Protein 4IIT (pdb70)

Organism: Klebsiella pneumoniae subsp. pneumoniae (strain ATCC 700721 / MGH 78578) (NCBI:txid272620)

Foldseek 3Di:
DVLAVVLLVCLVVLPAAELPRDDPPVVLVVLLQVLLQALVQLVLVLPQLVVCLVPADDPVLNVLSVVVNVLSNVLSVLSQVLSCSSPDHNVVSVVCVLVLNHFHQLLSQDHDPDNLLNLVCLALVLLLVLLQLVQQCSARHDSSNVSSVVSSVVSVVSNVVSLVVLLCLLPDDPVSVVRNQVSQARRVLSSLCRLDDDPVVDDDDDVRCSSRRGVDHSVRSSQVSCQVCVVSCVVSVYDHPWPQWDADPVVRTTDTDDHPVVQSVCSRSQNGNRSVVSSVVSVCCCVVCVVVVVVVVVVVVD/DAFWAKKWKWKADQPGDDTHTDGMDTHRDQVRVVVCCCCPPVVVDPRMDMDIGGPVVDDDDDD/DLLLLVLQQLLLQLQLLLLQLVVCQPVDPDPVVNVVSNLSSVLSNVLSQLSQQVSCVVVVHDHSCCSQAVDALLSFAYQQLSLDHCPDVLLVLLSQQLVLLLLLLFLVLLLQAPPPSSVVSSVSSNVSSVVSNCVSLVVLLCQCQPDPVSVVSNQVSNQVRVLRSVQQQDADPSQVVRVVVRHGHRSVVSCVSSCVSPVVSCVSSVHDNDPDDRHDDCSNSSRYDPSRRVSSCVVHVVCVVPPDDDD

Radius of gyration: 25.72 Å; Cα contacts (8 Å, |Δi|>4): 1003; chains: 3; bounding box: 63×77×64 Å

Nearest PDB structures (foldseek):
  4iit-assembly1_A-2  TM=1.003E+00  e=5.908E-45  Klebsiella pneumoniae subsp. pneumoniae MGH 78578
  3pvr-assembly1_A  TM=1.003E+00  e=3.032E-41  Escherichia coli str. K-12 substr. MG1655
  4ii4-assembly1_A-2  TM=1.002E+00  e=3.574E-40  Escherichia coli str. K-12 substr. MG1655
  3pwq-assembly1_D  TM=1.000E+00  e=2.222E-39  Escherichia coli str. K-12 substr. MG1655
  3pwq-assembly2_H  TM=9.934E-01  e=5.057E-39  Escherichia coli str. K-12 substr. MG1655

Sequence (612 aa):
STEEQRFDQRIAQETAIEPQDWMPDAYRKTLIRQIGQHAHSEIVGMLPEGNWITRAPTLRRKAILLAKVQDEAGHGLYLYSAAETLGCAREDLYQKMLDGQMKYSSIFNYPTLSWADIGVIGWLVDGAAIVNQVALCRTSYGPYARAMVKICKEESFHQRQGFEACMALAQGNEAQRQMLQDAINRFWWPALMMFGPNDDNSPNSARSMAWKIKLHSNDELRQRFVDNTVPQVEILGMTVPDPDLQFDEASGHYRFGEIDWQEFNEVISGRGICNHERLAAKRKAWEEGEWVREAALAHAQKKVYWPLYEVFVRSKQGLSHRHVGSLHAADDQMALENARDAYTRRSEGCSIWVVKASEIVASQPNPVATYALRLGDNGLVLAQRLGAWCGHAPELEIDLALANIGLDLLGQARNFLSYAAELNGCGDEDTLAFGRDERQYSNLLLVEQPNGNFADTIARQFFIDVWHVALYSRLVNSRDAQLAAIAAKGLKEVRYHLRFSRGWLERLGNGTELSNRKMQQAVDNLWRFTGELFLADEVELSLVEQGIAVDPRELQAEWQSAVHTALLDSGLQIPQEAAFRSGGKQGLHSEHLGPLLAEMQYLQRSHPGLQW

Secondary structure (P-SEA, 3-state):
caaaaaaaaaaaacccccccccccaaaaaaaaaaaaaaaaaaaaaaccccccccccccaaaaaaaaaaaaaaaaaaaaaaaaaaaacccaaaaaaaaaacccccccccccccccaaaaaaaaccaaaaaaaaaaaacccccaaaaaaaaacaaaaaaaaaaaaaaaaaaaaccaaaaaaaaaaaaacaaaaaaccccccccccaaaaaaaaccccccaaaaaaaaaaacaaaaaaaccccccccccccccccbbbbbbcaaaaaaaaaacccccaaaaaaaaaaaaaaaaaaaaaaaaaaac/cccbbbbbbbbbcccccbbbbccccccccaaaaaaaaacccccccccbbbbbbcccccccccc/caaaaaaaaaaaaaaaaaaaaaaaccccccaaaaaaaaaaaaaaaaaaaaaaaaaaaaaccccaaaaaccccccccccccccccccccaaaaaaaaaaaaaaaaaaaaaacccccaaaaaaaaaaaaaaaaaaaaaaaaaaaaccccaaaaaaaaaaaaaacccccccccccaaaaaaaaaccccccccaaaaaaaaaaaaaaaaccccccccbbbbccccccccaaaaaaaaaacccccccccccc

InterPro domains:
  IPR007814 1,2-phenylacetyl-CoA epoxidase, subunit A/C [PF05138] (17-291)
  IPR009078 Ferritin-like superfamily [SSF47240] (27-269)
  IPR011881 1,2-phenylacetyl-CoA epoxidase, subunit A [TIGR02156] (7-295)
  IPR012347 Ferritin-like [G3DSA:1.20.1260.10] (1-309)
  IPR052703 Aromatic CoA oxygenase/epoxidase components [PTHR30458] (3-291)

B-factor: mean 294.03, std 82.33, range [138.63, 786.35]

Solvent-accessible surface area: 25210 Å² total; per-residue (Å²): 91,119,87,92,96,108,2,72,99,47,7,73,120,87,68,53,0,41,45,85,21,79,7,22,84,35,0,68,126,20,0,35,73,40,0,0,30,27,0,0,14,20,10,0,4,2,14,3,3,18,70,14,3,20,60,0,1,10,0,115,18,4,13,31,4,6,27,13,1,20,26,19,0,5,3,0,3,11,0,3,5,6,1,18,42,3,70,21,39,27,75,65,5,24,72,70,0,4,92,50,132,20,108,25,28,9,3,28,3,14,28,9,112,22,6,0,0,11,2,0,6,1,1,0,5,10,7,1,17,28,23,48,5,82,13,10,37,139,7,12,0,2,14,0,13,123,7,0,62,54,0,15,152,29,15,56,117,9,31,147,17,9,33,72,6,0,38,21,1,12,134,26,81,96,37,1,107,103,30,0,36,69,0,0,68,66,3,0,48,7,0,0,5,46,13,14,35,40,62,131,96,17,124,63,8,81,149,1,95,72,35,56,0,38,60,77,9,11,48,98,19,4,25,122,3,0,25,67,5,8,53,56,4,115,104,6,63,27,88,22,40,12,136,98,39,118,102,44,154,102,54,44,68,36,101,54,9,134,10,74,60,125,54,14,84,52,4,57,61,26,139,18,112,12,11,126,107,25,24,48,27,6,86,126,8,71,100,108,5,78,32,0,5,68,0,0,22,20,46,40,124,150,69,12,154,25,51,34,0,20,0,49,20,92,46,73,105,20,176,67,36,149,103,46,15,4,0,2,0,9,30,69,112,5,0,32,48,8,0,74,15,12,33,17,152,56,59,132,65,34,31,27,144,27,45,93,32,109,71,78,146,67,102,175,90,152,52,25,8,54,8,0,23,17,11,0,0,4,2,1,3,0,6,17,31,2,6,46,27,11,0,79,8,5,8,12,2,2,8,4,10,2,6,16,1,0,49,19,0,1,29,8,0,76,47,1,0,52,12,0,5,124,70,78,68,104,41,70,18,34,76,20,0,4,43,20,74,61,144,103,0,7,0,5,0,0,0,0,13,60,23,54,51,4,0,26,0,0,0,0,1,0,0,0,0,4,13,3,25,6,3,3,40,80,1,44,130,15,182,21,69,85,0,19,55,16,0,39,112,1,23,117,55,0,109,72,0,34,114,16,0,70,19,2,0,38,16,0,1,57,3,28,159,96,0,51,123,47,0,36,88,1,0,69,89,8,20,72,6,5,27,2,1,27,68,23,33,142,27,5,59,49,0,36,151,100,30,27,9,9,10,9,128,105,0,78,74,81,4,51,67,29,0,57,63,0,0,136,71,0,54,16,133,66,19,190,83,85,35,130,67,48,6,0,19,117,2,96,29,19,169,68,0,20,90,25,10,70,85,2,9,138,14,23,120,63,42,93,76,47,145,19

Structure (mmCIF, N/CA/C/O backbone):
data_4IIT
#
_entry.id   4IIT
#
_cell.length_a   208.941
_cell.length_b   208.941
_cell.length_c   86.081
_cell.angle_alpha   90.00
_cell.angle_beta   90.00
_cell.angle_gamma   120.00
#
_symmetry.space_group_name_H-M   'P 63 2 2'
#
loop_
_entity.id
_entity.type
_entity.pdbx_description
1 polymer 'Phenylacetate-CoA oxygenase subunit PaaA'
2 polymer 'Phenylacetate-CoA oxygenase subunit PaaB'
3 polymer 'Phenylacetate-CoA oxygenase subunit PaaC'
4 non-polymer 'Phenylacetyl coenzyme A'
#
loop_
_atom_site.group_PDB
_atom_site.id
_atom_site.type_symbol
_atom_site.label_atom_id
_atom_site.label_alt_id
_atom_site.label_comp_id
_atom_site.label_asym_id
_atom_site.label_entity_id
_atom_site.label_seq_id
_atom_site.pdbx_PDB_ins_code
_atom_site.Cartn_x
_atom_site.Cartn_y
_atom_site.Cartn_z
_atom_site.occupancy
_atom_site.B_iso_or_equiv
_atom_site.auth_seq_id
_atom_site.auth_comp_id
_atom_site.auth_asym_id
_atom_site.auth_atom_id
_atom_site.pdbx_PDB_model_num
ATOM 1 N N . SER A 1 12 ? 76.484 19.671 -29.601 1.00 560.96 1 SER A N 1
ATOM 2 C CA . SER A 1 12 ? 75.857 20.298 -28.449 1.00 563.74 1 SER A CA 1
ATOM 3 C C . SER A 1 12 ? 76.854 20.285 -27.297 1.00 565.23 1 SER A C 1
ATOM 4 O O . SER A 1 12 ? 77.860 19.568 -27.349 1.00 563.03 1 SER A O 1
ATOM 7 N N . THR A 1 13 ? 76.571 21.078 -26.266 1.00 317.65 2 THR A N 1
ATOM 8 C CA . THR A 1 13 ? 77.438 21.161 -25.087 1.00 320.06 2 THR A CA 1
ATOM 9 C C . THR A 1 13 ? 77.521 19.816 -24.358 1.00 317.66 2 THR A C 1
ATOM 10 O O . THR A 1 13 ? 78.596 19.434 -23.903 1.00 317.65 2 THR A O 1
ATOM 14 N N . GLU A 1 14 ? 76.395 19.110 -24.278 1.00 308.75 3 GLU A N 1
ATOM 15 C CA . GLU A 1 14 ? 76.374 17.725 -23.798 1.00 306.08 3 GLU A CA 1
ATOM 16 C C . GLU A 1 14 ? 77.345 16.818 -24.578 1.00 302.65 3 GLU A C 1
ATOM 17 O O . GLU A 1 14 ? 78.149 16.094 -23.980 1.00 301.94 3 GLU A O 1
ATOM 23 N N . GLU A 1 15 ? 77.261 16.885 -25.907 1.00 583.64 4 GLU A N 1
ATOM 24 C CA . GLU A 1 15 ? 78.063 16.064 -26.814 1.00 580.39 4 GLU A CA 1
ATOM 25 C C . GLU A 1 15 ? 79.549 16.392 -26.703 1.00 582.05 4 GLU A C 1
ATOM 26 O O . GLU A 1 15 ? 80.377 15.496 -26.682 1.00 579.92 4 GLU A O 1
ATOM 32 N N . GLN A 1 16 ? 79.873 17.680 -26.608 1.00 449.59 5 GLN A N 1
ATOM 33 C CA . GLN A 1 16 ? 81.263 18.126 -26.530 1.00 451.13 5 GLN A CA 1
ATOM 34 C C . GLN A 1 16 ? 81.911 17.722 -25.202 1.00 452.60 5 GLN A C 1
ATOM 35 O O . GLN A 1 16 ? 83.054 17.248 -25.187 1.00 452.08 5 GLN A O 1
ATOM 41 N N . ARG A 1 17 ? 81.180 17.926 -24.102 1.00 321.14 6 ARG A N 1
ATOM 42 C CA . ARG A 1 17 ? 81.612 17.501 -22.764 1.00 322.75 6 ARG A CA 1
ATOM 43 C C . ARG A 1 17 ? 81.946 16.006 -22.741 1.00 318.93 6 ARG A C 1
ATOM 44 O O . ARG A 1 17 ? 82.984 15.600 -22.220 1.00 319.47 6 ARG A O 1
ATOM 52 N N . PHE A 1 18 ? 81.067 15.199 -23.327 1.00 386.50 7 PHE A N 1
ATOM 53 C CA . PHE A 1 18 ? 81.313 13.771 -23.451 1.00 382.94 7 PHE A CA 1
ATOM 54 C C . PHE A 1 18 ? 82.603 13.455 -24.233 1.00 381.98 7 PHE A C 1
ATOM 55 O O . PHE A 1 18 ? 83.428 12.674 -23.763 1.00 381.52 7 PHE A O 1
ATOM 63 N N . ASP A 1 19 ? 82.778 14.069 -25.401 1.00 619.88 8 ASP A N 1
ATOM 64 C CA . ASP A 1 19 ? 83.965 13.805 -26.219 1.00 619.59 8 ASP A CA 1
ATOM 65 C C . ASP A 1 19 ? 85.238 14.139 -25.450 1.00 623.32 8 ASP A C 1
ATOM 66 O O . ASP A 1 19 ? 86.235 13.433 -25.567 1.00 622.53 8 ASP A O 1
ATOM 71 N N . GLN A 1 20 ? 85.174 15.206 -24.653 1.00 387.06 9 GLN A N 1
ATOM 72 C CA . GLN A 1 20 ? 86.297 15.631 -23.827 1.00 390.33 9 GLN A CA 1
ATOM 73 C C . GLN A 1 20 ? 86.566 14.679 -22.666 1.00 390.29 9 GLN A C 1
ATOM 74 O O . GLN A 1 20 ? 87.726 14.470 -22.310 1.00 391.50 9 GLN A O 1
ATOM 80 N N . ARG A 1 21 ? 85.502 14.138 -22.068 1.00 394.78 10 ARG A N 1
ATOM 81 C CA . ARG A 1 21 ? 85.650 13.163 -20.988 1.00 394.63 10 ARG A CA 1
ATOM 82 C C . ARG A 1 21 ? 86.288 11.871 -21.526 1.00 391.48 10 ARG A C 1
ATOM 83 O O . ARG A 1 21 ? 87.120 11.264 -20.860 1.00 392.15 10 ARG A O 1
ATOM 91 N N . ILE A 1 22 ? 85.893 11.469 -22.731 1.00 336.60 11 ILE A N 1
ATOM 92 C CA . ILE A 1 22 ? 86.492 10.304 -23.383 1.00 334.01 11 ILE A CA 1
ATOM 93 C C . ILE A 1 22 ? 87.980 10.510 -23.656 1.00 336.21 11 ILE A C 1
ATOM 94 O O . ILE A 1 22 ? 88.794 9.640 -23.339 1.00 336.07 11 ILE A O 1
ATOM 99 N N . ALA A 1 23 ? 88.325 11.671 -24.216 1.00 313.80 12 ALA A N 1
ATOM 100 C CA . ALA A 1 23 ? 89.714 11.998 -24.553 1.00 316.19 12 ALA A CA 1
ATOM 101 C C . ALA A 1 23 ? 90.629 11.966 -23.331 1.00 319.51 12 ALA A C 1
ATOM 102 O O . ALA A 1 23 ? 91.781 11.551 -23.430 1.00 320.44 12 ALA A O 1
ATOM 104 N N . GLN A 1 24 ? 90.103 12.367 -22.176 1.00 398.58 13 GLN A N 1
ATOM 105 C CA . GLN A 1 24 ? 90.913 12.453 -20.951 1.00 402.22 13 GLN A CA 1
ATOM 106 C C . GLN A 1 24 ? 90.910 11.156 -20.130 1.00 400.74 13 GLN A C 1
ATOM 107 O O . GLN A 1 24 ? 91.504 11.100 -19.044 1.00 402.99 13 GLN A O 1
ATOM 113 N N . GLU A 1 25 ? 90.235 10.131 -20.662 1.00 399.15 14 GLU A N 1
ATOM 114 C CA . GLU A 1 25 ? 90.145 8.798 -20.038 1.00 397.33 14 GLU A CA 1
ATOM 115 C C . GLU A 1 25 ? 89.413 8.791 -18.691 1.00 397.69 14 GLU A C 1
ATOM 116 O O . GLU A 1 25 ? 89.746 8.009 -17.804 1.00 397.96 14 GLU A O 1
ATOM 122 N N . THR A 1 26 ? 88.411 9.647 -18.543 1.00 336.62 15 THR A N 1
ATOM 123 C CA . THR A 1 26 ? 87.595 9.651 -17.326 1.00 337.04 15 THR A CA 1
ATOM 124 C C . THR A 1 26 ? 86.476 8.651 -17.520 1.00 332.75 15 THR A C 1
ATOM 125 O O . THR A 1 26 ? 85.734 8.768 -18.487 1.00 330.75 15 THR A O 1
ATOM 129 N N . ALA A 1 27 ? 86.353 7.683 -16.611 1.00 367.21 16 ALA A N 1
ATOM 130 C CA . ALA A 1 27 ? 85.328 6.638 -16.728 1.00 363.05 16 ALA A CA 1
ATOM 131 C C . ALA A 1 27 ? 83.921 7.231 -16.814 1.00 362.49 16 ALA A C 1
ATOM 132 O O . ALA A 1 27 ? 83.554 8.088 -16.008 1.00 365.33 16 ALA A O 1
ATOM 134 N N . ILE A 1 28 ? 83.151 6.784 -17.806 1.00 373.94 17 ILE A N 1
ATOM 135 C CA . ILE A 1 28 ? 81.726 7.100 -17.881 1.00 372.92 17 ILE A CA 1
ATOM 136 C C . ILE A 1 28 ? 80.958 6.209 -16.901 1.00 371.72 17 ILE A C 1
ATOM 137 O O . ILE A 1 28 ? 81.178 4.990 -16.834 1.00 368.71 17 ILE A O 1
ATOM 142 N N . GLU A 1 29 ? 80.068 6.840 -16.136 1.00 332.08 18 GLU A N 1
ATOM 143 C CA . GLU A 1 29 ? 79.319 6.174 -15.082 1.00 331.94 18 GLU A CA 1
ATOM 144 C C . GLU A 1 29 ? 77.824 6.261 -15.390 1.00 331.12 18 GLU A C 1
ATOM 145 O O . GLU A 1 29 ? 77.422 7.092 -16.213 1.00 331.68 18 GLU A O 1
ATOM 151 N N . PRO A 1 30 ? 76.999 5.387 -14.769 1.00 385.22 19 PRO A N 1
ATOM 152 C CA . PRO A 1 30 ? 75.606 5.233 -15.208 1.00 383.86 19 PRO A CA 1
ATOM 153 C C . PRO A 1 30 ? 74.771 6.519 -15.207 1.00 387.43 19 PRO A C 1
ATOM 154 O O . PRO A 1 30 ? 73.803 6.612 -15.968 1.00 386.10 19 PRO A O 1
ATOM 158 N N . GLN A 1 31 ? 75.154 7.487 -14.370 1.00 429.06 20 GLN A N 1
ATOM 159 C CA . GLN A 1 31 ? 74.427 8.747 -14.196 1.00 433.16 20 GLN A CA 1
ATOM 160 C C . GLN A 1 31 ? 74.963 9.884 -15.069 1.00 434.50 20 GLN A C 1
ATOM 161 O O . GLN A 1 31 ? 74.369 10.964 -15.113 1.00 437.62 20 GLN A O 1
ATOM 167 N N . ASP A 1 32 ? 76.085 9.650 -15.748 1.00 396.37 21 ASP A N 1
ATOM 168 C CA . ASP A 1 32 ? 76.626 10.637 -16.680 1.00 397.16 21 ASP A CA 1
ATOM 169 C C . ASP A 1 32 ? 75.815 10.660 -17.977 1.00 394.46 21 ASP A C 1
ATOM 170 O O . ASP A 1 32 ? 75.214 9.649 -18.360 1.00 391.06 21 ASP A O 1
ATOM 175 N N . TRP A 1 33 ? 75.786 11.809 -18.650 1.00 427.36 22 TRP A N 1
ATOM 176 C CA . TRP A 1 33 ? 75.196 11.881 -19.985 1.00 424.65 22 TRP A CA 1
ATOM 177 C C . TRP A 1 33 ? 76.065 11.065 -20.944 1.00 420.90 22 TRP A C 1
ATOM 178 O O . TRP A 1 33 ? 77.283 10.995 -20.794 1.00 421.25 22 TRP A O 1
ATOM 189 N N . MET A 1 34 ? 75.425 10.447 -21.926 1.00 427.08 23 MET A N 1
ATOM 190 C CA . MET A 1 34 ? 76.146 9.735 -22.967 1.00 423.86 23 MET A CA 1
ATOM 191 C C . MET A 1 34 ? 75.308 9.809 -24.227 1.00 421.72 23 MET A C 1
ATOM 192 O O . MET A 1 34 ? 74.083 9.853 -24.137 1.00 421.59 23 MET A O 1
ATOM 197 N N . PRO A 1 35 ? 75.964 9.860 -25.401 1.00 420.85 24 PRO A N 1
ATOM 198 C CA . PRO A 1 35 ? 75.226 9.751 -26.654 1.00 418.92 24 PRO A CA 1
ATOM 199 C C . PRO A 1 35 ? 74.375 8.491 -26.672 1.00 416.04 24 PRO A C 1
ATOM 200 O O . PRO A 1 35 ? 74.824 7.424 -26.235 1.00 414.17 24 PRO A O 1
ATOM 204 N N . ASP A 1 36 ? 73.149 8.620 -27.173 1.00 314.29 25 ASP A N 1
ATOM 205 C CA . ASP A 1 36 ? 72.222 7.491 -27.236 1.00 311.60 25 ASP A CA 1
ATOM 206 C C . ASP A 1 36 ? 72.802 6.311 -28.024 1.00 308.26 25 ASP A C 1
ATOM 207 O O . ASP A 1 36 ? 72.445 5.166 -27.766 1.00 305.91 25 ASP A O 1
ATOM 212 N N . ALA A 1 37 ? 73.691 6.591 -28.971 1.00 468.68 26 ALA A N 1
ATOM 213 C CA . ALA A 1 37 ? 74.318 5.546 -29.779 1.00 465.91 26 ALA A CA 1
ATOM 214 C C . ALA A 1 37 ? 75.400 4.798 -28.997 1.00 464.98 26 ALA A C 1
ATOM 215 O O . ALA A 1 37 ? 75.693 3.634 -29.293 1.00 462.35 26 ALA A O 1
ATOM 217 N N . TYR A 1 38 ? 75.993 5.495 -28.023 1.00 318.16 27 TYR A N 1
ATOM 218 C CA . TYR A 1 38 ? 76.974 4.954 -27.076 1.00 318.18 27 TYR A CA 1
ATOM 219 C C . TYR A 1 38 ? 76.288 4.041 -26.053 1.00 316.79 27 TYR A C 1
ATOM 220 O O . TYR A 1 38 ? 76.709 2.908 -25.853 1.00 314.61 27 TYR A O 1
ATOM 229 N N . ARG A 1 39 ? 75.216 4.539 -25.435 1.00 312.25 28 ARG A N 1
ATOM 230 C CA . ARG A 1 39 ? 74.338 3.729 -24.569 1.00 311.01 28 ARG A CA 1
ATOM 231 C C . ARG A 1 39 ? 73.888 2.415 -25.231 1.00 307.18 28 ARG A C 1
ATOM 232 O O . ARG A 1 39 ? 74.019 1.336 -24.641 1.00 305.24 28 ARG A O 1
ATOM 239 N N . LYS A 1 40 ? 73.378 2.520 -26.459 1.00 290.75 29 LYS A N 1
ATOM 240 C CA . LYS A 1 40 ? 72.849 1.387 -27.211 1.00 287.67 29 LYS A CA 1
ATOM 241 C C . LYS A 1 40 ? 73.893 0.377 -27.702 1.00 285.24 29 LYS A C 1
ATOM 242 O O . LYS A 1 40 ? 73.635 -0.838 -27.722 1.00 282.57 29 LYS A O 1
ATOM 248 N N . THR A 1 41 ? 75.058 0.863 -28.098 1.00 360.17 30 THR A N 1
ATOM 249 C CA . THR A 1 41 ? 76.097 -0.046 -28.535 1.00 358.32 30 THR A CA 1
ATOM 250 C C . THR A 1 41 ? 76.698 -0.812 -27.345 1.00 357.68 30 THR A C 1
ATOM 251 O O . THR A 1 41 ? 77.207 -1.907 -27.504 1.00 355.57 30 THR A O 1
ATOM 255 N N . LEU A 1 42 ? 76.614 -0.235 -26.155 1.00 547.12 31 LEU A N 1
ATOM 256 C CA . LEU A 1 42 ? 77.074 -0.913 -24.958 1.00 546.89 31 LEU A CA 1
ATOM 257 C C . LEU A 1 42 ? 76.043 -1.921 -24.421 1.00 544.48 31 LEU A C 1
ATOM 258 O O . LEU A 1 42 ? 76.416 -2.970 -23.895 1.00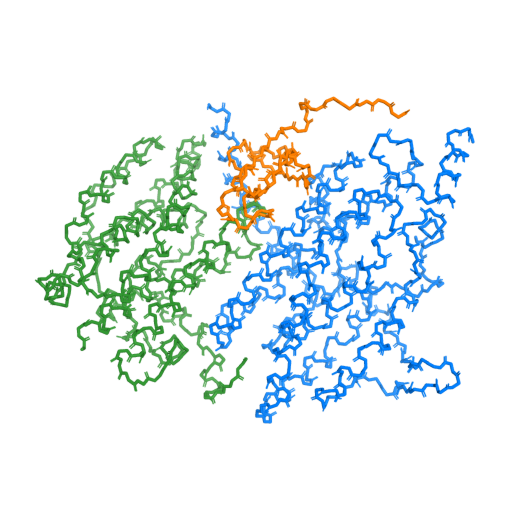 542.79 31 LEU A O 1
ATOM 263 N N . ILE A 1 43 ? 74.753 -1.596 -24.549 1.00 387.35 32 ILE A N 1
ATOM 264 C CA . ILE A 1 43 ? 73.685 -2.564 -24.249 1.00 385.06 32 ILE A CA 1
ATOM 265 C C . ILE A 1 43 ? 73.829 -3.742 -25.207 1.00 381.75 32 ILE A C 1
ATOM 266 O O . ILE A 1 43 ? 73.770 -4.887 -24.785 1.00 379.44 32 ILE A O 1
ATOM 271 N N . ARG A 1 44 ? 74.015 -3.435 -26.486 1.00 362.61 33 ARG A N 1
ATOM 272 C CA . ARG A 1 44 ? 74.324 -4.430 -27.504 1.00 360.09 33 ARG A CA 1
ATOM 273 C C . ARG A 1 44 ? 75.528 -5.288 -27.072 1.00 358.84 33 ARG A C 1
ATOM 274 O O . ARG A 1 44 ? 75.391 -6.501 -26.901 1.00 356.30 33 ARG A O 1
ATOM 282 N N . GLN A 1 45 ? 76.687 -4.655 -26.878 1.00 343.40 34 GLN A N 1
ATOM 283 C CA . GLN A 1 45 ? 77.942 -5.391 -26.638 1.00 342.98 34 GLN A CA 1
ATOM 284 C C . GLN A 1 45 ? 78.017 -6.105 -25.281 1.00 342.37 34 GLN A C 1
ATOM 285 O O . GLN A 1 45 ? 78.398 -7.272 -25.227 1.00 340.37 34 GLN A O 1
ATOM 291 N N . ILE A 1 46 ? 77.671 -5.404 -24.200 1.00 502.85 35 ILE A N 1
ATOM 292 C CA . ILE A 1 46 ? 77.710 -6.004 -22.854 1.00 502.71 35 ILE A CA 1
ATOM 293 C C . ILE A 1 46 ? 76.660 -7.128 -22.741 1.00 499.36 35 ILE A C 1
ATOM 294 O O . ILE A 1 46 ? 76.923 -8.187 -22.138 1.00 497.74 35 ILE A O 1
ATOM 299 N N . GLY A 1 47 ? 75.501 -6.897 -23.366 1.00 287.72 36 GLY A N 1
ATOM 300 C CA . GLY A 1 47 ? 74.403 -7.859 -23.368 1.00 284.98 36 GLY A CA 1
ATOM 301 C C . GLY A 1 47 ? 74.774 -9.129 -24.105 1.00 281.88 36 GLY A C 1
ATOM 302 O O . GLY A 1 47 ? 74.487 -10.224 -23.628 1.00 279.58 36 GLY A O 1
ATOM 303 N N . GLN A 1 48 ? 75.415 -8.989 -25.262 1.00 274.68 37 GLN A N 1
ATOM 304 C CA . GLN A 1 48 ? 75.838 -10.140 -26.037 1.00 272.21 37 GLN A CA 1
ATOM 305 C C . GLN A 1 48 ? 77.055 -10.844 -25.413 1.00 271.96 37 GLN A C 1
ATOM 306 O O . GLN A 1 48 ? 77.261 -12.055 -25.627 1.00 269.61 37 GLN A O 1
ATOM 312 N N . HIS A 1 49 ? 77.842 -10.092 -24.632 1.00 297.34 38 HIS A N 1
ATOM 313 C CA . HIS A 1 49 ? 78.957 -10.642 -23.868 1.00 298.05 38 HIS A CA 1
ATOM 314 C C . HIS A 1 49 ? 78.370 -11.514 -22.756 1.00 296.17 38 HIS A C 1
ATOM 315 O O . HIS A 1 49 ? 78.862 -12.604 -22.498 1.00 294.74 38 HIS A O 1
ATOM 322 N N . ALA A 1 50 ? 77.324 -11.010 -22.097 1.00 254.71 39 ALA A N 1
ATOM 323 C CA . ALA A 1 50 ? 76.595 -11.732 -21.056 1.00 253.18 39 ALA A CA 1
ATOM 324 C C . ALA A 1 50 ? 75.883 -12.959 -21.610 1.00 249.31 39 ALA A C 1
ATOM 325 O O . ALA A 1 50 ? 75.956 -14.025 -21.001 1.00 247.42 39 ALA A O 1
ATOM 327 N N . HIS A 1 51 ? 75.211 -12.807 -22.759 1.00 259.58 40 HIS A N 1
ATOM 328 C CA . HIS A 1 51 ? 74.576 -13.927 -23.461 1.00 256.41 40 HIS A CA 1
ATOM 329 C C . HIS A 1 51 ? 75.579 -15.048 -23.709 1.00 254.57 40 HIS A C 1
ATOM 330 O O . HIS A 1 51 ? 75.237 -16.238 -23.577 1.00 251.83 40 HIS A O 1
ATOM 337 N N . SER A 1 52 ? 76.798 -14.654 -24.082 1.00 278.76 41 SER A N 1
ATOM 338 C CA . SER A 1 52 ? 77.869 -15.597 -24.426 1.00 278.03 41 SER A CA 1
ATOM 339 C C . SER A 1 52 ? 78.281 -16.474 -23.241 1.00 277.28 41 SER A C 1
ATOM 340 O O . SER A 1 52 ? 78.539 -17.664 -23.416 1.00 275.25 41 SER A O 1
ATOM 343 N N . GLU A 1 53 ? 78.334 -15.892 -22.049 1.00 202.06 42 GLU A N 1
ATOM 344 C CA . GLU A 1 53 ? 78.671 -16.640 -20.836 1.00 201.80 42 GLU A CA 1
ATOM 345 C C . GLU A 1 53 ? 77.672 -17.753 -20.558 1.00 198.03 42 GLU A C 1
ATOM 346 O O . GLU A 1 53 ? 78.047 -18.823 -20.082 1.00 196.61 42 GLU A O 1
ATOM 352 N N . ILE A 1 54 ? 76.403 -17.467 -20.853 1.00 223.71 43 ILE A N 1
ATOM 353 C CA . ILE A 1 54 ? 75.299 -18.388 -20.648 1.00 220.65 43 ILE A CA 1
ATOM 354 C C . ILE A 1 54 ? 75.301 -19.501 -21.687 1.00 217.72 43 ILE A C 1
ATOM 355 O O . ILE A 1 54 ? 75.294 -20.678 -21.336 1.00 215.31 43 ILE A O 1
ATOM 360 N N . VAL A 1 55 ? 75.315 -19.138 -22.962 1.00 348.83 44 VAL A N 1
ATOM 361 C CA . VAL A 1 55 ? 75.338 -20.155 -24.012 1.00 346.56 44 VAL A CA 1
ATOM 362 C C . VAL A 1 55 ? 76.653 -20.954 -23.944 1.00 346.32 44 VAL A C 1
ATOM 363 O O . VAL A 1 55 ? 76.696 -22.149 -24.249 1.00 344.00 44 VAL A O 1
ATOM 367 N N . GLY A 1 56 ? 77.718 -20.291 -23.516 1.00 235.75 45 GLY A N 1
ATOM 368 C CA . GLY A 1 56 ? 79.036 -20.919 -23.374 1.00 236.90 45 GLY A CA 1
ATOM 369 C C . GLY A 1 56 ? 79.115 -22.018 -22.346 1.00 235.15 45 GLY A C 1
ATOM 370 O O . GLY A 1 56 ? 80.055 -22.817 -22.346 1.00 235.73 45 GLY A O 1
ATOM 371 N N . MET A 1 57 ? 78.134 -22.071 -21.464 1.00 249.52 46 MET A N 1
ATOM 372 C CA . MET A 1 57 ? 78.045 -23.187 -20.512 1.00 247.40 46 MET A CA 1
ATOM 373 C C . MET A 1 57 ? 77.750 -24.515 -21.204 1.00 243.90 46 MET A C 1
ATOM 374 O O . MET A 1 57 ? 78.092 -25.563 -20.689 1.00 242.54 46 MET A O 1
ATOM 379 N N . LEU A 1 58 ? 77.153 -24.467 -22.394 1.00 223.45 47 LEU A N 1
ATOM 380 C CA . LEU A 1 58 ? 76.598 -25.673 -23.022 1.00 220.18 47 LEU A CA 1
ATOM 381 C C . LEU A 1 58 ? 77.608 -26.588 -23.732 1.00 220.12 47 LEU A C 1
ATOM 382 O O . LEU A 1 58 ? 77.533 -27.795 -23.566 1.00 217.67 47 LEU A O 1
ATOM 387 N N . PRO A 1 59 ? 78.549 -26.029 -24.513 1.00 204.12 48 PRO A N 1
ATOM 388 C CA . PRO A 1 59 ? 79.503 -26.944 -25.162 1.00 204.93 48 PRO A CA 1
ATOM 389 C C . PRO A 1 59 ? 80.352 -27.714 -24.139 1.00 205.58 48 PRO A C 1
ATOM 390 O O . PRO A 1 59 ? 80.541 -28.922 -24.293 1.00 204.15 48 PRO A O 1
ATOM 394 N N . GLU A 1 60 ? 80.828 -27.024 -23.103 1.00 208.95 49 GLU A N 1
ATOM 395 C CA . GLU A 1 60 ? 81.654 -27.633 -22.048 1.00 210.33 49 GLU A CA 1
ATOM 396 C C . GLU A 1 60 ? 80.827 -28.481 -21.124 1.00 206.20 49 GLU A C 1
ATOM 397 O O . GLU A 1 60 ? 81.305 -29.491 -20.621 1.00 205.71 49 GLU A O 1
ATOM 403 N N . GLY A 1 61 ? 79.617 -28.000 -20.838 1.00 217.52 50 GLY A N 1
ATOM 404 C CA . GLY A 1 61 ? 78.693 -28.717 -19.983 1.00 213.99 50 GLY A CA 1
ATOM 405 C C . GLY A 1 61 ? 78.327 -30.059 -20.575 1.00 210.45 50 GLY A C 1
ATOM 406 O O . GLY A 1 61 ? 78.018 -31.001 -19.847 1.00 207.95 50 GLY A O 1
ATOM 407 N N . ASN A 1 62 ? 78.358 -30.131 -21.905 1.00 212.74 51 ASN A N 1
ATOM 408 C CA . ASN A 1 62 ? 78.119 -31.351 -22.643 1.00 209.70 51 ASN A CA 1
ATOM 409 C C . ASN A 1 62 ? 78.986 -32.517 -22.113 1.00 209.13 51 ASN A C 1
ATOM 410 O O . ASN A 1 62 ? 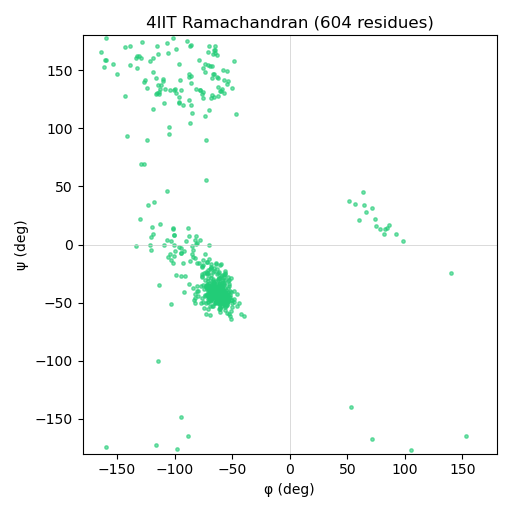78.564 -33.680 -22.180 1.00 205.39 51 ASN A O 1
ATOM 415 N N . TRP A 1 63 ? 80.168 -32.197 -21.562 1.00 206.54 52 TRP A N 1
ATOM 416 C CA . TRP A 1 63 ? 81.135 -33.208 -21.096 1.00 206.08 52 TRP A CA 1
ATOM 417 C C . TRP A 1 63 ? 81.276 -33.391 -19.589 1.00 205.42 52 TRP A C 1
ATOM 418 O O . TRP A 1 63 ? 82.104 -34.197 -19.131 1.00 205.65 52 TRP A O 1
ATOM 429 N N . ILE A 1 64 ? 80.465 -32.679 -18.819 1.00 195.94 53 ILE A N 1
ATOM 430 C CA . ILE A 1 64 ? 80.544 -32.770 -17.366 1.00 196.17 53 ILE A CA 1
ATOM 431 C C . ILE A 1 64 ? 80.340 -34.196 -16.839 1.00 192.00 53 ILE A C 1
ATOM 432 O O . ILE A 1 64 ? 81.125 -34.669 -16.002 1.00 192.77 53 ILE A O 1
ATOM 437 N N . THR A 1 65 ? 79.295 -34.866 -17.335 1.00 178.61 54 THR A N 1
ATOM 438 C CA . THR A 1 65 ? 78.982 -36.250 -16.948 1.00 174.20 54 THR A CA 1
ATOM 439 C C . THR A 1 65 ? 79.965 -37.269 -17.532 1.00 173.80 54 THR A C 1
ATOM 440 O O . THR A 1 65 ? 80.014 -38.415 -17.079 1.00 171.16 54 THR A O 1
ATOM 444 N N . ARG A 1 66 ? 80.759 -36.865 -18.521 1.00 248.88 55 ARG A N 1
ATOM 445 C CA . ARG A 1 66 ? 81.681 -37.800 -19.170 1.00 249.50 55 ARG A CA 1
ATOM 446 C C . ARG A 1 66 ? 83.176 -37.600 -18.883 1.00 254.88 55 ARG A C 1
ATOM 447 O O . ARG A 1 66 ? 84.016 -38.364 -19.379 1.00 256.52 55 ARG A O 1
ATOM 455 N N . ALA A 1 67 ? 83.508 -36.596 -18.078 1.00 191.81 56 ALA A N 1
ATOM 456 C CA . ALA A 1 67 ? 84.907 -36.229 -17.826 1.00 197.70 56 ALA A CA 1
ATOM 457 C C . ALA A 1 67 ? 85.658 -37.409 -17.198 1.00 197.39 56 ALA A C 1
ATOM 458 O O . ALA A 1 67 ? 85.163 -38.011 -16.251 1.00 193.16 56 ALA A O 1
ATOM 460 N N . PRO A 1 68 ? 86.855 -37.726 -17.730 1.00 308.00 57 PRO A N 1
ATOM 461 C CA . PRO A 1 68 ? 87.594 -38.966 -17.467 1.00 308.18 57 PRO A CA 1
ATOM 462 C C . PRO A 1 68 ? 88.147 -39.145 -16.048 1.00 308.30 57 PRO A C 1
ATOM 463 O O . PRO A 1 68 ? 88.338 -40.278 -15.607 1.00 306.09 57 PRO A O 1
ATOM 467 N N . THR A 1 69 ? 88.413 -38.068 -15.328 1.00 332.69 58 THR A N 1
ATOM 468 C CA . THR A 1 69 ? 88.819 -38.234 -13.939 1.00 331.84 58 THR A CA 1
ATOM 469 C C . THR A 1 69 ? 87.962 -37.344 -13.064 1.00 330.24 58 THR A C 1
ATOM 470 O O . THR A 1 69 ? 87.335 -36.406 -13.552 1.00 330.74 58 THR A O 1
ATOM 474 N N . LEU A 1 70 ? 87.919 -37.654 -11.768 1.00 215.02 59 LEU A N 1
ATOM 475 C CA . LEU A 1 70 ? 87.180 -36.817 -10.814 1.00 214.52 59 LEU A CA 1
ATOM 476 C C . LEU A 1 70 ? 87.761 -35.399 -10.681 1.00 220.04 59 LEU A C 1
ATOM 477 O O . LEU A 1 70 ? 87.005 -34.428 -10.505 1.00 220.66 59 LEU A O 1
ATOM 482 N N . ARG A 1 71 ? 89.091 -35.285 -10.773 1.00 274.88 60 ARG A N 1
ATOM 483 C CA . ARG A 1 71 ? 89.766 -33.984 -10.724 1.00 279.92 60 ARG A CA 1
ATOM 484 C C . ARG A 1 71 ? 89.379 -33.107 -11.910 1.00 282.08 60 ARG A C 1
ATOM 485 O O . ARG A 1 71 ? 89.027 -31.960 -11.720 1.00 283.97 60 ARG A O 1
ATOM 493 N N . ARG A 1 72 ? 89.449 -33.641 -13.122 1.00 271.02 61 ARG A N 1
ATOM 494 C CA . ARG A 1 72 ? 89.069 -32.878 -14.297 1.00 272.85 61 ARG A CA 1
ATOM 495 C C . ARG A 1 72 ? 87.592 -32.537 -14.310 1.00 268.95 61 ARG A C 1
ATOM 496 O O . ARG A 1 72 ? 87.218 -31.482 -14.816 1.00 270.66 61 ARG A O 1
ATOM 504 N N . LYS A 1 73 ? 86.762 -33.431 -13.756 1.00 233.24 62 LYS A N 1
ATOM 505 C CA . LYS A 1 73 ? 85.333 -33.202 -13.615 1.00 229.21 62 LYS A CA 1
ATOM 506 C C . LYS A 1 73 ? 85.011 -32.070 -12.640 1.00 231.46 62 LYS A C 1
ATOM 507 O O . LYS A 1 73 ? 84.131 -31.258 -12.891 1.00 231.25 62 LYS A O 1
ATOM 513 N N . ALA A 1 74 ? 85.713 -32.050 -11.511 1.00 211.71 63 ALA A N 1
ATOM 514 C CA . ALA A 1 74 ? 85.582 -30.985 -10.527 1.00 214.67 63 ALA A CA 1
ATOM 515 C C . ALA A 1 74 ? 86.037 -29.636 -11.092 1.00 219.60 63 ALA A C 1
ATOM 516 O O . ALA A 1 74 ? 85.411 -28.622 -10.843 1.00 221.18 63 ALA A O 1
ATOM 518 N N . ILE A 1 75 ? 87.116 -29.632 -11.862 1.00 209.67 64 ILE A N 1
ATOM 519 C CA . ILE A 1 75 ? 87.596 -28.384 -12.468 1.00 214.16 64 ILE A CA 1
ATOM 520 C C . ILE A 1 75 ? 86.544 -27.845 -13.434 1.00 213.25 64 ILE A C 1
ATOM 521 O O . ILE A 1 75 ? 86.159 -26.671 -13.340 1.00 215.47 64 ILE A O 1
ATOM 526 N N . LEU A 1 76 ? 86.026 -28.714 -14.301 1.00 198.48 65 LEU A N 1
ATOM 527 C CA . LEU A 1 76 ? 84.984 -28.317 -15.280 1.00 196.09 65 LEU A CA 1
ATOM 528 C C . LEU A 1 76 ? 83.714 -27.780 -14.626 1.00 194.12 65 LEU A C 1
ATOM 529 O O . LEU A 1 76 ? 83.136 -26.809 -15.103 1.00 195.02 65 LEU A O 1
ATOM 534 N N . LEU A 1 77 ? 83.264 -28.434 -13.560 1.00 235.05 66 LEU A N 1
ATOM 535 C CA . LEU A 1 77 ? 82.102 -27.974 -12.798 1.00 234.14 66 LEU A CA 1
ATOM 536 C C . LEU A 1 77 ? 82.324 -26.565 -12.244 1.00 238.78 66 LEU A C 1
ATOM 537 O O . LEU A 1 77 ? 81.451 -25.721 -12.364 1.00 238.24 66 LEU A O 1
ATOM 542 N N . ALA A 1 78 ? 83.475 -26.325 -11.617 1.00 246.65 67 ALA A N 1
ATOM 543 C CA . ALA A 1 78 ? 83.859 -24.988 -11.136 1.00 251.06 67 ALA A CA 1
ATOM 544 C C . ALA A 1 78 ? 83.881 -23.955 -12.253 1.00 252.85 67 ALA A C 1
ATOM 545 O O . ALA A 1 78 ? 83.370 -22.848 -12.081 1.00 254.10 67 ALA A O 1
ATOM 547 N N . LYS A 1 79 ? 84.440 -24.323 -13.397 1.00 275.96 68 LYS A N 1
ATOM 548 C CA . LYS A 1 79 ? 84.536 -23.431 -14.540 1.00 276.89 68 LYS A CA 1
ATOM 549 C C . LYS A 1 79 ? 83.147 -23.025 -15.081 1.00 273.00 68 LYS A C 1
ATOM 550 O O . LYS A 1 79 ? 82.869 -21.848 -15.361 1.00 274.35 68 LYS A O 1
ATOM 556 N N . VAL A 1 80 ? 82.263 -24.005 -15.216 1.00 224.19 69 VAL A N 1
ATOM 557 C CA . VAL A 1 80 ? 80.929 -23.724 -15.710 1.00 220.70 69 VAL A CA 1
ATOM 558 C C . VAL A 1 80 ? 80.159 -22.848 -14.699 1.00 221.78 69 VAL A C 1
ATOM 559 O O . VAL A 1 80 ? 79.350 -21.976 -15.075 1.00 221.58 69 VAL A O 1
ATOM 563 N N . GLN A 1 81 ? 80.429 -23.076 -13.415 1.00 253.22 70 GLN A N 1
ATOM 564 C CA . GLN A 1 81 ? 79.824 -22.283 -12.360 1.00 255.61 70 GLN A CA 1
ATOM 565 C C . GLN A 1 81 ? 80.356 -20.833 -12.422 1.00 260.36 70 GLN A C 1
ATOM 566 O O . GLN A 1 81 ? 79.600 -19.869 -12.253 1.00 261.44 70 GLN A O 1
ATOM 572 N N . ASP A 1 82 ? 81.646 -20.688 -12.698 1.00 228.64 71 ASP A N 1
ATOM 573 C CA . ASP A 1 82 ? 82.256 -19.366 -12.821 1.00 232.70 71 ASP A CA 1
ATOM 574 C C . ASP A 1 82 ? 81.650 -18.592 -13.991 1.00 231.25 71 ASP A C 1
ATOM 575 O O . ASP A 1 82 ? 81.319 -17.429 -13.839 1.00 233.09 71 ASP A O 1
ATOM 580 N N . GLU A 1 83 ? 81.500 -19.264 -15.135 1.00 244.97 72 GLU A N 1
ATOM 581 C CA . GLU A 1 83 ? 80.826 -18.726 -16.327 1.00 243.21 72 GLU A CA 1
ATOM 582 C C . GLU A 1 83 ? 79.437 -18.157 -16.064 1.00 241.63 72 GLU A C 1
ATOM 583 O O . GLU A 1 83 ? 79.090 -17.096 -16.579 1.00 242.76 72 GLU A O 1
ATOM 589 N N . ALA A 1 84 ? 78.652 -18.876 -15.267 1.00 309.42 73 ALA A N 1
ATOM 590 C CA . ALA A 1 84 ? 77.326 -18.430 -14.864 1.00 308.76 73 ALA A CA 1
ATOM 591 C C . ALA A 1 84 ? 77.421 -17.139 -14.069 1.00 313.22 73 ALA A C 1
ATOM 592 O O . ALA A 1 84 ? 76.602 -16.247 -14.228 1.00 314.05 73 ALA A O 1
ATOM 594 N N . GLY A 1 85 ? 78.413 -17.069 -13.190 1.00 281.33 74 GLY A N 1
ATOM 595 C CA . GLY A 1 85 ? 78.658 -15.901 -12.349 1.00 286.10 74 GLY A CA 1
ATOM 596 C C . GLY A 1 85 ? 79.142 -14.738 -13.178 1.00 288.27 74 GLY A C 1
ATOM 597 O O . GLY A 1 85 ? 78.767 -13.612 -12.931 1.00 290.82 74 GLY A O 1
ATOM 598 N N . HIS A 1 86 ? 79.965 -15.015 -14.180 1.00 209.89 75 HIS A N 1
ATOM 599 C CA . HIS A 1 86 ? 80.370 -13.980 -15.122 1.00 211.54 75 HIS A CA 1
ATOM 600 C C . HIS A 1 86 ? 79.208 -13.401 -15.909 1.00 209.86 75 HIS A C 1
ATOM 601 O O . HIS A 1 86 ? 79.185 -12.191 -16.149 1.00 212.28 75 HIS A O 1
ATOM 608 N N . GLY A 1 87 ? 78.245 -14.248 -16.276 1.00 237.79 76 GLY A N 1
ATOM 609 C CA . GLY A 1 87 ? 77.014 -13.821 -16.958 1.00 236.22 76 GLY A CA 1
ATOM 610 C C . GLY A 1 87 ? 76.253 -12.816 -16.104 1.00 238.97 76 GLY A C 1
ATOM 611 O O . GLY A 1 87 ? 75.866 -11.737 -16.575 1.00 240.55 76 GLY A O 1
ATOM 612 N N . LEU A 1 88 ? 76.072 -13.164 -14.834 1.00 241.06 77 LEU A N 1
ATOM 613 C CA . LEU A 1 88 ? 75.382 -12.302 -13.883 1.00 244.30 77 LEU A CA 1
ATOM 614 C C . LEU A 1 88 ? 76.062 -10.950 -13.716 1.00 248.91 77 LEU A C 1
ATOM 615 O O . LEU A 1 88 ? 75.368 -9.935 -13.675 1.00 250.87 77 LEU A O 1
ATOM 620 N N . TYR A 1 89 ? 77.398 -10.947 -13.608 1.00 241.63 78 TYR A N 1
ATOM 621 C CA . TYR A 1 89 ? 78.176 -9.711 -13.508 1.00 245.83 78 TYR A CA 1
ATOM 622 C C . TYR A 1 89 ? 77.883 -8.842 -14.725 1.00 245.34 78 TYR A C 1
ATOM 623 O O . TYR A 1 89 ? 77.695 -7.629 -14.599 1.00 248.15 78 TYR A O 1
ATOM 632 N N . LEU A 1 90 ? 77.863 -9.470 -15.900 1.00 279.35 79 LEU A N 1
ATOM 633 C CA . LEU A 1 90 ? 77.669 -8.733 -17.133 1.00 279.07 79 LEU A CA 1
ATOM 634 C C . LEU A 1 90 ? 76.244 -8.227 -17.294 1.00 278.65 79 LEU A C 1
ATOM 635 O O . LEU A 1 90 ? 76.054 -7.109 -17.758 1.00 280.58 79 LEU A O 1
ATOM 640 N N . TYR A 1 91 ? 75.252 -9.012 -16.887 1.00 295.72 80 TYR A N 1
ATOM 641 C CA . TYR A 1 91 ? 73.860 -8.526 -16.895 1.00 295.94 80 TYR A CA 1
ATOM 642 C C . TYR A 1 91 ? 73.644 -7.314 -15.973 1.00 300.33 80 TYR A C 1
ATOM 643 O O . TYR A 1 91 ? 72.932 -6.383 -16.342 1.00 301.79 80 TYR A O 1
ATOM 652 N N . SER A 1 92 ? 74.247 -7.331 -14.784 1.00 268.83 81 SER A N 1
ATOM 653 C CA . SER A 1 92 ? 74.238 -6.165 -13.891 1.00 273.85 81 SER A CA 1
ATOM 654 C C . SER A 1 92 ? 74.795 -4.934 -14.575 1.00 276.14 81 SER A C 1
ATOM 655 O O . SER A 1 92 ? 74.184 -3.877 -14.509 1.00 278.83 81 SER A O 1
ATOM 658 N N . ALA A 1 93 ? 75.945 -5.082 -15.239 1.00 311.66 82 ALA A N 1
ATOM 659 C CA . ALA A 1 93 ? 76.612 -3.960 -15.876 1.00 313.84 82 ALA A CA 1
ATOM 660 C C . ALA A 1 93 ? 75.747 -3.402 -16.998 1.00 312.85 82 ALA A C 1
ATOM 661 O O . ALA A 1 93 ? 75.625 -2.177 -17.153 1.00 315.47 82 ALA A O 1
ATOM 663 N N . ALA A 1 94 ? 75.127 -4.303 -17.765 1.00 390.99 83 ALA A N 1
ATOM 664 C CA . ALA A 1 94 ? 74.284 -3.888 -18.880 1.00 389.84 83 ALA A CA 1
ATOM 665 C C . ALA A 1 94 ? 73.051 -3.142 -18.366 1.00 392.00 83 ALA A C 1
ATOM 666 O O . ALA A 1 94 ? 72.656 -2.121 -18.939 1.00 393.55 83 ALA A O 1
ATOM 668 N N . GLU A 1 95 ? 72.470 -3.636 -17.272 1.00 316.54 84 GLU A N 1
ATOM 669 C CA . GLU A 1 95 ? 71.338 -2.959 -16.617 1.00 319.13 84 GLU A CA 1
ATOM 670 C C . GLU A 1 95 ? 71.652 -1.522 -16.143 1.00 323.90 84 GLU A C 1
ATOM 671 O O . GLU A 1 95 ? 70.764 -0.669 -16.168 1.00 325.99 84 GLU A O 1
ATOM 677 N N . THR A 1 96 ? 72.891 -1.233 -15.730 1.00 346.43 85 THR A N 1
ATOM 678 C CA . THR A 1 96 ? 73.235 0.165 -15.359 1.00 351.05 85 THR A CA 1
ATOM 679 C C . THR A 1 96 ? 72.942 1.139 -16.519 1.00 351.50 85 THR A C 1
ATOM 680 O O . THR A 1 96 ? 72.763 2.335 -16.326 1.00 355.00 85 THR A O 1
ATOM 684 N N . LEU A 1 97 ? 72.913 0.604 -17.731 1.00 459.89 86 LEU A N 1
ATOM 685 C CA . LEU A 1 97 ? 72.628 1.394 -18.919 1.00 459.93 86 LEU A CA 1
ATOM 686 C C . LEU A 1 97 ? 71.119 1.522 -19.146 1.00 459.61 86 LEU A C 1
ATOM 687 O O . LEU A 1 97 ? 70.677 2.182 -20.085 1.00 459.89 86 LEU A O 1
ATOM 692 N N . GLY A 1 98 ? 70.328 0.893 -18.280 1.00 227.16 87 GLY A N 1
ATOM 693 C CA . GLY A 1 98 ? 68.886 1.087 -18.322 1.00 227.46 87 GLY A CA 1
ATOM 694 C C . GLY A 1 98 ? 68.097 0.014 -19.041 1.00 223.61 87 GLY A C 1
ATOM 695 O O . GLY A 1 98 ? 66.875 0.139 -19.164 1.00 223.86 87 GLY A O 1
ATOM 696 N N . CYS A 1 99 ? 68.772 -1.037 -19.522 1.00 386.63 88 CYS A N 1
ATOM 697 C CA . CYS A 1 99 ? 68.051 -2.167 -20.111 1.00 383.18 88 CYS A CA 1
ATOM 698 C C . CYS A 1 99 ? 67.634 -3.138 -19.010 1.00 381.98 88 CYS A C 1
ATOM 699 O O . CYS A 1 99 ? 68.053 -2.991 -17.861 1.00 383.69 88 CYS A O 1
ATOM 702 N N . ALA A 1 100 ? 66.823 -4.129 -19.363 1.00 255.43 89 ALA A N 1
ATOM 703 C CA . ALA A 1 100 ? 66.408 -5.161 -18.411 1.00 253.89 89 ALA A CA 1
ATOM 704 C C . ALA A 1 100 ? 66.989 -6.504 -18.823 1.00 250.07 89 ALA A C 1
ATOM 705 O O . ALA A 1 100 ? 66.870 -6.896 -19.980 1.00 248.24 89 ALA A O 1
ATOM 707 N N . ARG A 1 101 ? 67.637 -7.188 -17.878 1.00 302.45 90 ARG A N 1
ATOM 708 C CA . ARG A 1 101 ? 68.154 -8.553 -18.073 1.00 299.08 90 ARG A CA 1
ATOM 709 C C . ARG A 1 101 ? 67.121 -9.459 -18.756 1.00 296.59 90 ARG A C 1
ATOM 710 O O . ARG A 1 101 ? 67.402 -10.061 -19.794 1.00 294.42 90 ARG A O 1
ATOM 718 N N . GLU A 1 102 ? 65.931 -9.510 -18.213 1.00 266.66 91 GLU A N 1
ATOM 719 C CA . GLU A 1 102 ? 64.886 -10.325 -18.765 1.00 265.14 91 GLU A CA 1
ATOM 720 C C . GLU A 1 102 ? 64.550 -10.032 -20.226 1.00 265.11 91 GLU A C 1
ATOM 721 O O . GLU A 1 102 ? 64.356 -10.923 -20.988 1.00 262.90 91 GLU A O 1
ATOM 727 N N . ASP A 1 103 ? 64.511 -8.767 -20.605 1.00 319.76 92 ASP A N 1
ATOM 728 C CA . ASP A 1 103 ? 64.253 -8.382 -21.992 1.00 320.23 92 ASP A CA 1
ATOM 729 C C . ASP A 1 103 ? 65.373 -8.730 -22.988 1.00 317.97 92 ASP A C 1
ATOM 730 O O . ASP A 1 103 ? 65.125 -9.251 -24.031 1.00 316.92 92 ASP A O 1
ATOM 735 N N . LEU A 1 104 ? 66.607 -8.444 -22.633 1.00 302.57 93 LEU A N 1
ATOM 736 C CA . LEU A 1 104 ? 67.711 -8.819 -23.489 1.00 300.33 93 LEU A CA 1
ATOM 737 C C . LEU A 1 104 ? 67.893 -10.332 -23.557 1.00 296.83 93 LEU A C 1
ATOM 738 O O . LEU A 1 104 ? 68.218 -10.848 -24.563 1.00 295.05 93 LEU A O 1
ATOM 743 N N . TYR A 1 105 ? 67.615 -11.021 -22.476 1.00 264.13 94 TYR A N 1
ATOM 744 C CA . TYR A 1 105 ? 67.617 -12.484 -22.508 1.00 261.30 94 TYR A CA 1
ATOM 745 C C . TYR A 1 105 ? 66.591 -13.049 -23.506 1.00 260.79 94 TYR A C 1
ATOM 746 O O . TYR A 1 105 ? 66.879 -13.972 -24.275 1.00 258.73 94 TYR A O 1
ATOM 755 N N . GLN A 1 106 ? 65.404 -12.463 -23.492 1.00 272.05 95 GLN A N 1
ATOM 756 C CA . GLN A 1 106 ? 64.323 -12.841 -24.393 1.00 272.85 95 GLN A CA 1
ATOM 757 C C . GLN A 1 106 ? 64.729 -12.594 -25.866 1.00 273.35 95 GLN A C 1
ATOM 758 O O . GLN A 1 106 ? 64.474 -13.427 -26.750 1.00 272.44 95 GLN A O 1
ATOM 764 N N . LYS A 1 107 ? 65.398 -11.469 -26.117 1.00 253.11 96 LYS A N 1
ATOM 765 C CA . LYS A 1 107 ? 65.928 -11.165 -27.458 1.00 253.95 96 LYS A CA 1
ATOM 766 C C . LYS A 1 107 ? 66.972 -12.197 -27.875 1.00 250.98 96 LYS A C 1
ATOM 767 O O . LYS A 1 107 ? 67.027 -12.619 -29.037 1.00 250.71 96 LYS A O 1
ATOM 773 N N . MET A 1 108 ? 67.804 -12.597 -26.923 1.00 256.84 97 MET A N 1
ATOM 774 C CA . MET A 1 108 ? 68.726 -13.698 -27.149 1.00 254.28 97 MET A CA 1
ATOM 775 C C . MET A 1 108 ? 67.999 -14.990 -27.559 1.00 252.73 97 MET A C 1
ATOM 776 O O . MET A 1 108 ? 68.350 -15.606 -28.562 1.00 251.80 97 MET A O 1
ATOM 781 N N . LEU A 1 109 ? 66.976 -15.376 -26.804 1.00 155.28 98 LEU A N 1
ATOM 782 C CA . LEU A 1 109 ? 66.206 -16.588 -27.110 1.00 154.44 98 LEU A CA 1
ATOM 783 C C . LEU A 1 109 ? 65.554 -16.565 -28.498 1.00 156.75 98 LEU A C 1
ATOM 784 O O . LEU A 1 109 ? 65.520 -17.595 -29.181 1.00 155.64 98 LEU A O 1
ATOM 789 N N . ASP A 1 110 ? 65.074 -15.385 -28.906 1.00 232.91 99 ASP A N 1
ATOM 790 C CA . ASP A 1 110 ? 64.362 -15.163 -30.184 1.00 235.95 99 ASP A CA 1
ATOM 791 C C . ASP A 1 110 ? 65.322 -14.991 -31.360 1.00 235.65 99 ASP A C 1
ATOM 792 O O . ASP A 1 110 ? 64.888 -14.974 -32.511 1.00 237.70 99 ASP A O 1
ATOM 797 N N . GLY A 1 111 ? 66.614 -14.829 -31.076 1.00 178.13 100 GLY A N 1
ATOM 798 C CA . GLY A 1 111 ? 67.632 -14.632 -32.111 1.00 177.40 100 GLY A CA 1
ATOM 799 C C . GLY A 1 111 ? 67.831 -13.181 -32.550 1.00 179.87 100 GLY A C 1
ATOM 800 O O . GLY A 1 111 ? 68.427 -12.923 -33.606 1.00 180.11 100 GLY A O 1
ATOM 801 N N . GLN A 1 112 ? 67.339 -12.240 -31.745 1.00 287.27 101 GLN A N 1
ATOM 802 C CA . GLN A 1 112 ? 67.484 -10.811 -32.038 1.00 289.66 101 GLN A CA 1
ATOM 803 C C . GLN A 1 112 ? 68.727 -10.177 -31.398 1.00 288.60 101 GLN A C 1
ATOM 804 O O . GLN A 1 112 ? 69.111 -9.070 -31.754 1.00 290.41 101 GLN A O 1
ATOM 810 N N . MET A 1 113 ? 69.313 -10.861 -30.422 1.00 281.50 102 MET A N 1
ATOM 811 C CA . MET A 1 113 ? 70.679 -10.564 -29.982 1.00 280.49 102 MET A CA 1
ATOM 812 C C . MET A 1 113 ? 71.559 -11.783 -30.202 1.00 277.42 102 MET A C 1
ATOM 813 O O . MET A 1 113 ? 71.087 -12.923 -30.124 1.00 275.46 102 MET A O 1
ATOM 818 N N . LYS A 1 114 ? 72.828 -11.515 -30.486 1.00 289.85 103 LYS A N 1
ATOM 819 C CA . LYS A 1 114 ? 73.844 -12.529 -30.740 1.00 287.45 103 LYS A CA 1
ATOM 820 C C . LYS A 1 114 ? 74.498 -13.015 -29.441 1.00 286.11 103 LYS A C 1
ATOM 821 O O . LYS A 1 114 ? 74.270 -12.467 -28.352 1.00 286.94 103 LYS A O 1
ATOM 827 N N . TYR A 1 115 ? 75.293 -14.074 -29.576 1.00 262.27 104 TYR A N 1
ATOM 828 C CA . TYR A 1 115 ? 76.230 -14.505 -28.556 1.00 261.61 104 TYR A CA 1
ATOM 829 C C . TYR A 1 115 ? 77.415 -14.984 -29.392 1.00 261.93 104 TYR A C 1
ATOM 830 O O . TYR A 1 115 ? 77.296 -15.114 -30.617 1.00 261.86 104 TYR A O 1
ATOM 839 N N . SER A 1 116 ? 78.542 -15.258 -28.739 1.00 289.74 105 SER A N 1
ATOM 840 C CA . SER A 1 116 ? 79.793 -15.562 -29.433 1.00 291.42 105 SER A CA 1
ATOM 841 C C . SER A 1 116 ? 79.727 -16.762 -30.372 1.00 289.72 105 SER A C 1
ATOM 842 O O . SER A 1 116 ? 79.259 -17.847 -30.013 1.00 286.84 105 SER A O 1
ATOM 845 N N . SER A 1 117 ? 80.270 -16.552 -31.565 1.00 224.91 106 SER A N 1
ATOM 846 C CA . SER A 1 117 ? 80.240 -17.522 -32.635 1.00 224.27 106 SER A CA 1
ATOM 847 C C . SER A 1 117 ? 80.776 -18.868 -32.170 1.00 223.31 106 SER A C 1
ATOM 848 O O . SER A 1 117 ? 80.353 -19.915 -32.655 1.00 221.58 106 SER A O 1
ATOM 851 N N . ILE A 1 118 ? 81.704 -18.825 -31.225 1.00 283.40 107 ILE A N 1
ATOM 852 C CA . ILE A 1 118 ? 82.449 -20.003 -30.781 1.00 283.61 107 ILE A CA 1
ATOM 853 C C . ILE A 1 118 ? 81.559 -21.091 -30.166 1.00 278.88 107 ILE A C 1
ATOM 854 O O . ILE A 1 118 ? 81.851 -22.268 -30.273 1.00 278.45 107 ILE A O 1
ATOM 859 N N . PHE A 1 119 ? 80.455 -20.694 -29.557 1.00 355.26 108 PHE A N 1
ATOM 860 C CA . PHE A 1 119 ? 79.598 -21.641 -28.860 1.00 351.38 108 PHE A CA 1
ATOM 861 C C . PHE A 1 119 ? 78.632 -22.437 -29.737 1.00 348.70 108 PHE A C 1
ATOM 862 O O . PHE A 1 119 ? 77.811 -23.206 -29.244 1.00 345.52 108 PHE A O 1
ATOM 870 N N . ASN A 1 120 ? 78.794 -22.289 -31.048 1.00 197.90 109 ASN A N 1
ATOM 871 C CA . ASN A 1 120 ? 77.979 -23.003 -32.004 1.00 196.20 109 ASN A CA 1
ATOM 872 C C . ASN A 1 120 ? 78.765 -24.181 -32.555 1.00 196.66 109 ASN A C 1
ATOM 873 O O . ASN A 1 120 ? 78.386 -24.758 -33.570 1.00 196.44 109 ASN A O 1
ATOM 878 N N . TYR A 1 121 ? 79.869 -24.525 -31.886 1.00 193.86 110 TYR A N 1
ATOM 879 C CA . TYR A 1 121 ? 80.702 -25.652 -32.294 1.00 194.96 110 TYR A CA 1
ATOM 880 C C . TYR A 1 121 ? 80.553 -26.755 -31.267 1.00 191.81 110 TYR A C 1
ATOM 881 O O . TYR A 1 121 ? 80.454 -26.485 -30.064 1.00 190.38 110 TYR A O 1
ATOM 890 N N . PRO A 1 122 ? 80.495 -27.999 -31.746 1.00 206.56 111 PRO A N 1
ATOM 891 C CA . PRO A 1 122 ? 80.180 -29.136 -30.878 1.00 202.98 111 PRO A CA 1
ATOM 892 C C . PRO A 1 122 ? 81.403 -29.689 -30.170 1.00 205.39 111 PRO A C 1
ATOM 893 O O . PRO A 1 122 ? 82.505 -29.717 -30.738 1.00 210.09 111 PRO A O 1
ATOM 897 N N . THR A 1 123 ? 81.203 -30.145 -28.938 1.00 227.21 112 THR A N 1
ATOM 898 C CA . THR A 1 123 ? 82.241 -30.896 -28.248 1.00 229.15 112 THR A CA 1
ATOM 899 C C . THR A 1 123 ? 82.157 -32.391 -28.581 1.00 227.24 112 THR A C 1
ATOM 900 O O . THR A 1 123 ? 81.294 -33.130 -28.067 1.00 222.57 112 THR A O 1
ATOM 904 N N . LEU A 1 124 ? 83.082 -32.827 -29.426 1.00 273.32 113 LEU A N 1
ATOM 905 C CA . LEU A 1 124 ? 83.072 -34.181 -29.961 1.00 272.30 113 LEU A CA 1
ATOM 906 C C . LEU A 1 124 ? 84.030 -35.131 -29.282 1.00 273.71 113 LEU A C 1
ATOM 907 O O . LEU A 1 124 ? 84.127 -36.307 -29.676 1.00 272.91 113 LEU A O 1
ATOM 912 N N . SER A 1 125 ? 84.763 -34.630 -28.295 1.00 240.60 114 SER A N 1
ATOM 913 C CA . SER A 1 125 ? 85.730 -35.452 -27.562 1.00 242.52 114 SER A CA 1
ATOM 914 C C . SER A 1 125 ? 86.111 -34.750 -26.272 1.00 243.34 114 SER A C 1
ATOM 915 O O . SER A 1 125 ? 85.807 -33.548 -26.087 1.00 244.18 114 SER A O 1
ATOM 918 N N . TRP A 1 126 ? 86.736 -35.486 -25.357 1.00 259.82 115 TRP A N 1
ATOM 919 C CA . TRP A 1 126 ? 87.180 -34.864 -24.112 1.00 261.12 115 TRP A CA 1
ATOM 920 C C . TRP A 1 126 ? 88.262 -33.799 -24.379 1.00 268.91 115 TRP A C 1
ATOM 921 O O . TRP A 1 126 ? 88.284 -32.756 -23.691 1.00 270.10 115 TRP A O 1
ATOM 932 N N . ALA A 1 127 ? 89.146 -34.058 -25.364 1.00 138.63 116 ALA A N 1
ATOM 933 C CA . ALA A 1 127 ? 90.177 -33.081 -25.718 1.00 143.82 116 ALA A CA 1
ATOM 934 C C . ALA A 1 127 ? 89.611 -31.689 -26.035 1.00 143.57 116 ALA A C 1
ATOM 935 O O . ALA A 1 127 ? 90.230 -30.695 -25.682 1.00 146.05 116 ALA A O 1
ATOM 937 N N . ASP A 1 128 ? 88.444 -31.634 -26.688 1.00 242.73 117 ASP A N 1
ATOM 938 C CA . ASP A 1 128 ? 87.738 -30.371 -26.983 1.00 241.82 117 ASP A CA 1
ATOM 939 C C . ASP A 1 128 ? 87.532 -29.535 -25.724 1.00 240.44 117 ASP A C 1
ATOM 940 O O . ASP A 1 128 ? 87.499 -28.314 -25.799 1.00 242.43 117 ASP A O 1
ATOM 945 N N . ILE A 1 129 ? 87.379 -30.182 -24.574 1.00 216.21 118 ILE A N 1
ATOM 946 C CA . ILE A 1 129 ? 87.158 -29.455 -23.333 1.00 215.10 118 ILE A CA 1
ATOM 947 C C . ILE A 1 129 ? 88.430 -28.707 -22.903 1.00 221.80 118 ILE A C 1
ATOM 948 O O . ILE A 1 129 ? 88.377 -27.535 -22.481 1.00 223.02 118 ILE A O 1
ATOM 953 N N . GLY A 1 130 ? 89.575 -29.381 -23.012 1.00 226.04 119 GLY A N 1
ATOM 954 C CA . GLY A 1 130 ? 90.856 -28.754 -22.640 1.00 232.19 119 GLY A CA 1
ATOM 955 C C . GLY A 1 130 ? 91.192 -27.659 -23.636 1.00 236.68 119 GLY A C 1
ATOM 956 O O . GLY A 1 130 ? 91.679 -26.602 -23.267 1.00 238.97 119 GLY A O 1
ATOM 957 N N . VAL A 1 131 ? 90.922 -27.935 -24.907 1.00 173.69 120 VAL A N 1
ATOM 958 C CA . VAL A 1 131 ? 91.151 -26.968 -25.973 1.00 177.68 120 VAL A CA 1
ATOM 959 C C . VAL A 1 131 ? 90.291 -25.693 -25.844 1.00 174.92 120 VAL A C 1
ATOM 960 O O . VAL A 1 131 ? 90.775 -24.589 -26.143 1.00 178.93 120 VAL A O 1
ATOM 964 N N . ILE A 1 132 ? 89.049 -25.839 -25.380 1.00 191.91 121 ILE A N 1
ATOM 965 C CA . ILE A 1 132 ? 88.194 -24.676 -25.131 1.00 188.66 121 ILE A CA 1
ATOM 966 C C . ILE A 1 132 ? 88.746 -23.834 -23.988 1.00 191.07 121 ILE A C 1
ATOM 967 O O . ILE A 1 132 ? 88.815 -22.611 -24.101 1.00 192.47 121 ILE A O 1
ATOM 972 N N . GLY A 1 133 ? 89.126 -24.488 -22.889 1.00 259.08 122 GLY A N 1
ATOM 973 C CA . GLY A 1 133 ? 89.724 -23.804 -21.758 1.00 261.15 122 GLY A CA 1
ATOM 974 C C . GLY A 1 133 ? 90.973 -23.055 -22.195 1.00 267.06 122 GLY A C 1
ATOM 975 O O . GLY A 1 133 ? 91.163 -21.912 -21.849 1.00 268.88 122 GLY A O 1
ATOM 976 N N . TRP A 1 134 ? 91.799 -23.705 -22.991 1.00 241.47 123 TRP A N 1
ATOM 977 C CA . TRP A 1 134 ? 93.043 -23.116 -23.468 1.00 247.13 123 TRP A CA 1
ATOM 978 C C . TRP A 1 134 ? 92.855 -22.019 -24.542 1.00 249.52 123 TRP A C 1
ATOM 979 O O . TRP A 1 134 ? 93.245 -20.880 -24.331 1.00 251.43 123 TRP A O 1
ATOM 990 N N . LEU A 1 135 ? 92.251 -22.360 -25.678 1.00 287.17 124 LEU A N 1
ATOM 991 C CA . LEU A 1 135 ? 92.123 -21.423 -26.804 1.00 288.60 124 LEU A CA 1
ATOM 992 C C . LEU A 1 135 ? 90.956 -20.453 -26.657 1.00 283.47 124 LEU A C 1
ATOM 993 O O . LEU A 1 135 ? 91.106 -19.253 -26.890 1.00 284.89 124 LEU A O 1
ATOM 998 N N . VAL A 1 136 ? 89.798 -20.984 -26.275 1.00 337.77 125 VAL A N 1
ATOM 999 C CA . VAL A 1 136 ? 88.588 -20.184 -26.209 1.00 332.83 125 VAL A CA 1
ATOM 1000 C C . VAL A 1 136 ? 88.627 -19.193 -25.048 1.00 333.03 125 VAL A C 1
ATOM 1001 O O . VAL A 1 136 ? 88.368 -18.007 -25.262 1.00 333.17 125 VAL A O 1
ATOM 1005 N N . ASP A 1 137 ? 88.960 -19.664 -23.844 1.00 275.44 126 ASP A N 1
ATOM 1006 C CA . ASP A 1 137 ? 89.191 -18.749 -22.733 1.00 276.71 126 ASP A CA 1
ATOM 1007 C C . ASP A 1 137 ? 90.431 -17.888 -23.002 1.00 282.21 126 ASP A C 1
ATOM 1008 O O . ASP A 1 137 ? 90.473 -16.734 -22.587 1.00 283.24 126 ASP A O 1
ATOM 1013 N N . GLY A 1 138 ? 91.421 -18.453 -23.708 1.00 217.05 127 GLY A N 1
ATOM 1014 C CA . GLY A 1 138 ? 92.596 -17.689 -24.151 1.00 222.35 127 GLY A CA 1
ATOM 1015 C C . GLY A 1 138 ? 92.225 -16.471 -24.979 1.00 222.40 127 GLY A C 1
ATOM 1016 O O . GLY A 1 138 ? 92.706 -15.369 -24.707 1.00 224.66 127 GLY A O 1
ATOM 1017 N N . ALA A 1 139 ? 91.361 -16.659 -25.979 1.00 256.34 128 ALA A N 1
ATOM 1018 C CA . ALA A 1 139 ? 90.915 -15.562 -26.836 1.00 255.90 128 ALA A CA 1
ATOM 1019 C C . ALA A 1 139 ? 90.063 -14.598 -26.016 1.00 252.77 128 ALA A C 1
ATOM 1020 O O . ALA A 1 139 ? 90.200 -13.361 -26.134 1.00 254.32 128 ALA A O 1
ATOM 1022 N N . ALA A 1 140 ? 89.205 -15.156 -25.148 1.00 279.94 129 ALA A N 1
ATOM 1023 C CA . ALA A 1 140 ? 88.366 -14.335 -24.267 1.00 277.63 129 ALA A CA 1
ATOM 1024 C C . ALA A 1 140 ? 89.226 -13.409 -23.414 1.00 281.49 129 ALA A C 1
ATOM 1025 O O . ALA A 1 140 ? 88.962 -12.224 -23.325 1.00 282.03 129 ALA A O 1
ATOM 1027 N N . ILE A 1 141 ? 90.262 -13.956 -22.793 1.00 249.66 130 ILE A N 1
ATOM 1028 C CA . ILE A 1 141 ? 91.135 -13.195 -21.905 1.00 253.23 130 ILE A CA 1
ATOM 1029 C C . ILE A 1 141 ? 91.837 -12.015 -22.616 1.00 256.81 130 ILE A C 1
ATOM 1030 O O . ILE A 1 141 ? 91.851 -10.903 -22.098 1.00 258.02 130 ILE A O 1
ATOM 1035 N N . VAL A 1 142 ? 92.406 -12.262 -23.796 1.00 208.60 131 VAL A N 1
ATOM 1036 C CA . VAL A 1 142 ? 93.036 -11.194 -24.592 1.00 211.86 131 VAL A CA 1
ATOM 1037 C C . VAL A 1 142 ? 92.035 -10.039 -24.829 1.00 209.59 131 VAL A C 1
ATOM 1038 O O . VAL A 1 142 ? 92.345 -8.860 -24.582 1.00 211.66 131 VAL A O 1
ATOM 1042 N N . ASN A 1 143 ? 90.837 -10.399 -25.282 1.00 262.37 132 ASN A N 1
ATOM 1043 C CA . ASN A 1 143 ? 89.762 -9.448 -25.527 1.00 259.89 132 ASN A CA 1
ATOM 1044 C C . ASN A 1 143 ? 89.370 -8.704 -24.260 1.00 259.72 132 ASN A C 1
ATOM 1045 O O . ASN A 1 143 ? 89.254 -7.486 -24.250 1.00 260.93 132 ASN A O 1
ATOM 1050 N N . GLN A 1 144 ? 89.192 -9.452 -23.184 1.00 312.38 133 GLN A N 1
ATOM 1051 C CA . GLN A 1 144 ? 88.720 -8.891 -21.938 1.00 312.27 133 GLN A CA 1
ATOM 1052 C C . GLN A 1 144 ? 89.748 -8.047 -21.191 1.00 316.58 133 GLN A C 1
ATOM 1053 O O . GLN A 1 144 ? 89.395 -7.065 -20.537 1.00 317.45 133 GLN A O 1
ATOM 1059 N N . VAL A 1 145 ? 91.011 -8.451 -21.257 1.00 256.16 134 VAL A N 1
ATOM 1060 C CA . VAL A 1 145 ? 92.081 -7.644 -20.664 1.00 260.38 134 VAL A CA 1
ATOM 1061 C C . VAL A 1 145 ? 92.168 -6.304 -21.399 1.00 262.15 134 VAL A C 1
ATOM 1062 O O . VAL A 1 145 ? 92.313 -5.274 -20.757 1.00 264.20 134 VAL A O 1
ATOM 1066 N N . ALA A 1 146 ? 92.020 -6.338 -22.731 1.00 225.72 135 ALA A N 1
ATOM 1067 C CA . ALA A 1 146 ? 91.981 -5.118 -23.559 1.00 226.84 135 ALA A CA 1
ATOM 1068 C C . ALA A 1 146 ? 90.817 -4.195 -23.212 1.00 225.03 135 ALA A C 1
ATOM 1069 O O . ALA A 1 146 ? 90.887 -2.993 -23.464 1.00 226.74 135 ALA A O 1
ATOM 1071 N N . LEU A 1 147 ? 89.765 -4.753 -22.616 1.00 373.99 136 LEU A N 1
ATOM 1072 C CA . LEU A 1 147 ? 88.569 -4.013 -22.250 1.00 372.43 136 LEU A CA 1
ATOM 1073 C C . LEU A 1 147 ? 88.583 -3.504 -20.798 1.00 374.41 136 LEU A C 1
ATOM 1074 O O . LEU A 1 147 ? 87.644 -2.813 -20.357 1.00 373.99 136 LEU A O 1
ATOM 1079 N N . CYS A 1 148 ? 89.633 -3.852 -20.051 1.00 327.20 137 CYS A N 1
ATOM 1080 C CA . CYS A 1 148 ? 89.830 -3.345 -18.692 1.00 329.68 137 CYS A CA 1
ATOM 1081 C C . CYS A 1 148 ? 90.041 -1.820 -18.656 1.00 332.94 137 CYS A C 1
ATOM 1082 O O . CYS A 1 148 ? 89.909 -1.194 -17.592 1.00 334.81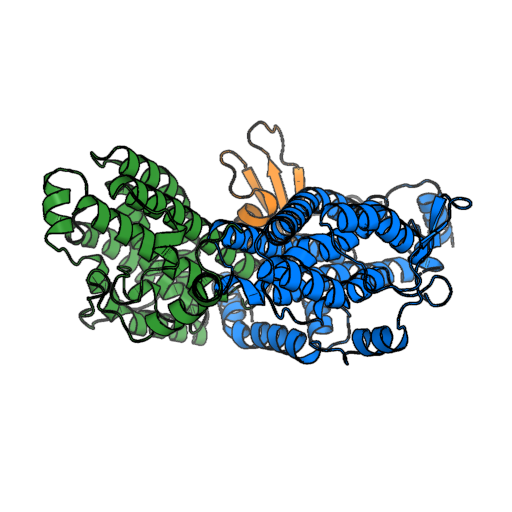 137 CYS A O 1
ATOM 1085 N N . ARG A 1 149 ? 90.349 -1.238 -19.813 1.00 300.53 138 ARG A N 1
ATOM 1086 C CA . ARG A 1 149 ? 90.373 0.224 -19.996 1.00 303.15 138 ARG A CA 1
ATOM 1087 C C . ARG A 1 149 ? 89.251 0.706 -20.946 1.00 300.52 138 ARG A C 1
ATOM 1088 O O . ARG A 1 149 ? 89.311 1.828 -21.463 1.00 302.08 138 ARG A O 1
ATOM 1096 N N . THR A 1 150 ? 88.231 -0.127 -21.181 1.00 344.74 139 THR A N 1
ATOM 1097 C CA . THR A 1 150 ? 87.033 0.332 -21.888 1.00 342.26 139 THR A CA 1
ATOM 1098 C C . THR A 1 150 ? 86.513 1.573 -21.135 1.00 344.57 139 THR A C 1
ATOM 1099 O O . THR A 1 150 ? 86.721 1.690 -19.920 1.00 346.39 139 THR A O 1
ATOM 1103 N N . SER A 1 151 ? 85.877 2.495 -21.864 1.00 342.55 140 SER A N 1
ATOM 1104 C CA . SER A 1 151 ? 85.509 3.811 -21.325 1.00 345.30 140 SER A CA 1
ATOM 1105 C C . SER A 1 151 ? 84.351 3.809 -20.330 1.00 345.02 140 SER A C 1
ATOM 1106 O O . SER A 1 151 ? 84.234 4.716 -19.499 1.00 348.26 140 SER A O 1
ATOM 1109 N N . TYR A 1 152 ? 83.489 2.804 -20.396 1.00 369.56 141 TYR A N 1
ATOM 1110 C CA . TYR A 1 152 ? 82.340 2.759 -19.492 1.00 369.20 141 TYR A CA 1
ATOM 1111 C C . TYR A 1 152 ? 82.662 1.949 -18.238 1.00 369.54 141 TYR A C 1
ATOM 1112 O O . TYR A 1 152 ? 82.967 0.756 -18.320 1.00 366.95 141 TYR A O 1
ATOM 1121 N N . GLY A 1 153 ? 82.568 2.615 -17.083 1.00 380.60 142 GLY A N 1
ATOM 1122 C CA . GLY A 1 153 ? 83.128 2.136 -15.824 1.00 381.74 142 GLY A CA 1
ATOM 1123 C C . GLY A 1 153 ? 82.656 0.762 -15.390 1.00 378.74 142 GLY A C 1
ATOM 1124 O O . GLY A 1 153 ? 83.474 -0.122 -15.119 1.00 378.03 142 GLY A O 1
ATOM 1125 N N . PRO A 1 154 ? 81.334 0.590 -15.270 1.00 369.20 143 PRO A N 1
ATOM 1126 C CA . PRO A 1 154 ? 80.736 -0.702 -14.957 1.00 366.09 143 PRO A CA 1
ATOM 1127 C C . PRO A 1 154 ? 81.279 -1.836 -15.839 1.00 362.60 143 PRO A C 1
ATOM 1128 O O . PRO A 1 154 ? 81.531 -2.904 -15.334 1.00 361.18 143 PRO A O 1
ATOM 1132 N N . TYR A 1 155 ? 81.484 -1.582 -17.128 1.00 428.62 144 TYR A N 1
ATOM 1133 C CA . TYR A 1 155 ? 82.002 -2.594 -18.042 1.00 425.69 144 TYR A CA 1
ATOM 1134 C C . TYR A 1 155 ? 83.459 -2.927 -17.731 1.00 427.40 144 TYR A C 1
ATOM 1135 O O . TYR A 1 155 ? 83.808 -4.093 -17.584 1.00 425.54 144 TYR A O 1
ATOM 1144 N N . ALA A 1 156 ? 84.298 -1.894 -17.664 1.00 285.33 145 ALA A N 1
ATOM 1145 C CA . ALA A 1 156 ? 85.705 -2.027 -17.300 1.00 287.57 145 ALA A CA 1
ATOM 1146 C C . ALA A 1 156 ? 85.895 -2.748 -15.968 1.00 287.87 145 ALA A C 1
ATOM 1147 O O . ALA A 1 156 ? 86.757 -3.599 -15.860 1.00 287.90 145 ALA A O 1
ATOM 1149 N N . ARG A 1 157 ? 85.092 -2.423 -14.964 1.00 388.03 146 ARG A N 1
ATOM 1150 C CA . ARG A 1 157 ? 85.195 -3.081 -13.643 1.00 388.63 146 ARG A CA 1
ATOM 1151 C C . ARG A 1 157 ? 84.696 -4.534 -13.650 1.00 384.90 146 ARG A C 1
ATOM 1152 O O . ARG A 1 157 ? 85.231 -5.383 -12.926 1.00 384.79 146 ARG A O 1
ATOM 1160 N N . ALA A 1 158 ? 83.682 -4.815 -14.468 1.00 280.65 147 ALA A N 1
ATOM 1161 C CA . ALA A 1 158 ? 83.281 -6.200 -14.719 1.00 276.88 147 ALA A CA 1
ATOM 1162 C C . ALA A 1 158 ? 84.423 -7.024 -15.344 1.00 276.01 147 ALA A C 1
ATOM 1163 O O . ALA A 1 158 ? 84.626 -8.164 -14.954 1.00 274.40 147 ALA A O 1
ATOM 1165 N N . MET A 1 159 ? 85.167 -6.438 -16.282 1.00 262.01 148 MET A N 1
ATOM 1166 C CA . MET A 1 159 ? 86.294 -7.114 -16.949 1.00 262.34 148 MET A CA 1
ATOM 1167 C C . MET A 1 159 ? 87.435 -7.418 -15.985 1.00 265.36 148 MET A C 1
ATOM 1168 O O . MET A 1 159 ? 88.075 -8.472 -16.079 1.00 264.67 148 MET A O 1
ATOM 1173 N N . VAL A 1 160 ? 87.708 -6.477 -15.081 1.00 274.48 149 VAL A N 1
ATOM 1174 C CA . VAL A 1 160 ? 88.723 -6.678 -14.050 1.00 277.38 149 VAL A CA 1
ATOM 1175 C C . VAL A 1 160 ? 88.337 -7.862 -13.153 1.00 275.52 149 VAL A C 1
ATOM 1176 O O . VAL A 1 160 ? 89.145 -8.757 -12.944 1.00 275.42 149 VAL A O 1
ATOM 1180 N N . LYS A 1 161 ? 87.092 -7.873 -12.669 1.00 385.49 150 LYS A N 1
ATOM 1181 C CA . LYS A 1 161 ? 86.601 -8.927 -11.769 1.00 383.99 150 LYS A CA 1
ATOM 1182 C C . LYS A 1 161 ? 86.692 -10.312 -12.400 1.00 380.81 150 LYS A C 1
ATOM 1183 O O . LYS A 1 161 ? 87.063 -11.279 -11.751 1.00 380.33 150 LYS A O 1
ATOM 1189 N N . ILE A 1 162 ? 86.392 -10.371 -13.687 1.00 209.08 151 ILE A N 1
ATOM 1190 C CA . ILE A 1 162 ? 86.237 -11.615 -14.421 1.00 205.76 151 ILE A CA 1
ATOM 1191 C C . ILE A 1 162 ? 87.577 -12.230 -14.824 1.00 207.32 151 ILE A C 1
ATOM 1192 O O . ILE A 1 162 ? 87.747 -13.438 -14.728 1.00 205.69 151 ILE A O 1
ATOM 1197 N N . CYS A 1 163 ? 88.532 -11.404 -15.248 1.00 283.95 152 CYS A N 1
ATOM 1198 C CA . CYS A 1 163 ? 89.798 -11.912 -15.789 1.00 286.05 152 CYS A CA 1
ATOM 1199 C C . CYS A 1 163 ? 90.648 -12.576 -14.717 1.00 287.52 152 CYS A C 1
ATOM 1200 O O . CYS A 1 163 ? 91.428 -13.492 -15.001 1.00 287.87 152 CYS A O 1
ATOM 1203 N N . LYS A 1 164 ? 90.469 -12.110 -13.486 1.00 328.26 153 LYS A N 1
ATOM 1204 C CA . LYS A 1 164 ? 91.114 -12.681 -12.319 1.00 329.49 153 LYS A CA 1
ATOM 1205 C C . LYS A 1 164 ? 90.712 -14.152 -12.159 1.00 325.88 153 LYS A C 1
ATOM 1206 O O . LYS A 1 164 ? 91.571 -15.015 -12.046 1.00 326.63 153 LYS A O 1
ATOM 1212 N N . GLU A 1 165 ? 89.413 -14.434 -12.202 1.00 306.45 154 GLU A N 1
ATOM 1213 C CA . GLU A 1 165 ? 88.908 -15.806 -12.096 1.00 302.84 154 GLU A CA 1
ATOM 1214 C C . GLU A 1 165 ? 89.232 -16.637 -13.342 1.00 301.24 154 GLU A C 1
ATOM 1215 O O . GLU A 1 165 ? 89.639 -17.792 -13.243 1.00 300.29 154 GLU A O 1
ATOM 1221 N N . GLU A 1 166 ? 89.053 -16.030 -14.511 1.00 249.80 155 GLU A N 1
ATOM 1222 C CA . GLU A 1 166 ? 89.132 -16.736 -15.770 1.00 248.22 155 GLU A CA 1
ATOM 1223 C C . GLU A 1 166 ? 90.520 -17.191 -16.201 1.00 250.87 155 GLU A C 1
ATOM 1224 O O . GLU A 1 166 ? 90.655 -18.199 -16.886 1.00 249.84 155 GLU A O 1
ATOM 1230 N N . SER A 1 167 ? 91.557 -16.449 -15.836 1.00 243.90 156 SER A N 1
ATOM 1231 C CA . SER A 1 167 ? 92.909 -16.851 -16.222 1.00 246.80 156 SER A CA 1
ATOM 1232 C C . SER A 1 167 ? 93.328 -18.158 -15.524 1.00 245.75 156 SER A C 1
ATOM 1233 O O . SER A 1 167 ? 94.072 -18.962 -16.102 1.00 246.26 156 SER A O 1
ATOM 1236 N N . PHE A 1 168 ? 92.817 -18.374 -14.305 1.00 332.32 157 PHE A N 1
ATOM 1237 C CA . PHE A 1 168 ? 92.973 -19.656 -13.611 1.00 330.26 157 PHE A CA 1
ATOM 1238 C C . PHE A 1 168 ? 92.446 -20.820 -14.467 1.00 326.55 157 PHE A C 1
ATOM 1239 O O . PHE A 1 168 ? 93.163 -21.795 -14.708 1.00 325.92 157 PHE A O 1
ATOM 1247 N N . HIS A 1 169 ? 91.205 -20.698 -14.935 1.00 292.62 158 HIS A N 1
ATOM 1248 C CA . HIS A 1 169 ? 90.571 -21.767 -15.713 1.00 289.02 158 HIS A CA 1
ATOM 1249 C C . HIS A 1 169 ? 91.214 -21.971 -17.080 1.00 290.36 158 HIS A C 1
ATOM 1250 O O . HIS A 1 169 ? 91.310 -23.097 -17.562 1.00 288.69 158 HIS A O 1
ATOM 1257 N N . GLN A 1 170 ? 91.722 -20.897 -17.672 1.00 273.88 159 GLN A N 1
ATOM 1258 C CA . GLN A 1 170 ? 92.502 -21.034 -18.895 1.00 276.34 159 GLN A CA 1
ATOM 1259 C C . GLN A 1 170 ? 93.786 -21.889 -18.680 1.00 277.87 159 GLN A C 1
ATOM 1260 O O . GLN A 1 170 ? 94.108 -22.802 -19.485 1.00 277.84 159 GLN A O 1
ATOM 1266 N N . ARG A 1 171 ? 94.491 -21.608 -17.586 1.00 281.51 160 ARG A N 1
ATOM 1267 C CA . ARG A 1 171 ? 95.650 -22.394 -17.166 1.00 282.27 160 ARG A CA 1
ATOM 1268 C C . ARG A 1 171 ? 95.262 -23.858 -16.932 1.00 278.40 160 ARG A C 1
ATOM 1269 O O . ARG A 1 171 ? 95.939 -24.760 -17.412 1.00 278.85 160 ARG A O 1
ATOM 1277 N N . GLN A 1 172 ? 94.156 -24.093 -16.229 1.00 309.51 161 GLN A N 1
ATOM 1278 C CA . GLN A 1 172 ? 93.678 -25.452 -16.013 1.00 305.84 161 GLN A CA 1
ATOM 1279 C C . GLN A 1 172 ? 93.356 -26.190 -17.321 1.00 305.21 161 GLN A C 1
ATOM 1280 O O . GLN A 1 172 ? 93.598 -27.391 -17.426 1.00 303.95 161 GLN A O 1
ATOM 1286 N N . GLY A 1 173 ? 92.833 -25.477 -18.317 1.00 332.54 162 GLY A N 1
ATOM 1287 C CA . GLY A 1 173 ? 92.542 -26.084 -19.610 1.00 332.29 162 GLY A CA 1
ATOM 1288 C C . GLY A 1 173 ? 93.798 -26.409 -20.367 1.00 336.42 162 GLY A C 1
ATOM 1289 O O . GLY A 1 173 ? 93.893 -27.445 -21.027 1.00 336.53 162 GLY A O 1
ATOM 1290 N N . PHE A 1 174 ? 94.779 -25.516 -20.299 1.00 300.97 163 PHE A N 1
ATOM 1291 C CA . PHE A 1 174 ? 96.079 -25.820 -20.874 1.00 304.47 163 PHE A CA 1
ATOM 1292 C C . PHE A 1 174 ? 96.726 -27.043 -20.189 1.00 302.65 163 PHE A C 1
ATOM 1293 O O . PHE A 1 174 ? 97.366 -27.858 -20.836 1.00 303.26 163 PHE A O 1
ATOM 1301 N N . GLU A 1 175 ? 96.566 -27.165 -18.875 1.00 304.29 164 GLU A N 1
ATOM 1302 C CA . GLU A 1 175 ? 97.135 -28.314 -18.154 1.00 302.64 164 GLU A CA 1
ATOM 1303 C C . GLU A 1 175 ? 96.478 -29.643 -18.570 1.00 299.66 164 GLU A C 1
ATOM 1304 O O . GLU A 1 175 ? 97.164 -30.678 -18.709 1.00 299.31 164 GLU A O 1
ATOM 1310 N N . ALA A 1 176 ? 95.169 -29.593 -18.834 1.00 397.80 165 ALA A N 1
ATOM 1311 C CA . ALA A 1 176 ? 94.431 -30.740 -19.387 1.00 395.15 165 ALA A CA 1
ATOM 1312 C C . ALA A 1 176 ? 94.952 -31.102 -20.764 1.00 398.20 165 ALA A C 1
ATOM 1313 O O . ALA A 1 176 ? 95.133 -32.281 -21.064 1.00 396.88 165 ALA A O 1
ATOM 1315 N N . CYS A 1 177 ? 95.198 -30.087 -21.597 1.00 341.82 166 CYS A N 1
ATOM 1316 C CA . CYS A 1 177 ? 95.879 -30.288 -22.890 1.00 345.35 166 CYS A CA 1
ATOM 1317 C C . CYS A 1 177 ? 97.286 -30.897 -22.771 1.00 346.42 166 CYS A C 1
ATOM 1318 O O . CYS A 1 177 ? 97.643 -31.814 -23.519 1.00 346.73 166 CYS A O 1
ATOM 1321 N N . MET A 1 178 ? 98.075 -30.409 -21.817 1.00 692.43 167 MET A N 1
ATOM 1322 C CA . MET A 1 178 ? 99.407 -30.968 -21.582 1.00 695.65 167 MET A CA 1
ATOM 1323 C C . MET A 1 178 ? 99.375 -32.457 -21.170 1.00 694.42 167 MET A C 1
ATOM 1324 O O . MET A 1 178 ? 100.203 -33.244 -21.632 1.00 695.59 167 MET A O 1
ATOM 1329 N N . ALA A 1 179 ? 98.417 -32.843 -20.326 1.00 283.52 168 ALA A N 1
ATOM 1330 C CA . ALA A 1 179 ? 98.252 -34.244 -19.961 1.00 279.72 168 ALA A CA 1
ATOM 1331 C C . ALA A 1 179 ? 98.067 -35.130 -21.211 1.00 280.27 168 ALA A C 1
ATOM 1332 O O . ALA A 1 179 ? 98.767 -36.129 -21.374 1.00 279.11 168 ALA A O 1
ATOM 1334 N N . LEU A 1 180 ? 97.159 -34.748 -22.109 1.00 384.78 169 LEU A N 1
ATOM 1335 C CA . LEU A 1 180 ? 97.038 -35.425 -23.393 1.00 385.94 169 LEU A CA 1
ATOM 1336 C C . LEU A 1 180 ? 98.316 -35.367 -24.239 1.00 389.69 169 LEU A C 1
ATOM 1337 O O . LEU A 1 180 ? 98.695 -36.363 -24.842 1.00 389.30 169 LEU A O 1
ATOM 1342 N N . ALA A 1 181 ? 98.972 -34.203 -24.297 1.00 611.58 170 ALA A N 1
ATOM 1343 C CA . ALA A 1 181 ? 100.199 -34.044 -25.089 1.00 614.66 170 ALA A CA 1
ATOM 1344 C C . ALA A 1 181 ? 101.364 -34.923 -24.593 1.00 611.85 170 ALA A C 1
ATOM 1345 O O . ALA A 1 181 ? 102.255 -35.267 -25.371 1.00 612.57 170 ALA A O 1
ATOM 1347 N N . GLN A 1 182 ? 101.343 -35.283 -23.311 1.00 360.92 171 GLN A N 1
ATOM 1348 C CA . GLN A 1 182 ? 102.375 -36.131 -22.709 1.00 358.29 171 GLN A CA 1
ATOM 1349 C C . GLN A 1 182 ? 101.924 -37.582 -22.501 1.00 354.05 171 GLN A C 1
ATOM 1350 O O . GLN A 1 182 ? 102.675 -38.385 -21.917 1.00 350.96 171 GLN A O 1
ATOM 1356 N N . GLY A 1 183 ? 100.703 -37.899 -22.932 1.00 254.77 172 GLY A N 1
ATOM 1357 C CA . GLY A 1 183 ? 100.102 -39.188 -22.667 1.00 250.72 172 GLY A CA 1
ATOM 1358 C C . GLY A 1 183 ? 100.314 -40.170 -23.792 1.00 250.72 172 GLY A C 1
ATOM 1359 O O . GLY A 1 183 ? 101.331 -40.113 -24.489 1.00 252.44 172 GLY A O 1
ATOM 1360 N N . ASN A 1 184 ? 99.346 -41.061 -23.984 1.00 279.97 173 ASN A N 1
ATOM 1361 C CA . ASN A 1 184 ? 99.430 -42.106 -25.001 1.00 279.61 173 ASN A CA 1
ATOM 1362 C C . ASN A 1 184 ? 99.294 -41.493 -26.382 1.00 284.47 173 ASN A C 1
ATOM 1363 O O . ASN A 1 184 ? 98.904 -40.344 -26.511 1.00 287.77 173 ASN A O 1
ATOM 1368 N N . GLU A 1 185 ? 99.647 -42.258 -27.405 1.00 313.38 174 GLU A N 1
ATOM 1369 C CA . GLU A 1 185 ? 99.432 -41.846 -28.786 1.00 317.65 174 GLU A CA 1
ATOM 1370 C C . GLU A 1 185 ? 97.958 -41.475 -29.068 1.00 319.49 174 GLU A C 1
ATOM 1371 O O . GLU A 1 185 ? 97.690 -40.463 -29.707 1.00 323.75 174 GLU A O 1
ATOM 1377 N N . ALA A 1 186 ? 97.010 -42.280 -28.584 1.00 243.85 175 ALA A N 1
ATOM 1378 C CA . ALA A 1 186 ? 95.581 -41.962 -28.771 1.00 244.80 175 ALA A CA 1
ATOM 1379 C C . ALA A 1 186 ? 95.202 -40.609 -28.145 1.00 245.94 175 ALA A C 1
ATOM 1380 O O . ALA A 1 186 ? 94.456 -39.835 -28.749 1.00 248.22 175 ALA A O 1
ATOM 1382 N N . GLN A 1 187 ? 95.741 -40.326 -26.960 1.00 241.45 176 GLN A N 1
ATOM 1383 C CA . GLN A 1 187 ? 95.550 -39.023 -26.318 1.00 242.22 176 GLN A CA 1
ATOM 1384 C C . GLN A 1 187 ? 96.140 -37.853 -27.138 1.00 247.96 176 GLN A C 1
ATOM 1385 O O . GLN A 1 187 ? 95.495 -36.814 -27.294 1.00 249.62 176 GLN A O 1
ATOM 1391 N N . ARG A 1 188 ? 97.355 -38.032 -27.657 1.00 284.37 177 ARG A N 1
ATOM 1392 C CA . ARG A 1 188 ? 97.999 -37.002 -28.495 1.00 289.46 177 ARG A CA 1
ATOM 1393 C C . ARG A 1 188 ? 97.164 -36.702 -29.736 1.00 293.30 177 ARG A C 1
ATOM 1394 O O . ARG A 1 188 ? 96.954 -35.533 -30.094 1.00 296.98 177 ARG A O 1
ATOM 1402 N N . GLN A 1 189 ? 96.673 -37.757 -30.376 1.00 301.02 178 GLN A N 1
ATOM 1403 C CA . GLN A 1 189 ? 95.823 -37.626 -31.562 1.00 304.38 178 GLN A CA 1
ATOM 1404 C C . GLN A 1 189 ? 94.493 -36.928 -31.271 1.00 303.77 178 GLN A C 1
ATOM 1405 O O . GLN A 1 189 ? 94.025 -36.102 -32.053 1.00 307.36 178 GLN A O 1
ATOM 1411 N N . MET A 1 190 ? 93.907 -37.258 -30.134 1.00 222.55 179 MET A N 1
ATOM 1412 C CA . MET A 1 190 ? 92.679 -36.633 -29.679 1.00 217.45 179 MET A CA 1
ATOM 1413 C C . MET A 1 190 ? 92.887 -35.117 -29.574 1.00 220.28 179 MET A C 1
ATOM 1414 O O . MET A 1 190 ? 92.091 -34.330 -30.088 1.00 219.40 179 MET A O 1
ATOM 1419 N N . LEU A 1 191 ? 93.969 -34.731 -28.915 1.00 271.78 180 LEU A N 1
ATOM 1420 C CA . LEU A 1 191 ? 94.353 -33.331 -28.767 1.00 274.47 180 LEU A CA 1
ATOM 1421 C C . LEU A 1 191 ? 94.500 -32.637 -30.127 1.00 280.40 180 LEU A C 1
ATOM 1422 O O . LEU A 1 191 ? 93.898 -31.582 -30.353 1.00 280.43 180 LEU A O 1
ATOM 1427 N N . GLN A 1 192 ? 95.272 -33.234 -31.037 1.00 199.42 181 GLN A N 1
ATOM 1428 C CA . GLN A 1 192 ? 95.493 -32.594 -32.331 1.00 205.64 181 GLN A CA 1
ATOM 1429 C C . GLN A 1 192 ? 94.163 -32.380 -33.079 1.00 205.60 181 GLN A C 1
ATOM 1430 O O . GLN A 1 192 ? 93.941 -31.322 -33.663 1.00 208.05 181 GLN A O 1
ATOM 1436 N N . ASP A 1 193 ? 93.289 -33.387 -33.058 1.00 316.45 182 ASP A N 1
ATOM 1437 C CA . ASP A 1 193 ? 91.998 -33.289 -33.742 1.00 311.51 182 ASP A CA 1
ATOM 1438 C C . ASP A 1 193 ? 91.156 -32.162 -33.167 1.00 305.13 182 ASP A C 1
ATOM 1439 O O . ASP A 1 193 ? 90.535 -31.413 -33.910 1.00 303.04 182 ASP A O 1
ATOM 1444 N N . ALA A 1 194 ? 91.153 -32.037 -31.841 1.00 198.64 183 ALA A N 1
ATOM 1445 C CA . ALA A 1 194 ? 90.435 -30.958 -31.154 1.00 193.85 183 ALA A CA 1
ATOM 1446 C C . ALA A 1 194 ? 90.960 -29.559 -31.538 1.00 198.91 183 ALA A C 1
ATOM 1447 O O . ALA A 1 194 ? 90.180 -28.650 -31.806 1.00 195.48 183 ALA A O 1
ATOM 1449 N N . ILE A 1 195 ? 92.284 -29.407 -31.563 1.00 196.26 184 ILE A N 1
ATOM 1450 C CA . ILE A 1 195 ? 92.942 -28.194 -32.094 1.00 201.64 184 ILE A CA 1
ATOM 1451 C C . ILE A 1 195 ? 92.571 -27.939 -33.560 1.00 203.36 184 ILE A C 1
ATOM 1452 O O . ILE A 1 195 ? 92.230 -26.820 -33.934 1.00 202.65 184 ILE A O 1
ATOM 1457 N N . ASN A 1 196 ? 92.654 -28.968 -34.394 1.00 296.57 185 ASN A N 1
ATOM 1458 C CA . ASN A 1 196 ? 92.298 -28.813 -35.797 1.00 297.54 185 ASN A CA 1
ATOM 1459 C C . ASN A 1 196 ? 90.864 -28.286 -35.988 1.00 288.82 185 ASN A C 1
ATOM 1460 O O . ASN A 1 196 ? 90.554 -27.615 -36.983 1.00 289.04 185 ASN A O 1
ATOM 1465 N N . ARG A 1 197 ? 89.981 -28.629 -35.055 1.00 250.26 186 ARG A N 1
ATOM 1466 C CA . ARG A 1 197 ? 88.575 -28.251 -35.161 1.00 242.10 186 ARG A CA 1
ATOM 1467 C C . ARG A 1 197 ? 88.258 -26.917 -34.483 1.00 239.98 186 ARG A C 1
ATOM 1468 O O . ARG A 1 197 ? 87.313 -26.240 -34.875 1.00 235.88 186 ARG A O 1
ATOM 1476 N N . PHE A 1 198 ? 89.037 -26.547 -33.466 1.00 219.74 187 PHE A N 1
ATOM 1477 C CA . PHE A 1 198 ? 88.760 -25.316 -32.733 1.00 217.79 187 PHE A CA 1
ATOM 1478 C C . PHE A 1 198 ? 89.659 -24.099 -33.010 1.00 224.08 187 PHE A C 1
ATOM 1479 O O . PHE A 1 198 ? 89.356 -22.997 -32.520 1.00 222.31 187 PHE A O 1
ATOM 1487 N N . TRP A 1 199 ? 90.735 -24.285 -33.775 1.00 260.67 188 TRP A N 1
ATOM 1488 C CA . TRP A 1 199 ? 91.705 -23.197 -34.032 1.00 267.15 188 TRP A CA 1
ATOM 1489 C C . TRP A 1 199 ? 91.084 -21.978 -34.726 1.00 265.56 188 TRP A C 1
ATOM 1490 O O . TRP A 1 199 ? 91.125 -20.875 -34.206 1.00 265.32 188 TRP A O 1
ATOM 1501 N N . TRP A 1 200 ? 90.493 -22.186 -35.893 1.00 322.04 189 TRP A N 1
ATOM 1502 C CA . TRP A 1 200 ? 89.907 -21.081 -36.656 1.00 320.62 189 TRP A CA 1
ATOM 1503 C C . TRP A 1 200 ? 88.692 -20.439 -35.983 1.00 312.75 189 TRP A C 1
ATOM 1504 O O . TRP A 1 200 ? 88.568 -19.208 -36.004 1.00 312.68 189 TRP A O 1
ATOM 1515 N N . PRO A 1 201 ? 87.770 -21.261 -35.427 1.00 204.27 190 PRO A N 1
ATOM 1516 C CA . PRO A 1 201 ? 86.703 -20.757 -34.556 1.00 197.77 190 PRO A CA 1
ATOM 1517 C C . PRO A 1 201 ? 87.165 -19.856 -33.422 1.00 198.97 190 PRO A C 1
ATOM 1518 O O . PRO A 1 201 ? 86.495 -18.861 -33.111 1.00 196.11 190 PRO A O 1
ATOM 1522 N N . ALA A 1 202 ? 88.283 -20.200 -32.787 1.00 308.05 191 ALA A N 1
ATOM 1523 C CA . ALA A 1 202 ? 88.853 -19.348 -31.737 1.00 309.96 191 ALA A CA 1
ATOM 1524 C C . ALA A 1 202 ? 89.339 -18.003 -32.310 1.00 313.78 191 ALA A C 1
ATOM 1525 O O . ALA A 1 202 ? 89.089 -16.959 -31.719 1.00 312.12 191 ALA A O 1
ATOM 1527 N N . LEU A 1 203 ? 89.988 -18.029 -33.476 1.00 185.15 192 LEU A N 1
ATOM 1528 C CA . LEU A 1 203 ? 90.412 -16.784 -34.148 1.00 188.66 192 LEU A CA 1
ATOM 1529 C C . LEU A 1 203 ? 89.253 -15.874 -34.537 1.00 183.50 192 LEU A C 1
ATOM 1530 O O . LEU A 1 203 ? 89.399 -14.650 -34.552 1.00 184.39 192 LEU A O 1
ATOM 1535 N N . MET A 1 204 ? 88.101 -16.468 -34.829 1.00 222.13 193 MET A N 1
ATOM 1536 C CA . MET A 1 204 ? 86.938 -15.706 -35.265 1.00 217.72 193 MET A CA 1
ATOM 1537 C C . MET A 1 204 ? 86.260 -14.975 -34.106 1.00 213.77 193 MET A C 1
ATOM 1538 O O . MET A 1 204 ? 85.510 -14.030 -34.325 1.00 211.78 193 MET A O 1
ATOM 1543 N N . MET A 1 205 ? 86.526 -15.404 -32.876 1.00 260.90 194 MET A N 1
ATOM 1544 C CA . MET A 1 205 ? 86.002 -14.729 -31.687 1.00 258.28 194 MET A CA 1
ATOM 1545 C C . MET A 1 205 ? 86.396 -13.239 -31.617 1.00 260.95 194 MET A C 1
ATOM 1546 O O . MET A 1 205 ? 85.692 -12.444 -31.005 1.00 258.86 194 MET A O 1
ATOM 1551 N N . PHE A 1 206 ? 87.520 -12.879 -32.238 1.00 214.62 195 PHE A N 1
ATOM 1552 C CA . PHE A 1 206 ? 87.954 -11.476 -32.294 1.00 217.19 195 PHE A CA 1
ATOM 1553 C C . PHE A 1 206 ? 87.131 -10.562 -33.202 1.00 215.48 195 PHE A C 1
ATOM 1554 O O . PHE A 1 206 ? 87.217 -9.353 -33.072 1.00 216.53 195 PHE A O 1
ATOM 1562 N N . GLY A 1 207 ? 86.311 -11.146 -34.074 1.00 249.93 196 GLY A N 1
ATOM 1563 C CA . GLY A 1 207 ? 85.329 -10.397 -34.867 1.00 247.83 196 GLY A CA 1
ATOM 1564 C C . GLY A 1 207 ? 85.841 -10.306 -36.292 1.00 250.91 196 GLY A C 1
ATOM 1565 O O . GLY A 1 207 ? 86.903 -10.860 -36.605 1.00 254.85 196 GLY A O 1
ATOM 1566 N N . PRO A 1 208 ? 85.108 -9.598 -37.162 1.00 315.51 197 PRO A N 1
ATOM 1567 C CA . PRO A 1 208 ? 85.565 -9.412 -38.548 1.00 318.66 197 PRO A CA 1
ATOM 1568 C C . PRO A 1 208 ? 86.864 -8.588 -38.682 1.00 323.64 197 PRO A C 1
ATOM 1569 O O . PRO A 1 208 ? 87.287 -7.935 -37.729 1.00 324.18 197 PRO A O 1
ATOM 1573 N N . ASN A 1 209 ? 87.489 -8.649 -39.861 1.00 245.81 198 ASN A N 1
ATOM 1574 C CA . ASN A 1 209 ? 88.603 -7.752 -40.251 1.00 250.53 198 ASN A CA 1
ATOM 1575 C C . ASN A 1 209 ? 88.300 -6.282 -39.982 1.00 248.71 198 ASN A C 1
ATOM 1576 O O . ASN A 1 209 ? 87.146 -5.888 -39.918 1.00 244.66 198 ASN A O 1
ATOM 1581 N N . ASP A 1 210 ? 89.346 -5.475 -39.861 1.00 276.81 199 ASP A N 1
ATOM 1582 C CA . ASP A 1 210 ? 89.209 -4.050 -39.521 1.00 275.66 199 ASP A CA 1
ATOM 1583 C C . ASP A 1 210 ? 88.496 -3.173 -40.582 1.00 274.28 199 ASP A C 1
ATOM 1584 O O . ASP A 1 210 ? 87.949 -2.121 -40.247 1.00 272.32 199 ASP A O 1
ATOM 1589 N N . ASP A 1 211 ? 88.489 -3.605 -41.842 1.00 329.26 200 ASP A N 1
ATOM 1590 C CA . ASP A 1 211 ? 87.693 -2.901 -42.844 1.00 327.70 200 ASP A CA 1
ATOM 1591 C C . ASP A 1 211 ? 86.347 -3.572 -43.176 1.00 324.12 200 ASP A C 1
ATOM 1592 O O . ASP A 1 211 ? 85.654 -3.139 -44.100 1.00 323.10 200 ASP A O 1
ATOM 1597 N N . ASN A 1 212 ? 85.971 -4.599 -42.409 1.00 326.67 201 ASN A N 1
ATOM 1598 C CA . ASN A 1 212 ? 84.641 -5.209 -42.510 1.00 322.76 201 ASN A CA 1
ATOM 1599 C C . ASN A 1 212 ? 83.936 -5.169 -41.161 1.00 319.40 201 ASN A C 1
ATOM 1600 O O . ASN A 1 212 ? 83.172 -6.067 -40.819 1.00 316.71 201 ASN A O 1
ATOM 1605 N N . SER A 1 213 ? 84.188 -4.113 -40.394 1.00 261.45 202 SER A N 1
ATOM 1606 C CA . SER A 1 213 ? 83.726 -4.031 -39.014 1.00 259.54 202 SER A CA 1
ATOM 1607 C C . SER A 1 213 ? 82.891 -2.780 -38.758 1.00 258.71 202 SER A C 1
ATOM 1608 O O . SER A 1 213 ? 83.439 -1.749 -38.396 1.00 260.57 202 SER A O 1
ATOM 1611 N N . PRO A 1 214 ? 81.557 -2.868 -38.943 1.00 277.22 203 PRO A N 1
ATOM 1612 C CA . PRO A 1 214 ? 80.677 -1.675 -38.856 1.00 277.27 203 PRO A CA 1
ATOM 1613 C C . PRO A 1 214 ? 80.738 -0.868 -37.547 1.00 278.28 203 PRO A C 1
ATOM 1614 O O . PRO A 1 214 ? 80.680 0.365 -37.582 1.00 279.86 203 PRO A O 1
ATOM 1618 N N . ASN A 1 215 ? 80.883 -1.549 -36.416 1.00 260.96 204 ASN A N 1
ATOM 1619 C CA . ASN A 1 215 ? 80.853 -0.890 -35.118 1.00 262.00 204 ASN A CA 1
ATOM 1620 O O . ASN A 1 215 ? 82.216 0.461 -33.713 1.00 266.11 204 ASN A O 1
ATOM 1625 N N . SER A 1 216 ? 83.269 -0.569 -35.394 1.00 280.32 205 SER A N 1
ATOM 1626 C CA . SER A 1 216 ? 84.615 -0.177 -34.933 1.00 283.37 205 SER A CA 1
ATOM 1627 C C . SER A 1 216 ? 84.896 1.322 -34.941 1.00 285.78 205 SER A C 1
ATOM 1628 O O . SER A 1 216 ? 85.531 1.818 -34.025 1.00 287.84 205 SER A O 1
ATOM 1631 N N . ALA A 1 217 ? 84.426 2.032 -35.973 1.00 305.47 206 ALA A N 1
ATOM 1632 C CA . ALA A 1 217 ? 84.651 3.475 -36.082 1.00 307.57 206 ALA A CA 1
ATOM 1633 C C . ALA A 1 217 ? 84.216 4.191 -34.797 1.00 308.55 206 ALA A C 1
ATOM 1634 O O . ALA A 1 217 ? 85.050 4.808 -34.124 1.00 311.12 206 ALA A O 1
ATOM 1636 N N . ARG A 1 218 ? 82.936 4.062 -34.445 1.00 439.21 207 ARG A N 1
ATOM 1637 C CA . ARG A 1 218 ? 82.383 4.661 -33.222 1.00 440.33 207 ARG A CA 1
ATOM 1638 C C . ARG A 1 218 ? 82.958 4.065 -31.940 1.00 440.44 207 ARG A C 1
ATOM 1639 O O . ARG A 1 218 ? 83.273 4.800 -31.012 1.00 442.59 207 ARG A O 1
ATOM 1647 N N . SER A 1 219 ? 83.109 2.733 -31.907 1.00 343.75 208 SER A N 1
ATOM 1648 C CA . SER A 1 219 ? 83.614 2.047 -30.721 1.00 343.68 208 SER A CA 1
ATOM 1649 C C . SER A 1 219 ? 85.033 2.469 -30.395 1.00 346.70 208 SER A C 1
ATOM 1650 O O . SER A 1 219 ? 85.351 2.697 -29.224 1.00 348.41 208 SER A O 1
ATOM 1653 N N . MET A 1 220 ? 85.875 2.580 -31.423 1.00 295.33 209 MET A N 1
ATOM 1654 C CA . MET A 1 220 ? 87.240 3.061 -31.236 1.00 298.75 209 MET A CA 1
ATOM 1655 C C . MET A 1 220 ? 87.276 4.524 -30.776 1.00 301.29 209 MET A C 1
ATOM 1656 O O . MET A 1 220 ? 87.996 4.866 -29.837 1.00 303.94 209 MET A O 1
ATOM 1661 N N . ALA A 1 221 ? 86.506 5.373 -31.449 1.00 517.24 210 ALA A N 1
ATOM 1662 C CA . ALA A 1 221 ? 86.402 6.812 -31.126 1.00 519.78 210 ALA A CA 1
ATOM 1663 C C . ALA A 1 221 ? 85.944 7.046 -29.691 1.00 520.82 210 ALA A C 1
ATOM 1664 O O . ALA A 1 221 ? 86.485 7.900 -28.989 1.00 523.82 210 ALA A O 1
ATOM 1666 N N . TRP A 1 222 ? 84.938 6.278 -29.262 1.00 412.27 211 TRP A N 1
ATOM 1667 C CA . TRP A 1 222 ? 84.342 6.427 -27.948 1.00 412.94 211 TRP A CA 1
ATOM 1668 C C . TRP A 1 222 ? 85.084 5.600 -26.903 1.00 413.38 211 TRP A C 1
ATOM 1669 O O . TRP A 1 222 ? 84.632 5.488 -25.746 1.00 413.53 211 TRP A O 1
ATOM 1680 N N . LYS A 1 223 ? 86.219 5.032 -27.335 1.00 252.36 212 LYS A N 1
ATOM 1681 C CA . LYS A 1 223 ? 87.116 4.223 -26.498 1.00 253.24 212 LYS A CA 1
ATOM 1682 C C . LYS A 1 223 ? 86.445 3.013 -25.826 1.00 250.58 212 LYS A C 1
ATOM 1683 O O . LYS A 1 223 ? 86.786 2.627 -24.695 1.00 251.58 212 LYS A O 1
ATOM 1689 N N . ILE A 1 224 ? 85.499 2.413 -26.546 1.00 325.24 213 ILE A N 1
ATOM 1690 C CA . ILE A 1 224 ? 84.834 1.214 -26.072 1.00 322.36 213 ILE A CA 1
ATOM 1691 C C . ILE A 1 224 ? 85.777 0.095 -26.435 1.00 321.73 213 ILE A C 1
ATOM 1692 O O . ILE A 1 224 ? 86.155 -0.715 -25.593 1.00 321.73 213 ILE A O 1
ATOM 1697 N N . LYS A 1 225 ? 86.193 0.107 -27.685 1.00 292.24 214 LYS A N 1
ATOM 1698 C CA . LYS A 1 225 ? 87.196 -0.797 -28.190 1.00 292.60 214 LYS A CA 1
ATOM 1699 C C . LYS A 1 225 ? 88.525 -0.051 -28.134 1.00 296.64 214 LYS A C 1
ATOM 1700 O O . LYS A 1 225 ? 88.651 1.039 -28.695 1.00 298.07 214 LYS A O 1
ATOM 1706 N N . LEU A 1 226 ? 89.496 -0.623 -27.424 1.00 274.20 215 LEU A N 1
ATOM 1707 C CA . LEU A 1 226 ? 90.810 -0.024 -27.252 1.00 278.24 215 LEU A CA 1
ATOM 1708 C C . LEU A 1 226 ? 91.830 -0.520 -28.281 1.00 279.68 215 LEU A C 1
ATOM 1709 O O . LEU A 1 226 ? 92.785 0.196 -28.583 1.00 282.69 215 LEU A O 1
ATOM 1714 N N . HIS A 1 227 ? 91.637 -1.740 -28.805 1.00 296.79 216 HIS A N 1
ATOM 1715 C CA . HIS A 1 227 ? 92.467 -2.270 -29.902 1.00 298.34 216 HIS A CA 1
ATOM 1716 C C . HIS A 1 227 ? 91.558 -2.873 -30.965 1.00 295.19 216 HIS A C 1
ATOM 1717 O O . HIS A 1 227 ? 90.464 -3.340 -30.666 1.00 291.74 216 HIS A O 1
ATOM 1724 N N . SER A 1 228 ? 92.003 -2.866 -32.208 1.00 294.35 217 SER A N 1
ATOM 1725 C CA . SER A 1 228 ? 91.167 -3.365 -33.287 1.00 291.78 217 SER A CA 1
ATOM 1726 C C . SER A 1 228 ? 91.071 -4.910 -33.244 1.00 290.88 217 SER A C 1
ATOM 1727 O O . SER A 1 228 ? 91.940 -5.573 -32.670 1.00 293.22 217 SER A O 1
ATOM 1730 N N . ASN A 1 229 ? 89.996 -5.457 -33.805 1.00 273.98 218 ASN A N 1
ATOM 1731 C CA . ASN A 1 229 ? 89.818 -6.901 -33.941 1.00 272.93 218 ASN A CA 1
ATOM 1732 C C . ASN A 1 229 ? 91.107 -7.572 -34.429 1.00 277.64 218 ASN A C 1
ATOM 1733 O O . ASN A 1 229 ? 91.597 -8.540 -33.818 1.00 278.83 218 ASN A O 1
ATOM 1738 N N . ASP A 1 230 ? 91.672 -7.019 -35.502 1.00 258.13 219 ASP A N 1
ATOM 1739 C CA . ASP A 1 230 ? 92.863 -7.573 -36.122 1.00 263.01 219 ASP A CA 1
ATOM 1740 C C . ASP A 1 230 ? 94.060 -7.453 -35.190 1.00 266.04 219 ASP A C 1
ATOM 1741 O O . ASP A 1 230 ? 94.894 -8.359 -35.154 1.00 269.03 219 ASP A O 1
ATOM 1746 N N . GLU A 1 231 ? 94.130 -6.357 -34.425 1.00 423.86 220 GLU A N 1
ATOM 1747 C CA . GLU A 1 231 ? 95.209 -6.168 -33.448 1.00 426.56 220 GLU A CA 1
ATOM 1748 C C . GLU A 1 231 ? 95.154 -7.222 -32.344 1.00 425.99 220 GLU A C 1
ATOM 1749 O O . GLU A 1 231 ? 96.162 -7.863 -32.034 1.00 429.05 220 GLU A O 1
ATOM 1755 N N . LEU A 1 232 ? 93.974 -7.408 -31.752 1.00 236.72 221 LEU A N 1
ATOM 1756 C CA . LEU A 1 232 ? 93.838 -8.438 -30.721 1.00 235.49 221 LEU A CA 1
ATOM 1757 C C . LEU A 1 232 ? 94.122 -9.859 -31.237 1.00 236.73 221 LEU A C 1
ATOM 1758 O O . LEU A 1 232 ? 94.860 -10.625 -30.600 1.00 238.80 221 LEU A O 1
ATOM 1763 N N . ARG A 1 233 ? 93.554 -10.189 -32.396 1.00 242.48 222 ARG A N 1
ATOM 1764 C CA . ARG A 1 233 ? 93.740 -11.498 -33.040 1.00 244.14 222 ARG A CA 1
ATOM 1765 C C . ARG A 1 233 ? 95.220 -11.818 -33.278 1.00 249.91 222 ARG A C 1
ATOM 1766 O O . ARG A 1 233 ? 95.663 -12.938 -33.016 1.00 251.56 222 ARG A O 1
ATOM 1774 N N . GLN A 1 234 ? 95.977 -10.826 -33.766 1.00 284.01 223 GLN A N 1
ATOM 1775 C CA . GLN A 1 234 ? 97.432 -10.958 -33.991 1.00 288.10 223 GLN A CA 1
ATOM 1776 C C . GLN A 1 234 ? 98.170 -11.223 -32.678 1.00 289.22 223 GLN A C 1
ATOM 1777 O O . GLN A 1 234 ? 99.089 -12.043 -32.624 1.00 291.39 223 GLN A O 1
ATOM 1783 N N . ARG A 1 235 ? 97.752 -10.564 -31.640 1.00 308.44 224 ARG A N 1
ATOM 1784 C CA . ARG A 1 235 ? 98.340 -10.769 -30.362 1.00 309.39 224 ARG A CA 1
ATOM 1785 C C . ARG A 1 235 ? 98.036 -12.156 -29.763 1.00 308.26 224 ARG A C 1
ATOM 1786 O O . ARG A 1 235 ? 98.900 -12.791 -29.254 1.00 310.56 224 ARG A O 1
ATOM 1794 N N . PHE A 1 236 ? 96.818 -12.620 -29.901 1.00 270.72 225 PHE A N 1
ATOM 1795 C CA . PHE A 1 236 ? 96.468 -14.007 -29.613 1.00 269.22 225 PHE A CA 1
ATOM 1796 C C . PHE A 1 236 ? 97.333 -14.992 -30.386 1.00 273.38 225 PHE A C 1
ATOM 1797 O O . PHE A 1 236 ? 97.911 -15.881 -29.792 1.00 274.62 225 PHE A O 1
ATOM 1805 N N . VAL A 1 237 ? 97.429 -14.832 -31.707 1.00 310.01 226 VAL A N 1
ATOM 1806 C CA . VAL A 1 237 ? 98.277 -15.726 -32.524 1.00 313.08 226 VAL A CA 1
ATOM 1807 C C . VAL A 1 237 ? 99.727 -15.718 -32.025 1.00 315.30 226 VAL A C 1
ATOM 1808 O O . VAL A 1 237 ? 100.283 -16.779 -31.743 1.00 315.97 226 VAL A O 1
ATOM 1812 N N . ASP A 1 238 ? 100.316 -14.527 -31.867 1.00 368.87 227 ASP A N 1
ATOM 1813 C CA . ASP A 1 238 ? 101.682 -14.377 -31.330 1.00 370.17 227 ASP A CA 1
ATOM 1814 C C . ASP A 1 238 ? 101.897 -15.056 -29.951 1.00 370.50 227 ASP A C 1
ATOM 1815 O O . ASP A 1 238 ? 102.938 -15.668 -29.717 1.00 370.86 227 ASP A O 1
ATOM 1820 N N . ASN A 1 239 ? 100.934 -14.902 -29.038 1.00 301.67 228 ASN A N 1
ATOM 1821 C CA . ASN A 1 239 ? 101.038 -15.485 -27.697 1.00 301.26 228 ASN A CA 1
ATOM 1822 C C . ASN A 1 239 ? 100.791 -17.001 -27.683 1.00 299.93 228 ASN A C 1
ATOM 1823 O O . ASN A 1 239 ? 101.382 -17.720 -26.898 1.00 298.68 228 ASN A O 1
ATOM 1828 N N . THR A 1 240 ? 99.893 -17.459 -28.551 1.00 214.66 229 THR A N 1
ATOM 1829 C CA . THR A 1 240 ? 99.419 -18.841 -28.537 1.00 212.72 229 THR A CA 1
ATOM 1830 C C . THR A 1 240 ? 100.280 -19.797 -29.364 1.00 215.98 229 THR A C 1
ATOM 1831 O O . THR A 1 240 ? 100.434 -20.949 -28.996 1.00 213.77 229 THR A O 1
ATOM 1835 N N . VAL A 1 241 ? 100.842 -19.343 -30.470 1.00 385.77 230 VAL A N 1
ATOM 1836 C CA . VAL A 1 241 ? 101.662 -20.253 -31.273 1.00 385.68 230 VAL A CA 1
ATOM 1837 C C . VAL A 1 241 ? 102.739 -20.992 -30.439 1.00 383.93 230 VAL A C 1
ATOM 1838 O O . VAL A 1 241 ? 102.878 -22.209 -30.569 1.00 382.45 230 VAL A O 1
ATOM 1842 N N . PRO A 1 242 ? 103.495 -20.267 -29.588 1.00 298.21 231 PRO A N 1
ATOM 1843 C CA . PRO A 1 242 ? 104.466 -20.916 -28.698 1.00 295.88 231 PRO A CA 1
ATOM 1844 C C . PRO A 1 242 ? 103.871 -21.912 -27.701 1.00 293.48 231 PRO A C 1
ATOM 1845 O O . PRO A 1 242 ? 104.561 -22.841 -27.293 1.00 290.95 231 PRO A O 1
ATOM 1849 N N . GLN A 1 243 ? 102.617 -21.700 -27.293 1.00 261.27 232 GLN A N 1
ATOM 1850 C CA . GLN A 1 243 ? 101.920 -22.679 -26.457 1.00 257.76 232 GLN A CA 1
ATOM 1851 C C . GLN A 1 243 ? 101.580 -23.940 -27.259 1.00 257.07 232 GLN A C 1
ATOM 1852 O O . GLN A 1 243 ? 101.664 -25.046 -26.740 1.00 253.92 232 GLN A O 1
ATOM 1858 N N . VAL A 1 244 ? 101.227 -23.788 -28.529 1.00 242.34 233 VAL A N 1
ATOM 1859 C CA . VAL A 1 244 ? 101.031 -24.951 -29.400 1.00 242.04 233 VAL A CA 1
ATOM 1860 C C . VAL A 1 244 ? 102.328 -25.775 -29.506 1.00 240.30 233 VAL A C 1
ATOM 1861 O O . VAL A 1 244 ? 102.307 -27.015 -29.439 1.00 237.86 233 VAL A O 1
ATOM 1865 N N . GLU A 1 245 ? 103.441 -25.070 -29.670 1.00 275.78 234 GLU A N 1
ATOM 1866 C CA . GLU A 1 245 ? 104.774 -25.673 -29.724 1.00 273.87 234 GLU A CA 1
ATOM 1867 C C . GLU A 1 245 ? 105.129 -26.439 -28.462 1.00 270.26 234 GLU A C 1
ATOM 1868 O O . GLU A 1 245 ? 105.646 -27.542 -28.564 1.00 267.82 234 GLU A O 1
ATOM 1874 N N . ILE A 1 246 ? 104.847 -25.848 -27.294 1.00 408.57 235 ILE A N 1
ATOM 1875 C CA . ILE A 1 246 ? 105.002 -26.507 -25.990 1.00 404.93 235 ILE A CA 1
ATOM 1876 C C . ILE A 1 246 ? 104.290 -27.865 -25.870 1.00 402.05 235 ILE A C 1
ATOM 1877 O O . ILE A 1 246 ? 104.766 -28.754 -25.158 1.00 398.55 235 ILE A O 1
ATOM 1882 N N . LEU A 1 247 ? 103.144 -27.996 -26.535 1.00 706.08 236 LEU A N 1
ATOM 1883 C CA . LEU 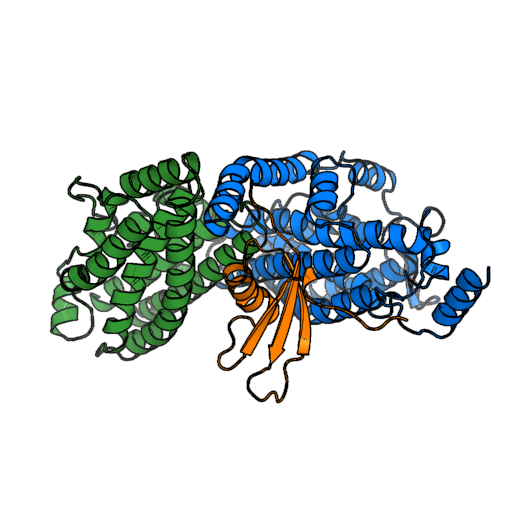A 1 247 ? 102.355 -29.229 -26.551 1.00 702.46 236 LEU A CA 1
ATOM 1884 C C . LEU A 1 247 ? 102.842 -30.229 -27.617 1.00 702.78 236 LEU A C 1
ATOM 1885 O O . LEU A 1 247 ? 102.337 -31.359 -27.702 1.00 700.31 236 LEU A O 1
ATOM 1890 N N . GLY A 1 248 ? 103.815 -29.812 -28.426 1.00 289.48 237 GLY A N 1
ATOM 1891 C CA . GLY A 1 248 ? 104.292 -30.626 -29.541 1.00 289.37 237 GLY A CA 1
ATOM 1892 C C . GLY A 1 248 ? 103.238 -30.806 -30.615 1.00 291.62 237 GLY A C 1
ATOM 1893 O O . GLY A 1 248 ? 103.256 -31.794 -31.334 1.00 290.65 237 GLY A O 1
ATOM 1894 N N . MET A 1 249 ? 102.324 -29.837 -30.734 1.00 251.40 238 MET A N 1
ATOM 1895 C CA . MET A 1 249 ? 101.182 -29.948 -31.637 1.00 253.46 238 MET A CA 1
ATOM 1896 C C . MET A 1 249 ? 101.368 -29.046 -32.870 1.00 257.02 238 MET A C 1
ATOM 1897 O O . MET A 1 249 ? 102.344 -28.292 -32.956 1.00 257.91 238 MET A O 1
ATOM 1902 N N . THR A 1 250 ? 100.447 -29.162 -33.829 1.00 294.64 239 THR A N 1
ATOM 1903 C CA . THR A 1 250 ? 100.434 -28.294 -34.997 1.00 297.58 239 THR A CA 1
ATOM 1904 C C . THR A 1 250 ? 99.194 -27.408 -35.030 1.00 298.61 239 THR A C 1
ATOM 1905 O O . THR A 1 250 ? 98.201 -27.663 -34.326 1.00 297.55 239 THR A O 1
ATOM 1909 N N . VAL A 1 251 ? 99.288 -26.370 -35.864 1.00 306.11 240 VAL A N 1
ATOM 1910 C CA . VAL A 1 251 ? 98.193 -25.466 -36.215 1.00 306.06 240 VAL A CA 1
ATOM 1911 C C . VAL A 1 251 ? 97.718 -25.838 -37.621 1.00 305.97 240 VAL A C 1
ATOM 1912 O O . VAL A 1 251 ? 98.552 -26.009 -38.530 1.00 307.08 240 VAL A O 1
ATOM 1916 N N . PRO A 1 252 ? 96.385 -25.971 -37.819 1.00 352.80 241 PRO A N 1
ATOM 1917 C CA . PRO A 1 252 ? 95.836 -26.251 -39.163 1.00 352.65 241 PRO A CA 1
ATOM 1918 C C . PRO A 1 252 ? 95.910 -25.037 -40.102 1.00 354.13 241 PRO A C 1
ATOM 1919 O O . PRO A 1 252 ? 94.878 -24.606 -40.652 1.00 352.04 241 PRO A O 1
ATOM 1923 N N . ASP A 1 253 ? 97.122 -24.496 -40.272 1.00 375.59 242 ASP A N 1
ATOM 1924 C CA . ASP A 1 253 ? 97.360 -23.287 -41.068 1.00 377.66 242 ASP A CA 1
ATOM 1925 C C . ASP A 1 253 ? 98.666 -23.388 -41.864 1.00 379.64 242 ASP A C 1
ATOM 1926 O O . ASP A 1 253 ? 99.738 -23.083 -41.338 1.00 380.38 242 ASP A O 1
ATOM 1931 N N . PRO A 1 254 ? 98.573 -23.850 -43.130 1.00 252.33 243 PRO A N 1
ATOM 1932 C CA . PRO A 1 254 ? 99.688 -23.960 -44.066 1.00 253.82 243 PRO A CA 1
ATOM 1933 C C . PRO A 1 254 ? 100.339 -22.624 -44.351 1.00 256.63 243 PRO A C 1
ATOM 1934 O O . PRO A 1 254 ? 101.458 -22.587 -44.858 1.00 257.96 243 PRO A O 1
ATOM 1938 N N . ASP A 1 255 ? 99.642 -21.533 -44.041 1.00 267.60 244 ASP A N 1
ATOM 1939 C CA . ASP A 1 255 ? 100.174 -20.210 -44.313 1.00 270.01 244 ASP A CA 1
ATOM 1940 C C . ASP A 1 255 ? 100.795 -19.561 -43.064 1.00 269.41 244 ASP A C 1
ATOM 1941 O O . ASP A 1 255 ? 101.383 -18.490 -43.155 1.00 270.75 244 ASP A O 1
ATOM 1946 N N . LEU A 1 256 ? 100.678 -20.204 -41.904 1.00 334.47 245 LEU A N 1
ATOM 1947 C CA . LEU A 1 256 ? 101.310 -19.694 -40.693 1.00 333.77 245 LEU A CA 1
ATOM 1948 C C . LEU A 1 256 ? 102.851 -19.773 -40.779 1.00 334.49 245 LEU A C 1
ATOM 1949 O O . LEU A 1 256 ? 103.415 -20.811 -41.102 1.00 334.18 245 LEU A O 1
ATOM 1954 N N . GLN A 1 257 ? 103.510 -18.652 -40.507 1.00 282.86 246 GLN A N 1
ATOM 1955 C CA . GLN A 1 257 ? 104.973 -18.564 -40.467 1.00 283.28 246 GLN A CA 1
ATOM 1956 C C . GLN A 1 257 ? 105.389 -17.313 -39.703 1.00 283.04 246 GLN A C 1
ATOM 1957 O O . GLN A 1 257 ? 104.646 -16.328 -39.646 1.00 283.10 246 GLN A O 1
ATOM 1963 N N . PHE A 1 258 ? 106.570 -17.362 -39.107 1.00 264.29 247 PHE A N 1
ATOM 1964 C CA . PHE A 1 258 ? 107.101 -16.202 -38.437 1.00 264.15 247 PHE A CA 1
ATOM 1965 C C . PHE A 1 258 ? 107.746 -15.246 -39.450 1.00 266.39 247 PHE A C 1
ATOM 1966 O O . PHE A 1 258 ? 108.483 -15.653 -40.352 1.00 267.53 247 PHE A O 1
ATOM 1974 N N . ASP A 1 259 ? 107.416 -13.971 -39.298 1.00 322.32 248 ASP A N 1
ATOM 1975 C CA . ASP A 1 259 ? 108.031 -12.908 -40.078 1.00 324.56 248 ASP A CA 1
ATOM 1976 C C . ASP A 1 259 ? 109.017 -12.166 -39.181 1.00 323.95 248 ASP A C 1
ATOM 1977 O O . ASP A 1 259 ? 108.608 -11.358 -38.350 1.00 322.69 248 ASP A O 1
ATOM 1982 N N . GLU A 1 260 ? 110.304 -12.469 -39.335 1.00 335.95 249 GLU A N 1
ATOM 1983 C CA . GLU A 1 260 ? 111.362 -11.872 -38.489 1.00 335.87 249 GLU A CA 1
ATOM 1984 C C . GLU A 1 260 ? 111.369 -10.342 -38.610 1.00 336.33 249 GLU A C 1
ATOM 1985 O O . GLU A 1 260 ? 111.562 -9.630 -37.620 1.00 335.37 249 GLU A O 1
ATOM 1991 N N . ALA A 1 261 ? 111.123 -9.863 -39.825 1.00 338.59 250 ALA A N 1
ATOM 1992 C CA . ALA A 1 261 ? 111.058 -8.448 -40.111 1.00 339.13 250 ALA A CA 1
ATOM 1993 C C . ALA A 1 261 ? 110.055 -7.751 -39.203 1.00 336.99 250 ALA A C 1
ATOM 1994 O O . ALA A 1 261 ? 110.434 -6.846 -38.454 1.00 336.24 250 ALA A O 1
ATOM 1996 N N . SER A 1 262 ? 108.790 -8.178 -39.253 1.00 431.21 251 SER A N 1
ATOM 1997 C CA . SER A 1 262 ? 107.744 -7.531 -38.454 1.00 428.99 251 SER A CA 1
ATOM 1998 C C . SER A 1 262 ? 107.778 -7.900 -36.973 1.00 427.33 251 SER A C 1
ATOM 1999 O O . SER A 1 262 ? 107.372 -7.100 -36.142 1.00 426.22 251 SER A O 1
ATOM 2002 N N . GLY A 1 263 ? 108.286 -9.089 -36.652 1.00 260.16 252 GLY A N 1
ATOM 2003 C CA . GLY A 1 263 ? 108.278 -9.602 -35.270 1.00 258.75 252 GLY A CA 1
ATOM 2004 C C . GLY A 1 263 ? 106.971 -10.293 -34.902 1.00 257.70 252 GLY A C 1
ATOM 2005 O O . GLY A 1 263 ? 106.702 -10.551 -33.725 1.00 256.95 252 GLY A O 1
ATOM 2006 N N . HIS A 1 264 ? 106.167 -10.600 -35.921 1.00 315.41 253 HIS A N 1
ATOM 2007 C CA . HIS A 1 264 ? 104.862 -11.233 -35.741 1.00 314.20 253 HIS A CA 1
ATOM 2008 C C . HIS A 1 264 ? 104.789 -12.553 -36.479 1.00 314.40 253 HIS A C 1
ATOM 2009 O O . HIS A 1 264 ? 105.547 -12.796 -37.416 1.00 315.59 253 HIS A O 1
ATOM 2016 N N . TYR A 1 265 ? 103.874 -13.408 -36.048 1.00 358.32 254 TYR A N 1
ATOM 2017 C CA . TYR A 1 265 ? 103.437 -14.516 -36.886 1.00 358.86 254 TYR A CA 1
ATOM 2018 C C . TYR A 1 265 ? 102.499 -14.013 -37.980 1.00 359.29 254 TYR A C 1
ATOM 2019 O O . TYR A 1 265 ? 101.583 -13.238 -37.723 1.00 357.94 254 TYR A O 1
ATOM 2028 N N . ARG A 1 266 ? 102.777 -14.418 -39.214 1.00 309.15 255 ARG A N 1
ATOM 2029 C CA . ARG A 1 266 ? 101.879 -14.157 -40.324 1.00 309.94 255 ARG A CA 1
ATOM 2030 C C . ARG A 1 266 ? 101.014 -15.396 -40.445 1.00 309.43 255 ARG A C 1
ATOM 2031 O O . ARG A 1 266 ? 101.518 -16.526 -40.375 1.00 310.05 255 ARG A O 1
ATOM 2039 N N . PHE A 1 267 ? 99.708 -15.194 -40.561 1.00 337.21 256 PHE A N 1
ATOM 2040 C CA . PHE A 1 267 ? 98.798 -16.345 -40.587 1.00 336.03 256 PHE A CA 1
ATOM 2041 C C . PHE A 1 267 ? 97.759 -16.260 -41.708 1.00 335.83 256 PHE A C 1
ATOM 2042 O O . PHE A 1 267 ? 97.491 -15.176 -42.244 1.00 335.94 256 PHE A O 1
ATOM 2050 N N . GLY A 1 268 ? 97.190 -17.421 -42.043 1.00 336.00 257 GLY A N 1
ATOM 2051 C CA . GLY A 1 268 ? 96.270 -17.566 -43.147 1.00 335.57 257 GLY A CA 1
ATOM 2052 C C . GLY A 1 268 ? 94.961 -16.827 -43.007 1.00 332.56 257 GLY A C 1
ATOM 2053 O O . GLY A 1 268 ? 94.617 -16.290 -41.954 1.00 330.59 257 GLY A O 1
ATOM 2054 N N . GLU A 1 269 ? 94.223 -16.819 -44.109 1.00 286.19 258 GLU A N 1
ATOM 2055 C CA . GLU A 1 269 ? 92.967 -16.108 -44.208 1.00 283.14 258 GLU A CA 1
ATOM 2056 C C . GLU A 1 269 ? 91.848 -16.900 -43.516 1.00 278.74 258 GLU A C 1
ATOM 2057 O O . GLU A 1 269 ? 91.710 -18.112 -43.703 1.00 277.92 258 GLU A O 1
ATOM 2063 N N . ILE A 1 270 ? 91.064 -16.204 -42.709 1.00 295.96 259 ILE A N 1
ATOM 2064 C CA . ILE A 1 270 ? 89.877 -16.794 -42.107 1.00 290.33 259 ILE A CA 1
ATOM 2065 C C . ILE A 1 270 ? 88.807 -17.101 -43.180 1.00 286.32 259 ILE A C 1
ATOM 2066 O O . ILE A 1 270 ? 88.650 -16.348 -44.168 1.00 287.82 259 ILE A O 1
ATOM 2071 N N . ASP A 1 271 ? 88.092 -18.212 -42.990 1.00 236.59 260 ASP A N 1
ATOM 2072 C CA . ASP A 1 271 ? 86.885 -18.483 -43.787 1.00 231.67 260 ASP A CA 1
ATOM 2073 C C . ASP A 1 271 ? 85.766 -17.546 -43.321 1.00 225.49 260 ASP A C 1
ATOM 2074 O O . ASP A 1 271 ? 84.994 -17.875 -42.417 1.00 219.85 260 ASP A O 1
ATOM 2079 N N . TRP A 1 272 ? 85.696 -16.373 -43.957 1.00 246.52 261 TRP A N 1
ATOM 2080 C CA . TRP A 1 272 ? 84.652 -15.370 -43.669 1.00 241.55 261 TRP A CA 1
ATOM 2081 C C . TRP A 1 272 ? 83.248 -15.789 -44.095 1.00 236.42 261 TRP A C 1
ATOM 2082 O O . TRP A 1 272 ? 82.269 -15.259 -43.585 1.00 232.00 261 TRP A O 1
ATOM 2093 N N . GLN A 1 273 ? 83.151 -16.748 -45.012 1.00 314.52 262 GLN A N 1
ATOM 2094 C CA . GLN A 1 273 ? 81.844 -17.234 -45.447 1.00 310.60 262 GLN A CA 1
ATOM 2095 C C . GLN A 1 273 ? 81.201 -18.108 -44.349 1.00 305.57 262 GLN A C 1
ATOM 2096 O O . GLN A 1 273 ? 80.014 -17.955 -44.024 1.00 301.34 262 GLN A O 1
ATOM 2102 N N . GLU A 1 274 ? 82.002 -18.993 -43.760 1.00 243.61 263 GLU A N 1
ATOM 2103 C CA . GLU A 1 274 ? 81.585 -19.730 -42.553 1.00 239.21 263 GLU A CA 1
ATOM 2104 C C . GLU A 1 274 ? 81.178 -18.792 -41.420 1.00 236.12 263 GLU A C 1
ATOM 2105 O O . GLU A 1 274 ? 80.095 -18.928 -40.860 1.00 231.98 263 GLU A O 1
ATOM 2111 N N . PHE A 1 275 ? 82.029 -17.826 -41.110 1.00 257.72 264 PHE A N 1
ATOM 2112 C CA . PHE A 1 275 ? 81.777 -16.874 -40.012 1.00 255.75 264 PHE A CA 1
ATOM 2113 C C . PHE A 1 275 ? 80.416 -16.173 -40.150 1.00 252.77 264 PHE A C 1
ATOM 2114 O O . PHE A 1 275 ? 79.647 -16.079 -39.187 1.00 249.31 264 PHE A O 1
ATOM 2122 N N . ASN A 1 276 ? 80.122 -15.691 -41.354 1.00 262.12 265 ASN A N 1
ATOM 2123 C CA . ASN A 1 276 ? 78.812 -15.131 -41.640 1.00 260.27 265 ASN A CA 1
ATOM 2124 C C . ASN A 1 276 ? 77.670 -16.140 -41.583 1.00 257.07 265 ASN A C 1
ATOM 2125 O O . ASN A 1 276 ? 76.565 -15.808 -41.145 1.00 255.12 265 ASN A O 1
ATOM 2130 N N . GLU A 1 277 ? 77.918 -17.374 -42.004 1.00 273.53 266 GLU A N 1
ATOM 2131 C CA . GLU A 1 277 ? 76.904 -18.411 -41.777 1.00 270.47 266 GLU A CA 1
ATOM 2132 C C . GLU A 1 277 ? 76.630 -18.554 -40.280 1.00 267.25 266 GLU A C 1
ATOM 2133 O O . GLU A 1 277 ? 75.478 -18.496 -39.853 1.00 265.02 266 GLU A O 1
ATOM 2139 N N . VAL A 1 278 ? 77.700 -18.661 -39.491 1.00 240.01 267 VAL A N 1
ATOM 2140 C CA . VAL A 1 278 ? 77.576 -18.933 -38.063 1.00 237.45 267 VAL A CA 1
ATOM 2141 C C . VAL A 1 278 ? 76.827 -17.820 -37.297 1.00 236.95 267 VAL A C 1
ATOM 2142 O O . VAL A 1 278 ? 75.899 -18.105 -36.534 1.00 234.37 267 VAL A O 1
ATOM 2146 N N . ILE A 1 279 ? 77.229 -16.566 -37.490 1.00 304.16 268 ILE A N 1
ATOM 2147 C CA . ILE A 1 279 ? 76.650 -15.483 -36.699 1.00 304.52 268 ILE A CA 1
ATOM 2148 C C . ILE A 1 279 ? 75.207 -15.203 -37.088 1.00 304.29 268 ILE A C 1
ATOM 2149 O O . ILE A 1 279 ? 74.432 -14.683 -36.284 1.00 304.45 268 ILE A O 1
ATOM 2154 N N . SER A 1 280 ? 74.848 -15.606 -38.300 1.00 286.42 269 SER A N 1
ATOM 2155 C CA . SER A 1 280 ? 73.468 -15.570 -38.783 1.00 286.50 269 SER A CA 1
ATOM 2156 C C . SER A 1 280 ? 72.609 -16.819 -38.497 1.00 284.42 269 SER A C 1
ATOM 2157 O O . SER A 1 280 ? 71.550 -17.002 -39.113 1.00 285.03 269 SER A O 1
ATOM 2160 N N . GLY A 1 281 ? 73.084 -17.682 -37.594 1.00 149.43 270 GLY A N 1
ATOM 2161 C CA . GLY A 1 281 ? 72.267 -18.765 -37.050 1.00 148.44 270 GLY A CA 1
ATOM 2162 C C . GLY A 1 281 ? 72.360 -20.081 -37.784 1.00 147.11 270 GLY A C 1
ATOM 2163 O O . GLY A 1 281 ? 71.580 -20.985 -37.523 1.00 146.47 270 GLY A O 1
ATOM 2164 N N . ARG A 1 282 ? 73.304 -20.185 -38.715 1.00 252.84 271 ARG A N 1
ATOM 2165 C CA . ARG A 1 282 ? 73.421 -21.366 -39.564 1.00 252.54 271 ARG A CA 1
ATOM 2166 C C . ARG A 1 282 ? 74.750 -22.113 -39.380 1.00 252.24 271 ARG A C 1
ATOM 2167 O O . ARG A 1 282 ? 75.318 -22.645 -40.334 1.00 253.82 271 ARG A O 1
ATOM 2175 N N . GLY A 1 283 ? 75.230 -22.158 -38.141 1.00 209.44 272 GLY A N 1
ATOM 2176 C CA . GLY A 1 283 ? 76.442 -22.892 -37.781 1.00 209.47 272 GLY A CA 1
ATOM 2177 C C . GLY A 1 283 ? 76.100 -24.322 -37.421 1.00 206.64 272 GLY A C 1
ATOM 2178 O O . GLY A 1 283 ? 74.991 -24.800 -37.711 1.00 205.16 272 GLY A O 1
ATOM 2179 N N . ILE A 1 284 ? 77.043 -25.012 -36.788 1.00 212.26 273 ILE A N 1
ATOM 2180 C CA . ILE A 1 284 ? 76.876 -26.429 -36.501 1.00 209.75 273 ILE A CA 1
ATOM 2181 C C . ILE A 1 284 ? 75.847 -26.656 -35.396 1.00 206.07 273 ILE A C 1
ATOM 2182 O O . ILE A 1 284 ? 74.972 -27.523 -35.548 1.00 204.06 273 ILE A O 1
ATOM 2187 N N . CYS A 1 285 ? 75.901 -25.850 -34.327 1.00 147.52 274 CYS A N 1
ATOM 2188 C CA . CYS A 1 285 ? 75.038 -26.061 -33.163 1.00 144.95 274 CYS A CA 1
ATOM 2189 C C . CYS A 1 285 ? 74.074 -24.943 -32.818 1.00 146.31 274 CYS A C 1
ATOM 2190 O O . CYS A 1 285 ? 73.442 -25.009 -31.759 1.00 146.00 274 CYS A O 1
ATOM 2193 N N . ASN A 1 286 ? 73.950 -23.938 -33.689 1.00 217.53 275 ASN A N 1
ATOM 2194 C CA . ASN A 1 286 ? 73.139 -22.733 -33.404 1.00 218.92 275 ASN A CA 1
ATOM 2195 C C . ASN A 1 286 ? 71.739 -23.083 -32.915 1.00 218.00 275 ASN A C 1
ATOM 2196 O O . ASN A 1 286 ? 71.313 -22.636 -31.856 1.00 218.03 275 ASN A O 1
ATOM 2201 N N . HIS A 1 287 ? 71.053 -23.905 -33.708 1.00 331.72 276 HIS A N 1
ATOM 2202 C CA . HIS A 1 287 ? 69.678 -24.372 -33.407 1.00 331.70 276 HIS A CA 1
ATOM 2203 C C . HIS A 1 287 ? 69.581 -25.129 -32.075 1.00 329.00 276 HIS A C 1
ATOM 2204 O O . HIS A 1 287 ? 68.728 -24.811 -31.249 1.00 329.88 276 HIS A O 1
ATOM 2211 N N . GLU A 1 288 ? 70.472 -26.098 -31.870 1.00 224.33 277 GLU A N 1
ATOM 2212 C CA . GLU A 1 288 ? 70.570 -26.850 -30.625 1.00 221.84 277 GLU A CA 1
ATOM 2213 C C . GLU A 1 288 ? 70.831 -25.990 -29.381 1.00 222.36 277 GLU A C 1
ATOM 2214 O O . GLU A 1 288 ? 70.230 -26.236 -28.332 1.00 221.91 277 GLU A O 1
ATOM 2220 N N . ARG A 1 289 ? 71.711 -24.988 -29.490 1.00 225.47 278 ARG A N 1
ATOM 2221 C CA . ARG A 1 289 ? 72.014 -24.090 -28.372 1.00 226.13 278 ARG A CA 1
ATOM 2222 C C . ARG A 1 289 ? 70.803 -23.270 -27.936 1.00 228.02 278 ARG A C 1
ATOM 2223 O O . ARG A 1 289 ? 70.479 -23.191 -26.734 1.00 227.46 278 ARG A O 1
ATOM 2231 N N . LEU A 1 290 ? 70.143 -22.648 -28.919 1.00 160.95 279 LEU A N 1
ATOM 2232 C CA . LEU A 1 290 ? 68.963 -21.816 -28.654 1.00 163.76 279 LEU A CA 1
ATOM 2233 C C . LEU A 1 290 ? 67.785 -22.672 -28.223 1.00 163.36 279 LEU A C 1
ATOM 2234 O O . LEU A 1 290 ? 67.023 -22.269 -27.341 1.00 164.78 279 LEU A O 1
ATOM 2239 N N . ALA A 1 291 ? 67.658 -23.863 -28.819 1.00 253.37 280 ALA A N 1
ATOM 2240 C CA . ALA A 1 291 ? 66.652 -24.838 -28.387 1.00 253.10 280 ALA A CA 1
ATOM 2241 C C . ALA A 1 291 ? 66.829 -25.209 -26.923 1.00 250.78 280 ALA A C 1
ATOM 2242 O O . ALA A 1 291 ? 65.854 -25.184 -26.174 1.00 252.02 280 ALA A O 1
ATOM 2244 N N . ALA A 1 292 ? 68.062 -25.527 -26.517 1.00 223.13 281 ALA A N 1
ATOM 2245 C CA . ALA A 1 292 ? 68.338 -25.869 -25.118 1.00 221.24 281 ALA A CA 1
ATOM 2246 C C . ALA A 1 292 ? 67.959 -24.725 -24.177 1.00 223.51 281 ALA A C 1
ATOM 2247 O O . ALA A 1 292 ? 67.322 -24.963 -23.147 1.00 223.28 281 ALA A O 1
ATOM 2249 N N . LYS A 1 293 ? 68.348 -23.495 -24.534 1.00 200.53 282 LYS A N 1
ATOM 2250 C CA . LYS A 1 293 ? 68.068 -22.332 -23.690 1.00 202.89 282 LYS A CA 1
ATOM 2251 C C . LYS A 1 293 ? 66.584 -21.997 -23.665 1.00 205.52 282 LYS A C 1
ATOM 2252 O O . LYS A 1 293 ? 66.053 -21.656 -22.611 1.00 206.25 282 LYS A O 1
ATOM 2258 N N . ARG A 1 294 ? 65.919 -22.137 -24.812 1.00 227.73 283 ARG A N 1
ATOM 2259 C CA . ARG A 1 294 ? 64.447 -21.988 -24.903 1.00 230.93 283 ARG A CA 1
ATOM 2260 C C . ARG A 1 294 ? 63.734 -23.052 -24.070 1.00 229.71 283 ARG A C 1
ATOM 2261 O O . ARG A 1 294 ? 62.798 -22.740 -23.327 1.00 231.20 283 ARG A O 1
ATOM 2269 N N . LYS A 1 295 ? 64.190 -24.302 -24.192 1.00 312.69 284 LYS A N 1
ATOM 2270 C CA . LYS A 1 295 ? 63.628 -25.396 -23.410 1.00 311.36 284 LYS A CA 1
ATOM 2271 C C . LYS A 1 295 ? 63.799 -25.154 -21.902 1.00 309.99 284 LYS A C 1
ATOM 2272 O O . LYS A 1 295 ? 62.873 -25.376 -21.158 1.00 310.60 284 LYS A O 1
ATOM 2278 N N . ALA A 1 296 ? 64.968 -24.698 -21.467 1.00 212.31 285 ALA A N 1
ATOM 2279 C CA . ALA A 1 296 ? 65.199 -24.382 -20.050 1.00 211.94 285 ALA A CA 1
ATOM 2280 C C . ALA A 1 296 ? 64.261 -23.277 -19.565 1.00 215.19 285 ALA A C 1
ATOM 2281 O O . ALA A 1 296 ? 63.700 -23.365 -18.471 1.00 215.21 285 ALA A O 1
ATOM 2283 N N . TRP A 1 297 ? 64.114 -22.234 -20.390 1.00 245.12 286 TRP A N 1
ATOM 2284 C CA . TRP A 1 297 ? 63.248 -21.098 -20.070 1.00 248.68 286 TRP A CA 1
ATOM 2285 C C . TRP A 1 297 ? 61.799 -21.524 -19.908 1.00 249.79 286 TRP A C 1
ATOM 2286 O O . TRP A 1 297 ? 61.205 -21.276 -18.869 1.00 2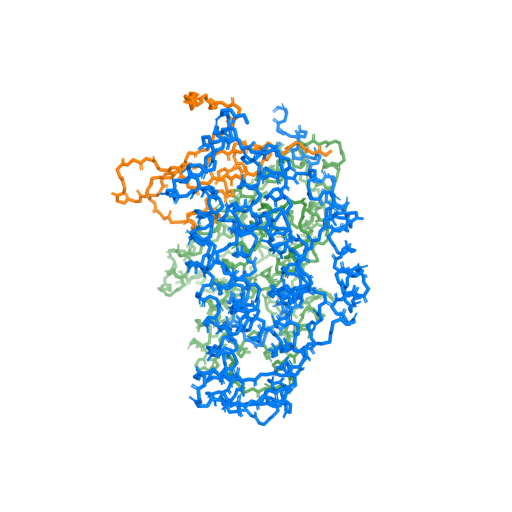50.56 286 TRP A O 1
ATOM 2297 N N . GLU A 1 298 ? 61.260 -22.183 -20.935 1.00 304.65 287 GLU A N 1
ATOM 2298 C CA . GLU A 1 298 ? 59.853 -22.573 -20.976 1.00 306.60 287 GLU A CA 1
ATOM 2299 C C . GLU A 1 298 ? 59.478 -23.592 -19.886 1.00 304.55 287 GLU A C 1
ATOM 2300 O O . GLU A 1 298 ? 58.519 -23.380 -19.120 1.00 305.59 287 GLU A O 1
ATOM 2306 N N . GLU A 1 299 ? 60.268 -24.667 -19.789 1.00 312.86 288 GLU A N 1
ATOM 2307 C CA . GLU A 1 299 ? 60.056 -25.724 -18.787 1.00 310.72 288 GLU A CA 1
ATOM 2308 C C . GLU A 1 299 ? 60.264 -25.233 -17.379 1.00 310.48 288 GLU A C 1
ATOM 2309 O O . GLU A 1 299 ? 59.785 -25.858 -16.421 1.00 309.87 288 GLU A O 1
ATOM 2315 N N . GLY A 1 300 ? 60.979 -24.120 -17.241 1.00 251.82 289 GLY A N 1
ATOM 2316 C CA . GLY A 1 300 ? 61.243 -23.557 -15.926 1.00 252.14 289 GLY A CA 1
ATOM 2317 C C . GLY A 1 300 ? 60.215 -22.532 -15.484 1.00 255.24 289 GLY A C 1
ATOM 2318 O O . GLY A 1 300 ? 60.275 -22.053 -14.356 1.00 256.24 289 GLY A O 1
ATOM 2319 N N . GLU A 1 301 ? 59.283 -22.197 -16.373 1.00 278.05 290 GLU A N 1
ATOM 2320 C CA . GLU A 1 301 ? 58.302 -21.115 -16.148 1.00 281.45 290 GLU A CA 1
ATOM 2321 C C . GLU A 1 301 ? 57.541 -21.298 -14.844 1.00 281.83 290 GLU A C 1
ATOM 2322 O O . GLU A 1 301 ? 57.450 -20.379 -14.037 1.00 283.74 290 GLU A O 1
ATOM 2328 N N . TRP A 1 302 ? 57.025 -22.505 -14.636 1.00 298.28 291 TRP A N 1
ATOM 2329 C CA . TRP A 1 302 ? 56.282 -22.809 -13.428 1.00 298.44 291 TRP A CA 1
ATOM 2330 C C . TRP A 1 302 ? 57.095 -22.585 -12.163 1.00 298.00 291 TRP A C 1
ATOM 2331 O O . TRP A 1 302 ? 56.511 -22.266 -11.134 1.00 299.60 291 TRP A O 1
ATOM 2342 N N . VAL A 1 303 ? 58.420 -22.776 -12.234 1.00 411.22 292 VAL A N 1
ATOM 2343 C CA . VAL A 1 303 ? 59.302 -22.563 -11.067 1.00 410.97 292 VAL A CA 1
ATOM 2344 C C . VAL A 1 303 ? 59.425 -21.058 -10.776 1.00 414.41 292 VAL A C 1
ATOM 2345 O O . VAL A 1 303 ? 59.355 -20.625 -9.623 1.00 415.89 292 VAL A O 1
ATOM 2349 N N . ARG A 1 304 ? 59.606 -20.267 -11.830 1.00 255.36 293 ARG A N 1
ATOM 2350 C CA . ARG A 1 304 ? 59.738 -18.813 -11.683 1.00 258.75 293 ARG A CA 1
ATOM 2351 C C . ARG A 1 304 ? 58.432 -18.220 -11.149 1.00 261.86 293 ARG A C 1
ATOM 2352 O O . ARG A 1 304 ? 58.452 -17.378 -10.251 1.00 264.12 293 ARG A O 1
ATOM 2360 N N . GLU A 1 305 ? 57.308 -18.697 -11.687 1.00 392.94 294 GLU A N 1
ATOM 2361 C CA . GLU A 1 305 ? 55.970 -18.304 -11.218 1.00 395.84 294 GLU A CA 1
ATOM 2362 C C . GLU A 1 305 ? 55.704 -18.700 -9.769 1.00 396.00 294 GLU A C 1
ATOM 2363 O O . GLU A 1 305 ? 55.131 -17.916 -9.002 1.00 398.88 294 GLU A O 1
ATOM 2369 N N . ALA A 1 306 ? 56.127 -19.911 -9.397 1.00 439.43 295 ALA A N 1
ATOM 2370 C CA . ALA A 1 306 ? 56.108 -20.352 -8.008 1.00 439.27 295 ALA A CA 1
ATOM 2371 C C . ALA A 1 306 ? 56.893 -19.409 -7.106 1.00 441.27 295 ALA A C 1
ATOM 2372 O O . ALA A 1 306 ? 56.418 -19.026 -6.043 1.00 443.09 295 ALA A O 1
ATOM 2374 N N . ALA A 1 307 ? 58.106 -19.057 -7.530 1.00 459.71 296 ALA A N 1
ATOM 2375 C CA . ALA A 1 307 ? 58.998 -18.224 -6.727 1.00 462.05 296 ALA A CA 1
ATOM 2376 C C . ALA A 1 307 ? 58.398 -16.831 -6.494 1.00 466.12 296 ALA A C 1
ATOM 2377 O O . ALA A 1 307 ? 58.540 -16.257 -5.408 1.00 468.27 296 ALA A O 1
ATOM 2379 N N . LEU A 1 308 ? 57.724 -16.313 -7.523 1.00 617.96 297 LEU A N 1
ATOM 2380 C CA . LEU A 1 308 ? 57.057 -15.017 -7.474 1.00 623.75 297 LEU A CA 1
ATOM 2381 C C . LEU A 1 308 ? 55.823 -15.083 -6.575 1.00 627.21 297 LEU A C 1
ATOM 2382 O O . LEU A 1 308 ? 55.654 -14.258 -5.689 1.00 631.48 297 LEU A O 1
ATOM 2387 N N . ALA A 1 309 ? 54.976 -16.085 -6.788 1.00 327.36 298 ALA A N 1
ATOM 2388 C CA . ALA A 1 309 ? 53.772 -16.256 -5.973 1.00 328.78 298 ALA A CA 1
ATOM 2389 C C . ALA A 1 309 ? 54.090 -16.458 -4.492 1.00 329.42 298 ALA A C 1
ATOM 2390 O O . ALA A 1 309 ? 53.320 -16.030 -3.631 1.00 331.72 298 ALA A O 1
ATOM 2392 N N . HIS A 1 310 ? 55.215 -17.105 -4.198 1.00 385.61 299 HIS A N 1
ATOM 2393 C CA . HIS A 1 310 ? 55.602 -17.366 -2.815 1.00 386.77 299 HIS A CA 1
ATOM 2394 C C . HIS A 1 310 ? 56.174 -16.110 -2.173 1.00 391.26 299 HIS A C 1
ATOM 2395 O O . HIS A 1 310 ? 55.976 -15.871 -0.976 1.00 394.60 299 HIS A O 1
ATOM 2402 N N . ALA A 1 311 ? 56.899 -15.333 -2.976 1.00 427.90 300 ALA A N 1
ATOM 2403 C CA . ALA A 1 311 ? 57.537 -14.108 -2.508 1.00 431.25 300 ALA A CA 1
ATOM 2404 C C . ALA A 1 311 ? 56.474 -13.119 -2.077 1.00 434.76 300 ALA A C 1
ATOM 2405 O O . ALA A 1 311 ? 56.589 -12.480 -1.021 1.00 437.27 300 ALA A O 1
ATOM 2407 N N . GLN A 1 312 ? 55.433 -13.026 -2.900 1.00 382.26 301 GLN A N 1
ATOM 2408 C CA . GLN A 1 312 ? 54.345 -12.084 -2.704 1.00 385.55 301 GLN A CA 1
ATOM 2409 C C . GLN A 1 312 ? 53.598 -12.318 -1.395 1.00 386.78 301 GLN A C 1
ATOM 2410 O O . GLN A 1 312 ? 53.303 -11.357 -0.680 1.00 389.96 301 GLN A O 1
ATOM 2416 N N . LYS A 1 313 ? 53.324 -13.582 -1.076 1.00 328.58 302 LYS A N 1
ATOM 2417 C CA . LYS A 1 313 ? 52.609 -13.965 0.154 1.00 329.54 302 LYS A CA 1
ATOM 2418 C C . LYS A 1 313 ? 53.251 -13.424 1.445 1.00 331.81 302 LYS A C 1
ATOM 2419 O O . LYS A 1 313 ? 54.336 -13.848 1.849 1.00 330.57 302 LYS A O 1
ATOM 2425 N N . LYS B 2 3 ? 54.767 -16.742 -13.618 1.00 408.82 3 LYS B N 1
ATOM 2426 C CA . LYS B 2 3 ? 56.218 -16.459 -13.787 1.00 399.20 3 LYS B CA 1
ATOM 2427 C C . LYS B 2 3 ? 56.680 -15.255 -12.926 1.00 390.53 3 LYS B C 1
ATOM 2428 O O . LYS B 2 3 ? 56.240 -14.119 -13.135 1.00 391.23 3 LYS B O 1
ATOM 2430 N N . VAL B 2 4 ? 57.585 -15.514 -11.982 1.00 643.01 4 VAL B N 1
ATOM 2431 C CA . VAL B 2 4 ? 57.968 -14.535 -10.972 1.00 637.80 4 VAL B CA 1
ATOM 2432 C C . VAL B 2 4 ? 58.714 -13.308 -11.538 1.00 631.53 4 VAL B C 1
ATOM 2433 O O . VAL B 2 4 ? 59.179 -13.331 -12.677 1.00 628.73 4 VAL B O 1
ATOM 2435 N N . TYR B 2 5 ? 58.788 -12.243 -10.728 1.00 477.62 5 TYR B N 1
ATOM 2436 C CA . TYR B 2 5 ? 59.600 -11.053 -11.018 1.00 471.75 5 TYR B CA 1
ATOM 2437 C C . TYR B 2 5 ? 61.002 -11.273 -10.502 1.00 466.16 5 TYR B C 1
ATOM 2438 O O . TYR B 2 5 ? 61.177 -11.878 -9.458 1.00 467.51 5 TYR B O 1
ATOM 2447 N N . TRP B 2 6 ? 61.990 -10.756 -11.226 1.00 409.59 6 TRP B N 1
ATOM 2448 C CA . TRP B 2 6 ? 63.395 -10.907 -10.874 1.00 404.87 6 TRP B CA 1
ATOM 2449 C C . TRP B 2 6 ? 64.067 -9.540 -10.883 1.00 403.29 6 TRP B C 1
ATOM 2450 O O . TRP B 2 6 ? 64.909 -9.251 -11.743 1.00 398.95 6 TRP B O 1
ATOM 2461 N N . PRO B 2 7 ? 63.706 -8.691 -9.922 1.00 274.22 7 PRO B N 1
ATOM 2462 C CA . PRO B 2 7 ? 64.265 -7.352 -9.888 1.00 272.89 7 PRO B CA 1
ATOM 2463 C C . PRO B 2 7 ? 65.779 -7.335 -9.625 1.00 267.69 7 PRO B C 1
ATOM 2464 O O . PRO B 2 7 ? 66.370 -8.365 -9.245 1.00 265.27 7 PRO B O 1
ATOM 2468 N N . LEU B 2 8 ? 66.374 -6.158 -9.841 1.00 208.44 8 LEU B N 1
ATOM 2469 C CA . LEU B 2 8 ? 67.809 -5.938 -9.691 1.00 203.21 8 LEU B CA 1
ATOM 2470 C C . LEU B 2 8 ? 68.142 -5.606 -8.239 1.00 205.48 8 LEU B C 1
ATOM 2471 O O . LEU B 2 8 ? 67.402 -4.873 -7.579 1.00 211.06 8 LEU B O 1
ATOM 2476 N N . TYR B 2 9 ? 69.249 -6.168 -7.752 1.00 326.51 9 TYR B N 1
ATOM 2477 C CA . TYR B 2 9 ? 69.745 -5.960 -6.382 1.00 327.94 9 TYR B CA 1
ATOM 2478 C C . TYR B 2 9 ? 71.184 -5.505 -6.454 1.00 323.23 9 TYR B C 1
ATOM 2479 O O . TYR B 2 9 ? 71.947 -5.977 -7.296 1.00 318.39 9 TYR B O 1
ATOM 2488 N N . GLU B 2 10 ? 71.552 -4.561 -5.605 1.00 220.78 10 GLU B N 1
ATOM 2489 C CA . GLU B 2 10 ? 72.953 -4.213 -5.460 1.00 217.49 10 GLU B CA 1
ATOM 2490 C C . GLU B 2 10 ? 73.521 -4.985 -4.276 1.00 219.17 10 GLU B C 1
ATOM 2491 O O . GLU B 2 10 ? 72.844 -5.173 -3.251 1.00 224.51 10 GLU B O 1
ATOM 2497 N N . VAL B 2 11 ? 74.762 -5.438 -4.438 1.00 249.17 11 VAL B N 1
ATOM 2498 C CA . VAL B 2 11 ? 75.417 -6.286 -3.462 1.00 250.29 11 VAL B CA 1
ATOM 2499 C C . VAL B 2 11 ? 76.623 -5.549 -2.876 1.00 249.66 11 VAL B C 1
ATOM 2500 O O . VAL B 2 11 ? 77.473 -5.044 -3.615 1.00 245.69 11 VAL B O 1
ATOM 2504 N N . PHE B 2 12 ? 76.700 -5.513 -1.551 1.00 227.14 12 PHE B N 1
ATOM 2505 C CA . PHE B 2 12 ? 77.832 -4.920 -0.844 1.00 225.98 12 PHE B CA 1
ATOM 2506 C C . PHE B 2 12 ? 78.392 -5.976 0.082 1.00 225.34 12 PHE B C 1
ATOM 2507 O O . PHE B 2 12 ? 77.622 -6.640 0.777 1.00 229.26 12 PHE B O 1
ATOM 2515 N N . VAL B 2 13 ? 79.721 -6.117 0.103 1.00 379.16 13 VAL B N 1
ATOM 2516 C CA . VAL B 2 13 ? 80.394 -7.118 0.930 1.00 378.65 13 VAL B CA 1
ATOM 2517 C C . VAL B 2 13 ? 81.451 -6.488 1.837 1.00 381.22 13 VAL B C 1
ATOM 2518 O O . VAL B 2 13 ? 82.158 -5.565 1.434 1.00 380.10 13 VAL B O 1
ATOM 2522 N N . ARG B 2 14 ? 81.553 -6.984 3.066 1.00 308.75 14 ARG B N 1
ATOM 2523 C CA . ARG B 2 14 ? 82.659 -6.630 3.935 1.00 310.77 14 ARG B CA 1
ATOM 2524 C C . ARG B 2 14 ? 83.409 -7.892 4.255 1.00 308.93 14 ARG B C 1
ATOM 2525 O O . ARG B 2 14 ? 82.869 -8.788 4.891 1.00 311.20 14 ARG B O 1
ATOM 2533 N N . SER B 2 15 ? 84.665 -7.943 3.831 1.00 290.16 15 SER B N 1
ATOM 2534 C CA . SER B 2 15 ? 85.484 -9.133 3.967 1.00 288.65 15 SER B CA 1
ATOM 2535 C C . SER B 2 15 ? 85.849 -9.393 5.426 1.00 293.96 15 SER B C 1
ATOM 2536 O O . SER B 2 15 ? 85.598 -8.547 6.290 1.00 298.08 15 SER B O 1
ATOM 2539 N N . LYS B 2 16 ? 86.440 -10.565 5.683 1.00 294.59 16 LYS B N 1
ATOM 2540 C CA . LYS B 2 16 ? 86.766 -11.025 7.049 1.00 300.23 16 LYS B CA 1
ATOM 2541 C C . LYS B 2 16 ? 87.531 -9.960 7.814 1.00 304.22 16 LYS B C 1
ATOM 2542 O O . LYS B 2 16 ? 87.020 -9.405 8.787 1.00 309.15 16 LYS B O 1
ATOM 2544 N N . GLN B 2 17 ? 88.734 -9.641 7.342 1.00 782.60 17 GLN B N 1
ATOM 2545 C CA . GLN B 2 17 ? 89.541 -8.593 7.970 1.00 786.19 17 GLN B CA 1
ATOM 2546 C C . GLN B 2 17 ? 89.098 -7.172 7.537 1.00 783.36 17 GLN B C 1
ATOM 2547 O O . GLN B 2 17 ? 89.678 -6.187 7.983 1.00 786.23 17 GLN B O 1
ATOM 2549 N N . GLY B 2 18 ? 88.060 -7.064 6.705 1.00 228.29 18 GLY B N 1
ATOM 2550 C CA . GLY B 2 18 ? 87.609 -5.776 6.151 1.00 225.07 18 GLY B CA 1
ATOM 2551 C C . GLY B 2 18 ? 86.875 -4.869 7.128 1.00 229.29 18 GLY B C 1
ATOM 2552 O O . GLY B 2 18 ? 86.177 -5.341 8.026 1.00 233.30 18 GLY B O 1
ATOM 2553 N N . LEU B 2 19 ? 87.027 -3.559 6.931 1.00 320.58 19 LEU B N 1
ATOM 2554 C CA . LEU B 2 19 ? 86.469 -2.549 7.830 1.00 326.40 19 LEU B CA 1
ATOM 2555 C C . LEU B 2 19 ? 85.075 -2.091 7.413 1.00 325.92 19 LEU B C 1
ATOM 2556 O O . LEU B 2 19 ? 84.214 -1.897 8.266 1.00 330.57 19 LEU B O 1
ATOM 2561 N N . SER B 2 20 ? 84.846 -1.911 6.113 1.00 294.22 20 SER B N 1
ATOM 2562 C CA . SER B 2 20 ? 83.539 -1.467 5.631 1.00 293.94 20 SER B CA 1
ATOM 2563 C C . SER B 2 20 ? 82.998 -2.289 4.451 1.00 287.96 20 SER B C 1
ATOM 2564 O O . SER B 2 20 ? 83.729 -3.008 3.782 1.00 282.61 20 SER B O 1
ATOM 2567 N N . HIS B 2 21 ? 81.697 -2.176 4.212 1.00 297.03 21 HIS B N 1
ATOM 2568 C CA . HIS B 2 21 ? 81.057 -2.844 3.092 1.00 292.53 21 HIS B CA 1
ATOM 2569 C C . HIS B 2 21 ? 81.387 -2.089 1.799 1.00 288.59 21 HIS B C 1
ATOM 2570 O O . HIS B 2 21 ? 81.256 -0.871 1.749 1.00 291.42 21 HIS B O 1
ATOM 2577 N N . ARG B 2 22 ? 81.853 -2.814 0.780 1.00 325.36 22 ARG B N 1
ATOM 2578 C CA . ARG B 2 22 ? 82.172 -2.244 -0.532 1.00 321.69 22 ARG B CA 1
ATOM 2579 C C . ARG B 2 22 ? 81.205 -2.845 -1.558 1.00 319.06 22 ARG B C 1
ATOM 2580 O O . ARG B 2 22 ? 80.924 -4.049 -1.536 1.00 317.03 22 ARG B O 1
ATOM 2588 N N . HIS B 2 23 ? 80.695 -2.000 -2.450 1.00 263.72 23 HIS B N 1
ATOM 2589 C CA . HIS B 2 23 ? 79.844 -2.452 -3.542 1.00 261.39 23 HIS B CA 1
ATOM 2590 C C . HIS B 2 23 ? 80.658 -3.309 -4.478 1.00 254.77 23 HIS B C 1
ATOM 2591 O O . HIS B 2 23 ? 81.709 -2.881 -4.949 1.00 252.33 23 HIS B O 1
ATOM 2598 N N . VAL B 2 24 ? 80.182 -4.512 -4.760 1.00 348.58 24 VAL B N 1
ATOM 2599 C CA . VAL B 2 24 ? 80.940 -5.426 -5.609 1.00 342.52 24 VAL B CA 1
ATOM 2600 C C . VAL B 2 24 ? 80.207 -5.858 -6.886 1.00 340.00 24 VAL B C 1
ATOM 2601 O O . VAL B 2 24 ? 80.787 -6.536 -7.723 1.00 335.08 24 VAL B O 1
ATOM 2605 N N . GLY B 2 25 ? 78.949 -5.446 -7.051 1.00 252.95 25 GLY B N 1
ATOM 2606 C CA . GLY B 2 25 ? 78.203 -5.734 -8.268 1.00 251.80 25 GLY B CA 1
ATOM 2607 C C . GLY B 2 25 ? 76.712 -5.791 -8.048 1.00 256.25 25 GLY B C 1
ATOM 2608 O O . GLY B 2 25 ? 76.209 -5.352 -6.996 1.00 260.60 25 GLY B O 1
ATOM 2609 N N . SER B 2 26 ? 76.026 -6.360 -9.044 1.00 237.63 26 SER B N 1
ATOM 2610 C CA . SER B 2 26 ? 74.564 -6.457 -9.092 1.00 241.68 26 SER B CA 1
ATOM 2611 C C . SER B 2 26 ? 74.164 -7.865 -9.416 1.00 240.75 26 SER B C 1
ATOM 2612 O O . SER B 2 26 ? 74.974 -8.623 -9.930 1.00 237.52 26 SER B O 1
ATOM 2615 N N . LEU B 2 27 ? 72.912 -8.205 -9.141 1.00 204.60 27 LEU B N 1
ATOM 2616 C CA . LEU B 2 27 ? 72.334 -9.435 -9.639 1.00 204.25 27 LEU B CA 1
ATOM 2617 C C . LEU B 2 27 ? 70.810 -9.363 -9.599 1.00 209.51 27 LEU B C 1
ATOM 2618 O O . LEU B 2 27 ? 70.244 -8.545 -8.878 1.00 214.02 27 LEU B O 1
ATOM 2623 N N . HIS B 2 28 ? 70.156 -10.201 -10.399 1.00 292.02 28 HIS B N 1
ATOM 2624 C CA . HIS B 2 28 ? 68.704 -10.297 -10.390 1.00 297.29 28 HIS B CA 1
ATOM 2625 C C . HIS B 2 28 ? 68.250 -11.489 -9.580 1.00 300.59 28 HIS B C 1
ATOM 2626 O O . HIS B 2 28 ? 68.778 -12.594 -9.753 1.00 298.18 28 HIS B O 1
ATOM 2633 N N . ALA B 2 29 ? 67.259 -11.265 -8.713 1.00 206.16 29 ALA B N 1
ATOM 2634 C CA . ALA B 2 29 ? 66.755 -12.314 -7.807 1.00 210.47 29 ALA B CA 1
ATOM 2635 C C . ALA B 2 29 ? 65.308 -12.053 -7.440 1.00 216.66 29 ALA B C 1
ATOM 2636 O O . ALA B 2 29 ? 64.845 -10.919 -7.482 1.00 218.34 29 ALA B O 1
ATOM 2638 N N . ALA B 2 30 ? 64.585 -13.105 -7.082 1.00 761.77 30 ALA B N 1
ATOM 2639 C CA . ALA B 2 30 ? 63.156 -12.953 -6.791 1.00 764.02 30 ALA B CA 1
ATOM 2640 C C . ALA B 2 30 ? 62.911 -12.321 -5.422 1.00 763.13 30 ALA B C 1
ATOM 2641 O O . ALA B 2 30 ? 61.898 -11.715 -5.231 1.00 763.51 30 ALA B O 1
ATOM 2643 N N . ASP B 2 31 ? 63.828 -12.440 -4.472 1.00 369.30 31 ASP B N 1
ATOM 2644 C CA . ASP B 2 31 ? 63.652 -11.760 -3.186 1.00 374.77 31 ASP B CA 1
ATOM 2645 C C . ASP B 2 31 ? 64.972 -11.605 -2.459 1.00 372.84 31 ASP B C 1
ATOM 2646 O O . ASP B 2 31 ? 66.021 -12.079 -2.943 1.00 366.96 31 ASP B O 1
ATOM 2651 N N . ASP B 2 32 ? 64.928 -10.952 -1.298 1.00 530.86 32 ASP B N 1
ATOM 2652 C CA . ASP B 2 32 ? 66.154 -10.594 -0.602 1.00 529.23 32 ASP B CA 1
ATOM 2653 C C . ASP B 2 32 ? 66.932 -11.844 -0.178 1.00 528.74 32 ASP B C 1
ATOM 2654 O O . ASP B 2 32 ? 68.163 -11.873 -0.236 1.00 523.60 32 ASP B O 1
ATOM 2659 N N . GLN B 2 33 ? 66.220 -12.892 0.211 1.00 245.39 33 GLN B N 1
ATOM 2660 C CA . GLN B 2 33 ? 66.897 -14.100 0.675 1.00 245.59 33 GLN B CA 1
ATOM 2661 C C . GLN B 2 33 ? 67.554 -14.863 -0.465 1.00 238.41 33 GLN B C 1
ATOM 2662 O O . GLN B 2 33 ? 68.634 -15.419 -0.282 1.00 235.80 33 GLN B O 1
ATOM 2668 N N . MET B 2 34 ? 66.929 -14.868 -1.636 1.00 364.16 34 MET B N 1
ATOM 2669 C CA . MET B 2 34 ? 67.546 -15.492 -2.804 1.00 357.23 34 MET B CA 1
ATOM 2670 C C . MET B 2 34 ? 68.735 -14.655 -3.274 1.00 350.11 34 MET B C 1
ATOM 2671 O O . MET B 2 34 ? 69.751 -15.215 -3.711 1.00 345.24 34 MET B O 1
ATOM 2676 N N . ALA B 2 35 ? 68.626 -13.332 -3.168 1.00 296.12 35 ALA B N 1
ATOM 2677 C CA . ALA B 2 35 ? 69.737 -12.449 -3.536 1.00 290.03 35 ALA B CA 1
ATOM 2678 C C . ALA B 2 35 ? 70.954 -12.696 -2.636 1.00 289.63 35 ALA B C 1
ATOM 2679 O O . ALA B 2 35 ? 72.088 -12.782 -3.101 1.00 283.08 35 ALA B O 1
ATOM 2681 N N . LEU B 2 36 ? 70.711 -12.836 -1.343 1.00 321.63 36 LEU B N 1
ATOM 2682 C CA . LEU B 2 36 ? 71.780 -13.168 -0.388 1.00 320.24 36 LEU B CA 1
ATOM 2683 C C . LEU B 2 36 ? 72.456 -14.483 -0.744 1.00 315.04 36 LEU B C 1
ATOM 2684 O O . LEU B 2 36 ? 73.672 -14.544 -0.858 1.00 308.49 36 LEU B O 1
ATOM 2689 N N . GLU B 2 37 ? 71.649 -15.527 -0.901 1.00 278.86 37 GLU B N 1
ATOM 2690 C CA . GLU B 2 37 ? 72.141 -16.847 -1.281 1.00 275.21 37 GLU B CA 1
ATOM 2691 C C . GLU B 2 37 ? 72.996 -16.771 -2.556 1.00 265.93 37 GLU B C 1
ATOM 2692 O O . GLU B 2 37 ? 74.100 -17.303 -2.588 1.00 260.90 37 GLU B O 1
ATOM 2698 N N . ASN B 2 38 ? 72.487 -16.096 -3.588 1.00 305.27 38 ASN B N 1
ATOM 2699 C CA . ASN B 2 38 ? 73.218 -15.943 -4.857 1.00 297.23 38 ASN B CA 1
ATOM 2700 C C . ASN B 2 38 ? 74.509 -15.152 -4.679 1.00 291.70 38 ASN B C 1
ATOM 2701 O O . ASN B 2 38 ? 75.537 -15.518 -5.250 1.00 285.44 38 ASN B O 1
ATOM 2706 N N . ALA B 2 39 ? 74.439 -14.045 -3.943 1.00 265.28 39 ALA B N 1
ATOM 2707 C CA . ALA B 2 39 ? 75.620 -13.215 -3.695 1.00 261.10 39 ALA B CA 1
ATOM 2708 C C . ALA B 2 39 ? 76.679 -14.028 -2.959 1.00 259.22 39 ALA B C 1
ATOM 2709 O O . ALA B 2 39 ? 77.869 -13.970 -3.309 1.00 253.67 39 ALA B O 1
ATOM 2711 N N . ARG B 2 40 ? 76.242 -14.803 -1.960 0.50 206.51 40 ARG B N 1
ATOM 2712 C CA . ARG B 2 40 ? 77.142 -15.672 -1.175 0.50 209.01 40 ARG B CA 1
ATOM 2713 C C . ARG B 2 40 ? 77.965 -16.564 -2.108 0.50 208.56 40 ARG B C 1
ATOM 2714 O O . ARG B 2 40 ? 79.178 -16.696 -1.942 0.50 208.41 40 ARG B O 1
ATOM 2722 N N . ASP B 2 41 ? 77.304 -17.149 -3.099 1.00 308.58 41 ASP B N 1
ATOM 2723 C CA . ASP B 2 41 ? 77.971 -18.011 -4.076 1.00 303.60 41 ASP B CA 1
ATOM 2724 C C . ASP B 2 41 ? 78.757 -17.236 -5.130 1.00 296.92 41 ASP B C 1
ATOM 2725 O O . ASP B 2 41 ? 79.932 -17.527 -5.392 1.00 293.12 41 ASP B O 1
ATOM 2730 N N . ALA B 2 42 ? 78.104 -16.258 -5.747 1.00 295.00 42 ALA B N 1
ATOM 2731 C CA . ALA B 2 42 ? 78.687 -15.561 -6.894 1.00 289.45 42 ALA B CA 1
ATOM 2732 C C . ALA B 2 42 ? 79.877 -14.703 -6.494 1.00 287.10 42 ALA B C 1
ATOM 2733 O O . ALA B 2 42 ? 80.842 -14.626 -7.242 1.00 282.57 42 ALA B O 1
ATOM 2735 N N . TYR B 2 43 ? 79.808 -14.071 -5.319 1.00 272.96 43 TYR B N 1
ATOM 2736 C CA . TYR B 2 43 ? 80.769 -13.029 -4.950 1.00 271.82 43 TYR B CA 1
ATOM 2737 C C . TYR B 2 43 ? 81.667 -13.402 -3.781 1.00 273.60 43 TYR B C 1
ATOM 2738 O O . TYR B 2 43 ? 82.821 -12.999 -3.766 1.00 271.70 43 TYR B O 1
ATOM 2747 N N . THR B 2 44 ? 81.175 -14.148 -2.796 1.00 273.25 44 THR B N 1
ATOM 2748 C CA . THR B 2 44 ? 82.030 -14.493 -1.656 1.00 275.68 44 THR B CA 1
ATOM 2749 C C . THR B 2 44 ? 82.559 -15.922 -1.690 1.00 275.44 44 THR B C 1
ATOM 2750 O O . THR B 2 44 ? 83.462 -16.256 -0.924 1.00 277.28 44 THR B O 1
ATOM 2754 N N . ARG B 2 45 ? 82.000 -16.768 -2.551 1.00 300.80 45 ARG B N 1
ATOM 2755 C CA . ARG B 2 45 ? 82.374 -18.182 -2.575 1.00 301.71 45 ARG B CA 1
ATOM 2756 C C . ARG B 2 45 ? 82.284 -18.818 -1.194 1.00 307.95 45 ARG B C 1
ATOM 2757 O O . ARG B 2 45 ? 83.111 -19.643 -0.834 1.00 309.61 45 ARG B O 1
ATOM 2765 N N . ARG B 2 46 ? 81.271 -18.421 -0.425 1.00 332.29 46 ARG B N 1
ATOM 2766 C CA . ARG B 2 46 ? 81.009 -18.981 0.912 1.00 339.07 46 ARG B CA 1
ATOM 2767 C C . ARG B 2 46 ? 82.123 -18.829 1.957 1.00 340.82 46 ARG B C 1
ATOM 2768 O O . ARG B 2 46 ? 82.126 -19.544 2.939 1.00 346.15 46 ARG B O 1
ATOM 2776 N N . SER B 2 47 ? 83.031 -17.872 1.768 1.00 284.89 47 SER B N 1
ATOM 2777 C CA . SER B 2 47 ? 84.057 -17.541 2.769 1.00 287.10 47 SER B CA 1
ATOM 2778 C C . SER B 2 47 ? 83.437 -17.320 4.157 1.00 292.97 47 SER B C 1
ATOM 2779 O O . SER B 2 47 ? 82.426 -16.636 4.284 1.00 294.45 47 SER B O 1
ATOM 2782 N N . GLU B 2 48 ? 84.048 -17.908 5.188 1.00 376.48 48 GLU B N 1
ATOM 2783 C CA . GLU B 2 48 ? 83.681 -17.620 6.578 1.00 382.06 48 GLU B CA 1
ATOM 2784 C C . GLU B 2 48 ? 84.030 -16.163 6.863 1.00 380.55 48 GLU B C 1
ATOM 2785 O O . GLU B 2 48 ? 84.997 -15.625 6.304 1.00 375.81 48 GLU B O 1
ATOM 2791 N N . GLY B 2 49 ? 83.222 -15.530 7.711 1.00 402.71 49 GLY B N 1
ATOM 2792 C CA . GLY B 2 49 ? 83.564 -14.237 8.301 1.00 403.99 49 GLY B CA 1
ATOM 2793 C C . GLY B 2 49 ? 83.287 -13.016 7.449 1.00 399.70 49 GLY B C 1
ATOM 2794 O O . GLY B 2 49 ? 83.737 -11.915 7.763 1.00 401.25 49 GLY B O 1
ATOM 2795 N N . CYS B 2 50 ? 82.523 -13.197 6.384 1.00 300.68 50 CYS B N 1
ATOM 2796 C CA . CYS B 2 50 ? 82.282 -12.145 5.412 1.00 296.73 50 CYS B CA 1
ATOM 2797 C C . CYS B 2 50 ? 80.846 -11.697 5.602 1.00 300.86 50 CYS B C 1
ATOM 2798 O O . CYS B 2 50 ? 79.975 -12.546 5.706 1.00 304.51 50 CYS B O 1
ATOM 2801 N N . SER B 2 51 ? 80.591 -10.384 5.652 1.00 298.97 51 SER B N 1
ATOM 2802 C CA . SER B 2 51 ? 79.218 -9.859 5.737 1.00 303.32 51 SER B CA 1
ATOM 2803 C C . SER B 2 51 ? 78.727 -9.424 4.372 1.00 299.90 51 SER B C 1
ATOM 2804 O O . SER B 2 51 ? 79.425 -8.673 3.686 1.00 295.99 51 SER B O 1
ATOM 2807 N N . ILE B 2 52 ? 77.524 -9.875 3.997 1.00 285.21 52 ILE B N 1
ATOM 2808 C CA . ILE B 2 52 ? 76.887 -9.478 2.739 1.00 282.82 52 ILE B CA 1
ATOM 2809 C C . ILE B 2 52 ? 75.627 -8.633 2.980 1.00 289.58 52 ILE B C 1
ATOM 2810 O O . ILE B 2 52 ? 74.766 -8.994 3.773 1.00 295.85 52 ILE B O 1
ATOM 2815 N N . TRP B 2 53 ? 75.526 -7.512 2.277 1.00 265.98 53 TRP B N 1
ATOM 2816 C CA . TRP B 2 53 ? 74.301 -6.708 2.231 1.00 272.48 53 TRP B CA 1
ATOM 2817 C C . TRP B 2 53 ? 73.744 -6.705 0.816 1.00 268.93 53 TRP B C 1
ATOM 2818 O O . TRP B 2 53 ? 74.483 -6.437 -0.146 1.00 262.81 53 TRP B O 1
ATOM 2829 N N . VAL B 2 54 ? 72.449 -6.986 0.697 1.00 323.51 54 VAL B N 1
ATOM 2830 C CA . VAL B 2 54 ? 71.738 -6.831 -0.559 1.00 320.20 54 VAL B CA 1
ATOM 2831 C C . VAL B 2 54 ? 70.664 -5.759 -0.410 1.00 325.14 54 VAL B C 1
ATOM 2832 O O . VAL B 2 54 ? 70.023 -5.622 0.643 1.00 332.32 54 VAL B O 1
ATOM 2836 N N . VAL B 2 55 ? 70.481 -5.003 -1.489 1.00 335.05 55 VAL B N 1
ATOM 2837 C CA . VAL B 2 55 ? 69.566 -3.870 -1.534 1.00 337.31 55 VAL B CA 1
ATOM 2838 C C . VAL B 2 55 ? 68.920 -3.833 -2.908 1.00 334.93 55 VAL B C 1
ATOM 2839 O O . VAL B 2 55 ? 69.626 -3.866 -3.928 1.00 329.28 55 VAL B O 1
ATOM 2843 N N . LYS B 2 56 ? 67.578 -3.784 -2.954 1.00 276.92 56 LYS B N 1
ATOM 2844 C CA . LYS B 2 56 ? 66.962 -3.599 -4.250 1.00 275.19 56 LYS B CA 1
ATOM 2845 C C . LYS B 2 56 ? 67.405 -2.263 -4.817 1.00 272.28 56 LYS B C 1
ATOM 2846 O O . LYS B 2 56 ? 67.442 -1.276 -4.073 1.00 273.75 56 LYS B O 1
ATOM 2852 N N . ALA B 2 57 ? 67.763 -2.260 -6.101 0.50 186.26 57 ALA B N 1
ATOM 2853 C CA . ALA B 2 57 ? 68.184 -1.060 -6.823 0.50 183.20 57 ALA B CA 1
ATOM 2854 C C . ALA B 2 57 ? 67.276 0.148 -6.591 0.50 183.07 57 ALA B C 1
ATOM 2855 O O . ALA B 2 57 ? 67.750 1.265 -6.387 0.50 181.91 57 ALA B O 1
ATOM 2857 N N . SER B 2 58 ? 65.969 -0.080 -6.603 1.00 274.92 58 SER B N 1
ATOM 2858 C CA . SER B 2 58 ? 65.015 0.991 -6.447 1.00 278.73 58 SER B CA 1
ATOM 2859 C C . SER B 2 58 ? 65.179 1.724 -5.132 1.00 279.56 58 SER B C 1
ATOM 2860 O O . SER B 2 58 ? 64.701 2.819 -4.987 1.00 281.25 58 SER B O 1
ATOM 2863 N N . GLU B 2 59 ? 65.873 1.139 -4.167 1.00 339.16 59 GLU B N 1
ATOM 2864 C CA . GLU B 2 59 ? 66.039 1.764 -2.856 1.00 340.21 59 GLU B CA 1
ATOM 2865 C C . GLU B 2 59 ? 67.201 2.774 -2.818 1.00 336.88 59 GLU B C 1
ATOM 2866 O O . GLU B 2 59 ? 67.338 3.512 -1.850 1.00 337.46 59 GLU B O 1
ATOM 2868 N N . ILE B 2 60 ? 68.031 2.808 -3.853 1.00 323.15 60 ILE B N 1
ATOM 2869 C CA . ILE B 2 60 ? 69.210 3.673 -3.877 1.00 320.28 60 ILE B CA 1
ATOM 2870 C C . ILE B 2 60 ? 68.900 4.971 -4.605 1.00 320.86 60 ILE B C 1
ATOM 2871 O O . ILE B 2 60 ? 68.422 4.935 -5.719 1.00 321.61 60 ILE B O 1
ATOM 2876 N N . VAL B 2 61 ? 69.170 6.102 -3.979 1.00 350.94 61 VAL B N 1
ATOM 2877 C CA . VAL B 2 61 ? 69.132 7.401 -4.641 1.00 350.95 61 VAL B CA 1
ATOM 2878 C C . VAL B 2 61 ? 70.584 7.883 -4.770 1.00 347.41 61 VAL B C 1
ATOM 2879 O O . VAL B 2 61 ? 71.305 7.987 -3.762 1.00 346.60 61 VAL B O 1
ATOM 2883 N N . ALA B 2 62 ? 71.017 8.145 -6.010 1.00 239.28 62 ALA B N 1
ATOM 2884 C CA . ALA B 2 62 ? 72.378 8.613 -6.300 1.00 235.02 62 ALA B CA 1
ATOM 2885 C C . ALA B 2 62 ? 72.412 10.124 -6.426 1.00 231.84 62 ALA B C 1
ATOM 2886 O O . ALA B 2 62 ? 71.399 10.760 -6.702 1.00 232.83 62 ALA B O 1
ATOM 2888 N N . SER B 2 63 ? 73.573 10.705 -6.178 1.00 304.21 63 SER B N 1
ATOM 2889 C CA . SER B 2 63 ? 73.769 12.116 -6.421 1.00 298.85 63 SER B CA 1
ATOM 2890 C C . SER B 2 63 ? 73.812 12.355 -7.943 1.00 295.83 63 SER B C 1
ATOM 2891 O O . SER B 2 63 ? 74.166 11.451 -8.719 1.00 296.80 63 SER B O 1
ATOM 2894 N N . GLN B 2 64 ? 73.454 13.579 -8.344 1.00 354.05 64 GLN B N 1
ATOM 2895 C CA . GLN B 2 64 ? 73.320 13.968 -9.748 1.00 352.62 64 GLN B CA 1
ATOM 2896 C C . GLN B 2 64 ? 74.659 14.418 -10.349 1.00 348.91 64 GLN B C 1
ATOM 2897 O O . GLN B 2 64 ? 75.266 15.374 -9.847 1.00 345.14 64 GLN B O 1
ATOM 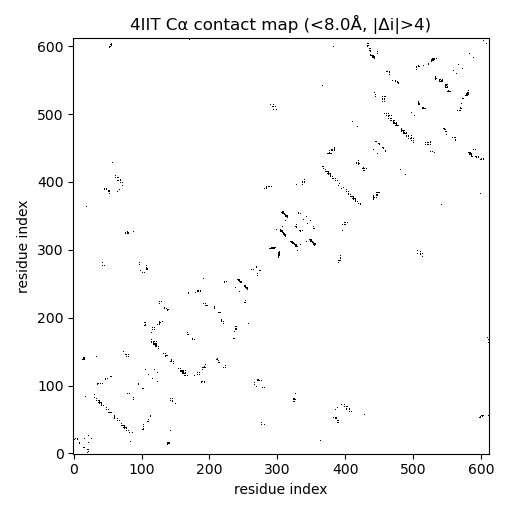2903 N N . PRO B 2 65 ? 75.135 13.733 -11.418 1.00 400.26 65 PRO B N 1
ATOM 2904 C CA . PRO B 2 65 ? 76.323 14.198 -12.182 1.00 395.88 65 PRO B CA 1
ATOM 2905 C C . PRO B 2 65 ? 76.251 15.656 -12.633 1.00 390.75 65 PRO B C 1
ATOM 2906 O O . PRO B 2 65 ? 76.903 16.505 -12.029 1.00 386.64 65 PRO B O 1
ATOM 2910 N N . ASN C 3 5 ? 87.533 -54.193 6.502 1.00 271.28 5 ASN C N 1
ATOM 2911 C CA . ASN C 3 5 ? 86.517 -54.397 5.465 1.00 269.31 5 ASN C CA 1
ATOM 2912 C C . ASN C 3 5 ? 85.180 -53.705 5.721 1.00 266.29 5 ASN C C 1
ATOM 2913 O O . ASN C 3 5 ? 84.567 -53.191 4.792 1.00 261.92 5 ASN C O 1
ATOM 2918 N N . PRO C 3 6 ? 84.719 -53.721 6.971 1.00 386.98 6 PRO C N 1
ATOM 2919 C CA . PRO C 3 6 ? 83.433 -53.100 7.313 1.00 382.58 6 PRO C CA 1
ATOM 2920 C C . PRO C 3 6 ? 83.534 -51.582 7.174 1.00 374.65 6 PRO C C 1
ATOM 2921 O O . PRO C 3 6 ? 82.699 -50.954 6.515 1.00 370.04 6 PRO C O 1
ATOM 2925 N N . VAL C 3 7 ? 84.589 -51.017 7.767 1.00 254.40 7 VAL C N 1
ATOM 2926 C CA . VAL C 3 7 ? 84.886 -49.589 7.691 1.00 248.56 7 VAL C CA 1
ATOM 2927 C C . VAL C 3 7 ? 85.085 -49.100 6.248 1.00 242.83 7 VAL C C 1
ATOM 2928 O O . VAL C 3 7 ? 84.640 -48.007 5.904 1.00 238.05 7 VAL C O 1
ATOM 2932 N N . ALA C 3 8 ? 85.742 -49.911 5.426 1.00 242.54 8 ALA C N 1
ATOM 2933 C CA . ALA C 3 8 ? 85.972 -49.607 4.012 1.00 238.09 8 ALA C CA 1
ATOM 2934 C C . ALA C 3 8 ? 84.649 -49.509 3.225 1.00 234.18 8 ALA C C 1
ATOM 2935 O O . ALA C 3 8 ? 84.452 -48.576 2.452 1.00 228.23 8 ALA C O 1
ATOM 2937 N N . THR C 3 9 ? 83.775 -50.494 3.434 1.00 246.71 9 THR C N 1
ATOM 2938 C CA . THR C 3 9 ? 82.440 -50.551 2.841 1.00 244.78 9 THR C CA 1
ATOM 2939 C C . THR C 3 9 ? 81.536 -49.427 3.349 1.00 240.24 9 THR C C 1
ATOM 2940 O O . THR C 3 9 ? 80.798 -48.832 2.582 1.00 235.10 9 THR C O 1
ATOM 2944 N N . TYR C 3 10 ? 81.606 -49.141 4.642 1.00 291.76 10 TYR C N 1
ATOM 2945 C CA . TYR C 3 10 ? 80.834 -48.037 5.236 1.00 288.59 10 TYR C CA 1
ATOM 2946 C C . TYR C 3 10 ? 81.227 -46.677 4.630 1.00 282.03 10 TYR C C 1
ATOM 2947 O O . TYR C 3 10 ? 80.375 -45.904 4.234 1.00 277.63 10 TYR C O 1
ATOM 2956 N N . ALA C 3 11 ? 82.529 -46.407 4.611 1.00 181.37 11 ALA C N 1
ATOM 2957 C CA . ALA C 3 11 ? 83.124 -45.197 4.035 1.00 180.64 11 ALA C CA 1
ATOM 2958 C C . ALA C 3 11 ? 82.750 -45.044 2.558 1.00 172.26 11 ALA C C 1
ATOM 2959 O O . ALA C 3 11 ? 82.357 -43.971 2.111 1.00 169.93 11 ALA C O 1
ATOM 2961 N N . LEU C 3 12 ? 82.834 -46.151 1.831 1.00 242.91 12 LEU C N 1
ATOM 2962 C CA . LEU C 3 12 ? 82.478 -46.191 0.423 1.00 238.68 12 LEU C CA 1
ATOM 2963 C C . LEU C 3 12 ? 81.022 -45.852 0.147 1.00 234.41 12 LEU C C 1
ATOM 2964 O O . LEU C 3 12 ? 80.715 -45.255 -0.877 1.00 229.59 12 LEU C O 1
ATOM 2969 N N . ARG C 3 13 ? 80.139 -46.229 1.060 1.00 223.80 13 ARG C N 1
ATOM 2970 C CA . ARG C 3 13 ? 78.713 -45.938 0.948 1.00 220.91 13 ARG C CA 1
ATOM 2971 C C . ARG C 3 13 ? 78.424 -44.447 1.019 1.00 216.15 13 ARG C C 1
ATOM 2972 O O . ARG C 3 13 ? 77.583 -43.936 0.279 1.00 211.61 13 ARG C O 1
ATOM 2980 N N . LEU C 3 14 ? 79.078 -43.774 1.961 1.00 181.22 14 LEU C N 1
ATOM 2981 C CA . LEU C 3 14 ? 78.921 -42.329 2.116 1.00 179.43 14 LEU C CA 1
ATOM 2982 C C . LEU C 3 14 ? 79.498 -41.602 0.903 1.00 176.19 14 LEU C C 1
ATOM 2983 O O . LEU C 3 14 ? 78.909 -40.656 0.414 1.00 174.04 14 LEU C O 1
ATOM 2988 N N . GLY C 3 15 ? 80.653 -42.050 0.425 1.00 202.90 15 GLY C N 1
ATOM 2989 C CA . GLY C 3 15 ? 81.219 -41.510 -0.807 1.00 200.75 15 GLY C CA 1
ATOM 2990 C C . GLY C 3 15 ? 80.310 -41.697 -2.011 1.00 196.02 15 GLY C C 1
ATOM 2991 O O . GLY C 3 15 ? 80.084 -40.745 -2.767 1.00 193.99 15 GLY C O 1
ATOM 2992 N N . ASP C 3 16 ? 79.763 -42.910 -2.163 1.00 187.08 16 ASP C N 1
ATOM 2993 C CA . ASP C 3 16 ? 78.883 -43.254 -3.304 1.00 183.00 16 ASP C CA 1
ATOM 2994 C C . ASP C 3 16 ? 77.622 -42.409 -3.347 1.00 179.79 16 ASP C C 1
ATOM 2995 O O . ASP C 3 16 ? 77.246 -41.929 -4.407 1.00 176.73 16 ASP C O 1
ATOM 3000 N N . ASN C 3 17 ? 76.965 -42.242 -2.204 1.00 204.69 17 ASN C N 1
ATOM 3001 C CA . ASN C 3 17 ? 75.837 -41.337 -2.113 1.00 203.38 17 ASN C CA 1
ATOM 3002 C C . ASN C 3 17 ? 76.194 -39.981 -2.686 1.00 203.34 17 ASN C C 1
ATOM 3003 O O . ASN C 3 17 ? 75.424 -39.392 -3.467 1.00 201.83 17 ASN C O 1
ATOM 3008 N N . GLY C 3 18 ? 77.349 -39.464 -2.270 1.00 190.57 18 GLY C N 1
ATOM 3009 C CA . GLY C 3 18 ? 77.746 -38.103 -2.634 1.00 193.33 18 GLY C CA 1
ATOM 3010 C C . GLY C 3 18 ? 78.086 -38.036 -4.105 1.00 191.60 18 GLY C C 1
ATOM 3011 O O . GLY C 3 18 ? 77.694 -37.090 -4.797 1.00 193.40 18 GLY C O 1
ATOM 3012 N N . LEU C 3 19 ? 78.789 -39.068 -4.579 1.00 206.50 19 LEU C N 1
ATOM 3013 C CA . LEU C 3 19 ? 79.196 -39.153 -5.975 1.00 205.02 19 LEU C CA 1
ATOM 3014 C C . LEU C 3 19 ? 77.979 -39.204 -6.915 1.00 201.46 19 LEU C C 1
ATOM 3015 O O . LEU C 3 19 ? 77.884 -38.444 -7.869 1.00 202.82 19 LEU C O 1
ATOM 3020 N N . VAL C 3 20 ? 77.025 -40.070 -6.622 1.00 167.93 20 VAL C N 1
ATOM 3021 C CA . VAL C 3 20 ? 75.908 -40.284 -7.527 1.00 164.72 20 VAL C CA 1
ATOM 3022 C C . VAL C 3 20 ? 74.984 -39.084 -7.550 1.00 167.00 20 VAL C C 1
ATOM 3023 O O . VAL C 3 20 ? 74.495 -38.685 -8.603 1.00 167.19 20 VAL C O 1
ATOM 3027 N N . LEU C 3 21 ? 74.764 -38.487 -6.395 1.00 271.14 21 LEU C N 1
ATOM 3028 C CA . LEU C 3 21 ? 73.928 -37.294 -6.323 1.00 275.58 21 LEU C CA 1
ATOM 3029 C C . LEU C 3 21 ? 74.605 -36.128 -7.052 1.00 281.32 21 LEU C C 1
ATOM 3030 O O . LEU C 3 21 ? 73.967 -35.401 -7.803 1.00 285.36 21 LEU C O 1
ATOM 3035 N N . ALA C 3 22 ? 75.901 -35.972 -6.815 1.00 179.15 22 ALA C N 1
ATOM 3036 C CA . ALA C 3 22 ? 76.718 -35.038 -7.589 1.00 184.32 22 ALA C CA 1
ATOM 3037 C C . ALA C 3 22 ? 76.518 -35.178 -9.097 1.00 182.91 22 ALA C C 1
ATOM 3038 O O . ALA C 3 22 ? 76.310 -34.176 -9.773 1.00 188.11 22 ALA C O 1
ATOM 3040 N N . GLN C 3 23 ? 76.591 -36.413 -9.618 1.00 234.81 23 GLN C N 1
ATOM 3041 C CA . GLN C 3 23 ? 76.377 -36.673 -11.044 1.00 232.21 23 GLN C CA 1
ATOM 3042 C C . GLN C 3 23 ? 75.056 -36.097 -11.481 1.00 235.19 23 GLN C C 1
ATOM 3043 O O . GLN C 3 23 ? 74.965 -35.417 -12.517 1.00 239.49 23 GLN C O 1
ATOM 3049 N N . ARG C 3 24 ? 74.014 -36.383 -10.704 1.00 237.08 24 ARG C N 1
ATOM 3050 C CA . ARG C 3 24 ? 72.673 -35.912 -11.069 1.00 240.85 24 ARG C CA 1
ATOM 3051 C C . ARG C 3 24 ? 72.590 -34.402 -11.143 1.00 251.33 24 ARG C C 1
ATOM 3052 O O . ARG C 3 24 ? 71.995 -33.848 -12.068 1.00 257.30 24 ARG C O 1
ATOM 3060 N N . LEU C 3 25 ? 73.189 -33.729 -10.165 1.00 165.33 25 LEU C N 1
ATOM 3061 C CA . LEU C 3 25 ? 73.145 -32.279 -10.142 1.00 173.51 25 LEU C CA 1
ATOM 3062 C C . LEU C 3 25 ? 73.902 -31.652 -11.327 1.00 175.16 25 LEU C C 1
ATOM 3063 O O . LEU C 3 25 ? 73.458 -30.645 -11.895 1.00 177.85 25 LEU C O 1
ATOM 3068 N N . GLY C 3 26 ? 75.010 -32.273 -11.718 1.00 285.54 26 GLY C N 1
ATOM 3069 C CA . GLY C 3 26 ? 75.775 -31.882 -12.917 1.00 283.60 26 GLY C CA 1
ATOM 3070 C C . GLY C 3 26 ? 74.962 -31.783 -14.199 1.00 280.85 26 GLY C C 1
ATOM 3071 O O . GLY C 3 26 ? 75.217 -30.898 -15.042 1.00 280.01 26 GLY C O 1
ATOM 3072 N N . ALA C 3 27 ? 73.974 -32.669 -14.343 1.00 386.68 27 ALA C N 1
ATOM 3073 C CA . ALA C 3 27 ? 73.069 -32.691 -15.498 1.00 385.16 27 ALA C CA 1
ATOM 3074 C C . ALA C 3 27 ? 72.243 -31.399 -15.596 1.00 389.90 27 ALA C C 1
ATOM 3075 O O . ALA C 3 27 ? 71.784 -31.036 -16.675 1.00 389.11 27 ALA C O 1
ATOM 3077 N N . TRP C 3 28 ? 72.052 -30.717 -14.462 1.00 186.10 28 TRP C N 1
ATOM 3078 C CA . TRP C 3 28 ? 71.290 -29.458 -14.423 1.00 190.20 28 TRP C CA 1
ATOM 3079 C C . TRP C 3 28 ? 72.018 -28.234 -14.983 1.00 190.94 28 TRP C C 1
ATOM 3080 O O . TRP C 3 28 ? 71.391 -27.233 -15.283 1.00 193.42 28 TRP C O 1
ATOM 3091 N N . CYS C 3 29 ? 73.337 -28.311 -15.102 1.00 352.49 29 CYS C N 1
ATOM 3092 C CA . CYS C 3 29 ? 74.125 -27.189 -15.594 1.00 352.37 29 CYS C CA 1
ATOM 3093 C C . CYS C 3 29 ? 73.547 -26.540 -16.843 1.00 351.80 29 CYS C C 1
ATOM 3094 O O . CYS C 3 29 ? 73.523 -27.152 -17.912 1.00 347.87 29 CYS C O 1
ATOM 3097 N N . GLY C 3 30 ? 73.076 -25.301 -16.703 1.00 317.63 30 GLY C N 1
ATOM 3098 C CA . GLY C 3 30 ? 72.572 -24.546 -17.848 1.00 317.19 30 GLY C CA 1
ATOM 3099 C C . GLY C 3 30 ? 71.148 -24.849 -18.272 1.00 318.17 30 GLY C C 1
ATOM 3100 O O . GLY C 3 30 ? 70.693 -24.371 -19.324 1.00 315.48 30 GLY C O 1
ATOM 3101 N N . HIS C 3 31 ? 70.441 -25.631 -17.453 1.00 339.30 31 HIS C N 1
ATOM 3102 C CA . HIS C 3 31 ? 69.068 -26.030 -17.742 1.00 339.95 31 HIS C CA 1
ATOM 3103 C C . HIS C 3 31 ? 68.074 -25.579 -16.654 1.00 345.52 31 HIS C C 1
ATOM 3104 O O . HIS C 3 31 ? 66.888 -25.936 -16.697 1.00 346.21 31 HIS C O 1
ATOM 3111 N N . ALA C 3 32 ? 68.560 -24.788 -15.691 1.00 215.46 32 ALA C N 1
ATOM 3112 C CA . ALA C 3 32 ? 67.750 -24.392 -14.540 1.00 220.27 32 ALA C CA 1
ATOM 3113 C C . ALA C 3 32 ? 66.758 -23.251 -14.849 1.00 222.94 32 ALA C C 1
ATOM 3114 O O . ALA C 3 32 ? 66.965 -22.487 -15.813 1.00 219.90 32 ALA C O 1
ATOM 3116 N N . PRO C 3 33 ? 65.687 -23.121 -14.024 1.00 238.63 33 PRO C N 1
ATOM 3117 C CA . PRO C 3 33 ? 64.677 -22.059 -14.190 1.00 240.39 33 PRO C CA 1
ATOM 3118 C C . PRO C 3 33 ? 65.229 -20.623 -14.171 1.00 239.91 33 PRO C C 1
ATOM 3119 O O . PRO C 3 33 ? 64.685 -19.766 -14.868 1.00 238.13 33 PRO C O 1
ATOM 3123 N N . GLU C 3 34 ? 66.283 -20.379 -13.383 1.00 744.54 34 GLU C N 1
ATOM 3124 C CA . GLU C 3 34 ? 66.949 -19.072 -13.265 1.00 751.69 34 GLU C CA 1
ATOM 3125 C C . GLU C 3 34 ? 68.455 -19.327 -13.227 1.00 749.29 34 GLU C C 1
ATOM 3126 O O . GLU C 3 34 ? 68.890 -20.397 -12.791 1.00 743.13 34 GLU C O 1
ATOM 3132 N N . LEU C 3 35 ? 69.239 -18.327 -13.637 1.00 257.47 35 LEU C N 1
ATOM 3133 C CA . LEU C 3 35 ? 70.723 -18.357 -13.564 1.00 254.63 35 LEU C CA 1
ATOM 3134 C C . LEU C 3 35 ? 71.250 -18.578 -12.135 1.00 258.38 35 LEU C C 1
ATOM 3135 O O . LEU C 3 35 ? 72.214 -19.311 -11.932 1.00 257.29 35 LEU C O 1
ATOM 3140 N N . GLU C 3 36 ? 70.587 -17.956 -11.161 1.00 312.14 36 GLU C N 1
ATOM 3141 C CA . GLU C 3 36 ? 70.860 -18.166 -9.732 1.00 316.87 36 GLU C CA 1
ATOM 3142 C C . GLU C 3 36 ? 70.703 -19.614 -9.258 1.00 317.87 36 GLU C C 1
ATOM 3143 O O . GLU C 3 36 ? 71.494 -20.090 -8.445 1.00 319.05 36 GLU C O 1
ATOM 3149 N N . ILE C 3 37 ? 69.659 -20.285 -9.736 1.00 239.67 37 ILE C N 1
ATOM 3150 C CA . ILE C 3 37 ? 69.459 -21.710 -9.454 1.00 238.81 37 ILE C CA 1
ATOM 3151 C C . ILE C 3 37 ? 70.559 -22.572 -10.141 1.00 234.27 37 ILE C C 1
ATOM 3152 O O . ILE C 3 37 ? 71.144 -23.449 -9.504 1.00 233.51 37 ILE C O 1
ATOM 3157 N N . ASP C 3 38 ? 70.865 -22.275 -11.403 1.00 452.69 38 ASP C N 1
ATOM 3158 C CA . ASP C 3 38 ? 71.976 -22.906 -12.134 1.00 448.20 38 ASP C CA 1
ATOM 3159 C C . ASP C 3 38 ? 73.251 -22.897 -11.290 1.00 448.51 38 ASP C C 1
ATOM 3160 O O . ASP C 3 38 ? 73.965 -23.909 -11.185 1.00 446.38 38 ASP C O 1
ATOM 3165 N N . LEU C 3 39 ? 73.528 -21.733 -10.715 1.00 292.74 39 LEU C N 1
ATOM 3166 C CA . LEU C 3 39 ? 74.705 -21.494 -9.895 1.00 294.77 39 LEU C CA 1
ATOM 3167 C C . LEU C 3 39 ? 74.631 -22.278 -8.573 1.00 298.13 39 LEU C C 1
ATOM 3168 O O . LEU C 3 39 ? 75.612 -22.894 -8.145 1.00 298.08 39 LEU C O 1
ATOM 3173 N N . ALA C 3 40 ? 73.464 -22.241 -7.934 1.00 297.50 40 ALA C N 1
ATOM 3174 C CA . ALA C 3 40 ? 73.233 -22.915 -6.665 1.00 300.03 40 ALA C CA 1
ATOM 3175 C C . ALA C 3 40 ? 73.358 -24.433 -6.799 1.00 295.09 40 ALA C C 1
ATOM 3176 O O . ALA C 3 40 ? 74.012 -25.078 -5.986 1.00 294.12 40 ALA C O 1
ATOM 3178 N N . LEU C 3 41 ? 72.745 -24.984 -7.843 1.00 264.79 41 LEU C N 1
ATOM 3179 C CA . LEU C 3 41 ? 72.805 -26.423 -8.131 1.00 259.62 41 LEU C CA 1
ATOM 3180 C C . LEU C 3 41 ? 74.237 -26.903 -8.409 1.00 256.76 41 LEU C C 1
ATOM 3181 O O . LEU C 3 41 ? 74.650 -27.973 -7.947 1.00 253.29 41 LEU C O 1
ATOM 3186 N N . ALA C 3 42 ? 74.992 -26.094 -9.150 1.00 305.26 42 ALA C N 1
ATOM 3187 C CA . ALA C 3 42 ? 76.373 -26.412 -9.477 1.00 302.88 42 ALA C CA 1
ATOM 3188 C C . ALA C 3 42 ? 77.256 -26.347 -8.241 1.00 306.55 42 ALA C C 1
ATOM 3189 O O . ALA C 3 42 ? 78.180 -27.148 -8.102 1.00 304.64 42 ALA C O 1
ATOM 3191 N N . ASN C 3 43 ? 76.960 -25.400 -7.349 1.00 257.01 43 ASN C N 1
ATOM 3192 C CA . ASN C 3 43 ? 77.650 -25.262 -6.061 1.00 259.79 43 ASN C CA 1
ATOM 3193 C C . ASN C 3 43 ? 77.425 -26.489 -5.170 1.00 255.66 43 ASN C C 1
ATOM 3194 O O . ASN C 3 43 ? 78.360 -27.008 -4.546 1.00 254.17 43 ASN C O 1
ATOM 3199 N N . ILE C 3 44 ? 76.175 -26.946 -5.111 1.00 176.27 44 ILE C N 1
ATOM 3200 C CA . ILE C 3 44 ? 75.835 -28.120 -4.314 1.00 173.12 44 ILE C CA 1
ATOM 3201 C C . ILE C 3 44 ? 76.489 -29.348 -4.931 1.00 167.13 44 ILE C C 1
ATOM 3202 O O . ILE C 3 44 ? 77.071 -30.165 -4.225 1.00 166.87 44 ILE C O 1
ATOM 3207 N N . GLY C 3 45 ? 76.412 -29.454 -6.253 1.00 219.75 45 GLY C N 1
ATOM 3208 C CA . GLY C 3 45 ? 77.044 -30.538 -6.972 1.00 214.32 45 GLY C CA 1
ATOM 3209 C C . GLY C 3 45 ? 78.531 -30.617 -6.677 1.00 214.65 45 GLY C C 1
ATOM 3210 O O . GLY C 3 45 ? 79.075 -31.700 -6.517 1.00 209.63 45 GLY C O 1
ATOM 3211 N N . LEU C 3 46 ? 79.173 -29.452 -6.600 1.00 232.35 46 LEU C N 1
ATOM 3212 C CA . LEU C 3 46 ? 80.589 -29.352 -6.347 1.00 234.27 46 LEU C CA 1
ATOM 3213 C C . LEU C 3 46 ? 80.941 -29.752 -4.914 1.00 233.04 46 LEU C C 1
ATOM 3214 O O . LEU C 3 46 ? 81.884 -30.515 -4.699 1.00 230.87 46 LEU C O 1
ATOM 3219 N N . ASP C 3 47 ? 80.183 -29.252 -3.942 1.00 284.91 47 ASP C N 1
ATOM 3220 C CA . ASP C 3 47 ? 80.374 -29.659 -2.538 1.00 284.19 47 ASP C CA 1
ATOM 3221 C C . ASP C 3 47 ? 80.302 -31.182 -2.395 1.00 277.11 47 ASP C C 1
ATOM 3222 O O . ASP C 3 47 ? 81.173 -31.804 -1.802 1.00 276.30 47 ASP C O 1
ATOM 3227 N N . LEU C 3 48 ? 79.240 -31.766 -2.943 1.00 229.11 48 LEU C N 1
ATOM 3228 C CA . LEU C 3 48 ? 79.009 -33.199 -2.858 1.00 222.60 48 LEU C CA 1
ATOM 3229 C C . LEU C 3 48 ? 80.105 -33.999 -3.512 1.00 219.85 48 LEU C C 1
ATOM 3230 O O . LEU C 3 48 ? 80.542 -35.001 -2.948 1.00 217.66 48 LEU C O 1
ATOM 3235 N N . LEU C 3 49 ? 80.574 -33.561 -4.680 1.00 233.13 49 LEU C N 1
ATOM 3236 C CA . LEU C 3 49 ? 81.715 -34.220 -5.317 1.00 231.84 49 LEU C CA 1
ATOM 3237 C C . LEU C 3 49 ? 82.994 -34.132 -4.453 1.00 235.36 49 LEU C C 1
ATOM 3238 O O . LEU C 3 49 ? 83.765 -35.108 -4.371 1.00 233.57 49 LEU C O 1
ATOM 3243 N N . GLY C 3 50 ? 83.222 -32.978 -3.820 1.00 252.64 50 GLY C N 1
ATOM 3244 C CA . GLY C 3 50 ? 84.312 -32.838 -2.834 1.00 256.38 50 GLY C CA 1
ATOM 3245 C C . GLY C 3 50 ? 84.227 -33.855 -1.709 1.00 254.02 50 GLY C C 1
ATOM 3246 O O . GLY C 3 50 ? 85.221 -34.483 -1.329 1.00 254.61 50 GLY C O 1
ATOM 3247 N N . GLN C 3 51 ? 83.021 -34.023 -1.185 1.00 268.40 51 GLN C N 1
ATOM 3248 C CA . GLN C 3 51 ? 82.744 -35.048 -0.181 1.00 266.37 51 GLN C CA 1
ATOM 3249 C C . GLN C 3 51 ? 82.989 -36.462 -0.706 1.00 261.28 51 GLN C C 1
ATOM 3250 O O . GLN C 3 51 ? 83.599 -37.288 -0.018 1.00 261.96 51 GLN C O 1
ATOM 3256 N N . ALA C 3 52 ? 82.558 -36.736 -1.930 1.00 182.75 52 ALA C N 1
ATOM 3257 C CA . ALA C 3 52 ? 82.788 -38.055 -2.534 1.00 178.55 52 ALA C CA 1
ATOM 3258 C C . ALA C 3 52 ? 84.276 -38.352 -2.643 1.00 181.87 52 ALA C C 1
ATOM 3259 O O . ALA C 3 52 ? 84.734 -39.438 -2.249 1.00 181.70 52 ALA C O 1
ATOM 3261 N N . ARG C 3 53 ? 85.036 -37.374 -3.159 1.00 249.02 53 ARG C N 1
ATOM 3262 C CA . ARG C 3 53 ? 86.489 -37.476 -3.264 1.00 252.24 53 ARG C CA 1
ATOM 3263 C C . ARG C 3 53 ? 87.125 -37.803 -1.914 1.00 255.54 53 ARG C C 1
ATOM 3264 O O . ARG C 3 53 ? 87.963 -38.686 -1.842 1.00 256.61 53 ARG C O 1
ATOM 3272 N N . ASN C 3 54 ? 86.690 -37.107 -0.859 1.00 269.60 54 ASN C N 1
ATOM 3273 C CA . ASN C 3 54 ? 87.179 -37.328 0.507 1.00 273.19 54 ASN C CA 1
ATOM 3274 C C . ASN C 3 54 ? 86.921 -38.748 1.022 1.00 270.47 54 ASN C C 1
ATOM 3275 O O . ASN C 3 54 ? 87.856 -39.451 1.413 1.00 273.04 54 ASN C O 1
ATOM 3280 N N . PHE C 3 55 ? 85.655 -39.170 0.997 1.00 341.84 55 PHE C N 1
ATOM 3281 C CA . PHE C 3 55 ? 85.283 -40.527 1.440 1.00 340.53 55 PHE C CA 1
ATOM 3282 C C . PHE C 3 55 ? 85.923 -41.627 0.590 1.00 340.20 55 PHE C C 1
ATOM 3283 O O . PHE C 3 55 ? 86.391 -42.637 1.127 1.00 343.19 55 PHE C O 1
ATOM 3291 N N . LEU C 3 56 ? 85.905 -41.455 -0.731 1.00 276.54 56 LEU C N 1
ATOM 3292 C CA . LEU C 3 56 ? 86.467 -42.449 -1.649 1.00 276.51 56 LEU C CA 1
ATOM 3293 C C . LEU C 3 56 ? 87.979 -42.518 -1.502 1.00 281.57 56 LEU C C 1
ATOM 3294 O O . LEU C 3 56 ? 88.542 -43.597 -1.528 1.00 283.58 56 LEU C O 1
ATOM 3299 N N . SER C 3 57 ? 88.627 -41.364 -1.363 1.00 211.52 57 SER C N 1
ATOM 3300 C CA . SER C 3 57 ? 90.069 -41.348 -1.107 1.00 217.38 57 SER C CA 1
ATOM 3301 C C . SER C 3 57 ? 90.435 -42.139 0.162 1.00 220.39 57 SER C C 1
ATOM 3302 O O . SER C 3 57 ? 91.418 -42.887 0.175 1.00 223.77 57 SER C O 1
ATOM 3305 N N . TYR C 3 58 ? 89.620 -41.992 1.197 1.00 383.46 58 TYR C N 1
ATOM 3306 C CA . TYR C 3 58 ? 89.849 -42.687 2.459 1.00 386.95 58 TYR C CA 1
ATOM 3307 C C . TYR C 3 58 ? 89.587 -44.198 2.348 1.00 386.73 58 TYR C C 1
ATOM 3308 O O . TYR C 3 58 ? 90.401 -45.018 2.785 1.00 390.78 58 TYR C O 1
ATOM 3317 N N . ALA C 3 59 ? 88.462 -44.551 1.734 1.00 296.82 59 ALA C N 1
ATOM 3318 C CA . ALA C 3 59 ? 88.170 -45.940 1.367 1.00 297.45 59 ALA C CA 1
ATOM 3319 C C . ALA C 3 59 ? 89.297 -46.610 0.569 1.00 300.09 59 ALA C C 1
ATOM 3320 O O . ALA C 3 59 ? 89.607 -47.787 0.795 1.00 303.68 59 ALA C O 1
ATOM 3322 N N . ALA C 3 60 ? 89.910 -45.879 -0.356 1.00 200.85 60 ALA C N 1
ATOM 3323 C CA . ALA C 3 60 ? 91.039 -46.428 -1.119 1.00 204.07 60 ALA C CA 1
ATOM 3324 C C . ALA C 3 60 ? 92.286 -46.608 -0.231 1.00 209.94 60 ALA C C 1
ATOM 3325 O O . ALA C 3 60 ? 93.011 -47.586 -0.353 1.00 213.24 60 ALA C O 1
ATOM 3327 N N . GLU C 3 61 ? 92.516 -45.659 0.667 1.00 310.20 61 GLU C N 1
ATOM 3328 C CA . GLU C 3 61 ? 93.579 -45.763 1.660 1.00 316.05 61 GLU C CA 1
ATOM 3329 C C . GLU C 3 61 ? 93.322 -46.942 2.630 1.00 317.90 61 GLU C C 1
ATOM 3330 O O . GLU C 3 61 ? 94.231 -47.717 2.926 1.00 322.19 61 GLU C O 1
ATOM 3336 N N . LEU C 3 62 ? 92.080 -47.092 3.088 1.00 299.68 62 LEU C N 1
ATOM 3337 C CA . LEU C 3 62 ? 91.680 -48.232 3.923 1.00 301.96 62 LEU C CA 1
ATOM 3338 C C . LEU C 3 62 ? 91.870 -49.596 3.246 1.00 303.99 62 LEU C C 1
ATOM 3339 O O . LEU C 3 62 ? 92.260 -50.559 3.904 1.00 308.41 62 LEU C O 1
ATOM 3344 N N . ASN C 3 63 ? 91.600 -49.687 1.943 1.00 306.96 63 ASN C N 1
ATOM 3345 C CA . ASN C 3 63 ? 91.746 -50.959 1.227 1.00 309.05 63 ASN C CA 1
ATOM 3346 C C . ASN C 3 63 ? 93.199 -51.269 0.831 1.00 311.89 63 ASN C C 1
ATOM 3347 O O . ASN C 3 63 ? 93.522 -52.405 0.489 1.00 314.53 63 ASN C O 1
ATOM 3352 N N . GLY C 3 64 ? 94.057 -50.252 0.870 1.00 215.48 64 GLY C N 1
ATOM 3353 C CA . GLY C 3 64 ? 95.469 -50.401 0.515 1.00 217.16 64 GLY C CA 1
ATOM 3354 C C . GLY C 3 64 ? 95.784 -50.453 -0.981 1.00 215.12 64 GLY C C 1
ATOM 3355 O O . GLY C 3 64 ? 96.900 -50.835 -1.385 1.00 216.71 64 GLY C O 1
ATOM 3356 N N . CYS C 3 65 ? 94.808 -50.080 -1.809 1.00 297.03 65 CYS C N 1
ATOM 3357 C CA . CYS C 3 65 ? 95.010 -50.045 -3.255 1.00 295.19 65 CYS C CA 1
ATOM 3358 C C . CYS C 3 65 ? 93.983 -49.148 -3.930 1.00 289.62 65 CYS C C 1
ATOM 3359 O O . CYS C 3 65 ? 92.926 -48.871 -3.363 1.00 287.08 65 CYS C O 1
ATOM 3362 N N . GLY C 3 66 ? 94.316 -48.686 -5.133 1.00 331.47 66 GLY C N 1
ATOM 3363 C CA . GLY C 3 66 ? 93.445 -47.793 -5.889 1.00 326.07 66 GLY C CA 1
ATOM 3364 C C . GLY C 3 66 ? 93.339 -46.375 -5.333 1.00 324.78 66 GLY C C 1
ATOM 3365 O O . GLY C 3 66 ? 94.146 -45.961 -4.485 1.00 327.48 66 GLY C O 1
ATOM 3366 N N . ASP C 3 67 ? 92.354 -45.627 -5.843 1.00 341.15 67 ASP C N 1
ATOM 3367 C CA . ASP C 3 67 ? 92.141 -44.218 -5.493 1.00 339.68 67 ASP C CA 1
ATOM 3368 C C . ASP C 3 67 ? 90.702 -43.841 -5.840 1.00 333.54 67 ASP C C 1
ATOM 3369 O O . ASP C 3 67 ? 89.914 -44.716 -6.208 1.00 330.33 67 ASP C O 1
ATOM 3374 N N . GLU C 3 68 ? 90.349 -42.559 -5.696 1.00 218.24 68 GLU C N 1
ATOM 3375 C CA . GLU C 3 68 ? 88.967 -42.107 -5.920 1.00 212.87 68 GLU C CA 1
ATOM 3376 C C . GLU C 3 68 ? 88.505 -42.415 -7.363 1.00 209.17 68 GLU C C 1
ATOM 3377 O O . GLU C 3 68 ? 87.330 -42.591 -7.599 1.00 204.60 68 GLU C O 1
ATOM 3383 N N . ASP C 3 69 ? 89.454 -42.481 -8.298 1.00 254.19 69 ASP C N 1
ATOM 3384 C CA . ASP C 3 69 ? 89.199 -42.703 -9.707 1.00 249.11 69 ASP C CA 1
ATOM 3385 C C . ASP C 3 69 ? 89.014 -44.176 -10.043 1.00 246.95 69 ASP C C 1
ATOM 3386 O O . ASP C 3 69 ? 88.102 -44.514 -10.811 1.00 241.93 69 ASP C O 1
ATOM 3391 N N . THR C 3 70 ? 89.849 -45.059 -9.477 1.00 269.07 70 THR C N 1
ATOM 3392 C CA . THR C 3 70 ? 89.609 -46.506 -9.619 1.00 269.13 70 THR C CA 1
ATOM 3393 C C . THR C 3 70 ? 88.216 -46.819 -9.038 1.00 268.47 70 THR C C 1
ATOM 3394 O O . THR C 3 70 ? 87.447 -47.579 -9.594 1.00 266.25 70 THR C O 1
ATOM 3398 N N . LEU C 3 71 ? 87.889 -46.203 -7.922 1.00 291.98 71 LEU C N 1
ATOM 3399 C CA . LEU C 3 71 ? 86.627 -46.498 -7.279 1.00 290.03 71 LEU C CA 1
ATOM 3400 C C . LEU C 3 71 ? 85.438 -45.982 -8.060 1.00 284.31 71 LEU C C 1
ATOM 3401 O O . LEU C 3 71 ? 84.465 -46.720 -8.240 1.00 283.41 71 LEU C O 1
ATOM 3406 N N . ALA C 3 72 ? 85.519 -44.734 -8.538 1.00 220.07 72 ALA C N 1
ATOM 3407 C CA . ALA C 3 72 ? 84.416 -44.120 -9.281 1.00 214.97 72 ALA C CA 1
ATOM 3408 C C . ALA C 3 72 ? 84.239 -44.719 -10.666 1.00 211.15 72 ALA C C 1
ATOM 3409 O O . ALA C 3 72 ? 83.109 -44.873 -11.125 1.00 207.13 72 ALA C O 1
ATOM 3411 N N . PHE C 3 73 ? 85.346 -45.059 -11.323 1.00 212.82 73 PHE C N 1
ATOM 3412 C CA . PHE C 3 73 ? 85.298 -45.404 -12.736 1.00 209.66 73 PHE C CA 1
ATOM 3413 C C . PHE C 3 73 ? 85.448 -46.872 -13.113 1.00 212.16 73 PHE C C 1
ATOM 3414 O O . PHE C 3 73 ? 85.189 -47.243 -14.260 1.00 208.40 73 PHE C O 1
ATOM 3422 N N . GLY C 3 74 ? 85.821 -47.721 -12.169 1.00 318.76 74 GLY C N 1
ATOM 3423 C CA . GLY C 3 74 ? 86.075 -49.120 -12.543 1.00 321.71 74 GLY C CA 1
ATOM 3424 C C . GLY C 3 74 ? 85.211 -50.155 -11.815 1.00 327.24 74 GLY C C 1
ATOM 3425 O O . GLY C 3 74 ? 85.350 -51.355 -12.084 1.00 330.35 74 GLY C O 1
ATOM 3426 N N . ARG C 3 75 ? 84.337 -49.688 -10.915 1.00 192.81 75 ARG C N 1
ATOM 3427 C CA . ARG C 3 75 ? 83.287 -50.508 -10.317 1.00 196.82 75 ARG C CA 1
ATOM 3428 C C . ARG C 3 75 ? 82.003 -50.490 -11.199 1.00 191.87 75 ARG C C 1
ATOM 3429 O O . ARG C 3 75 ? 81.708 -49.479 -11.876 1.00 183.96 75 ARG C O 1
ATOM 3437 N N . ASP C 3 76 ? 81.258 -51.598 -11.220 1.00 241.34 76 ASP C N 1
ATOM 3438 C CA . ASP C 3 76 ? 79.970 -51.620 -11.940 1.00 237.85 76 ASP C CA 1
ATOM 3439 C C . ASP C 3 76 ? 78.834 -51.398 -10.971 1.00 238.69 76 ASP C C 1
ATOM 3440 O O . ASP C 3 76 ? 79.065 -51.162 -9.794 1.00 241.83 76 ASP C O 1
ATOM 3445 N N . GLU C 3 77 ? 77.612 -51.470 -11.462 1.00 236.85 77 GLU C N 1
ATOM 3446 C CA . GLU C 3 77 ? 76.452 -51.121 -10.648 1.00 236.72 77 GLU C CA 1
ATOM 3447 C C . GLU C 3 77 ? 76.161 -52.093 -9.511 1.00 246.98 77 GLU C C 1
ATOM 3448 O O . GLU C 3 77 ? 75.494 -51.731 -8.552 1.00 248.24 77 GLU C O 1
ATOM 3454 N N . ARG C 3 78 ? 76.661 -53.320 -9.616 1.00 277.03 78 ARG C N 1
ATOM 3455 C CA . ARG C 3 78 ? 76.480 -54.307 -8.557 1.00 286.51 78 ARG C CA 1
ATOM 3456 C C . ARG C 3 78 ? 77.456 -54.076 -7.396 1.00 292.55 78 ARG C C 1
ATOM 3457 O O . ARG C 3 78 ? 77.238 -54.579 -6.293 1.00 300.85 78 ARG C O 1
ATOM 3465 N N . GLN C 3 79 ? 78.496 -53.277 -7.643 1.00 267.95 79 GLN C N 1
ATOM 3466 C CA . GLN C 3 79 ? 79.487 -52.900 -6.624 1.00 269.55 79 GLN C CA 1
ATOM 3467 C C . GLN C 3 79 ? 79.240 -51.512 -5.999 1.00 260.38 79 GLN C C 1
ATOM 3468 O O . GLN C 3 79 ? 79.692 -51.244 -4.862 1.00 261.09 79 GLN C O 1
ATOM 3474 N N . TYR C 3 80 ? 78.577 -50.620 -6.741 1.00 257.97 80 TYR C N 1
ATOM 3475 C CA . TYR C 3 80 ? 78.180 -49.312 -6.192 1.00 249.83 80 TYR C CA 1
ATOM 3476 C C . TYR C 3 80 ? 77.220 -49.475 -5.016 1.00 252.96 80 TYR C C 1
ATOM 3477 O O . TYR C 3 80 ? 76.358 -50.367 -5.030 1.00 258.38 80 TYR C O 1
ATOM 3486 N N . SER C 3 81 ? 77.361 -48.604 -4.010 1.00 227.31 81 SER C N 1
ATOM 3487 C CA . SER C 3 81 ? 76.647 -48.799 -2.747 1.00 231.44 81 SER C CA 1
ATOM 3488 C C . SER C 3 81 ? 75.906 -47.572 -2.270 1.00 225.42 81 SER C C 1
ATOM 3489 O O . SER C 3 81 ? 75.616 -47.450 -1.083 1.00 228.43 81 SER C O 1
ATOM 3492 N N . ASN C 3 82 ? 75.606 -46.674 -3.204 1.00 216.92 82 ASN C N 1
ATOM 3493 C CA . ASN C 3 82 ? 74.813 -45.478 -2.927 1.00 212.22 82 ASN C CA 1
ATOM 3494 C C . ASN C 3 82 ? 73.376 -45.828 -2.597 1.00 213.64 82 ASN C C 1
ATOM 3495 O O . ASN C 3 82 ? 72.852 -46.852 -3.059 1.00 216.16 82 ASN C O 1
ATOM 3500 N N . LEU C 3 83 ? 72.743 -44.944 -1.834 1.00 174.57 83 LEU C N 1
ATOM 3501 C CA . LEU C 3 83 ? 71.305 -44.976 -1.627 1.00 175.28 83 LEU C CA 1
ATOM 3502 C C . LEU C 3 83 ? 70.564 -44.876 -2.955 1.00 170.40 8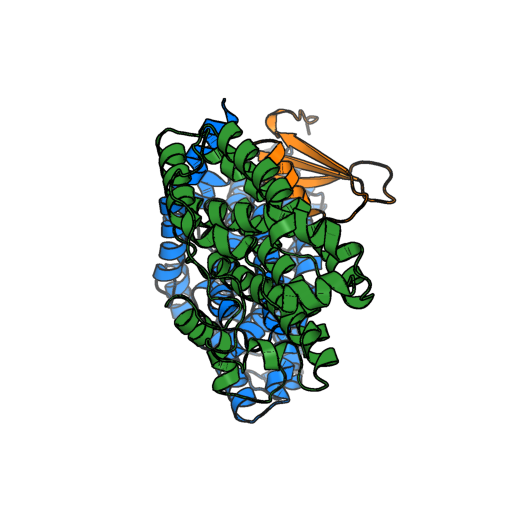3 LEU C C 1
ATOM 3503 O O . LEU C 3 83 ? 71.030 -44.230 -3.899 1.00 165.77 83 LEU C O 1
ATOM 3508 N N . LEU C 3 84 ? 69.385 -45.486 -3.009 1.00 229.52 84 LEU C N 1
ATOM 3509 C CA . LEU C 3 84 ? 68.572 -45.513 -4.228 1.00 225.60 84 LEU C CA 1
ATOM 3510 C C . LEU C 3 84 ? 68.000 -44.134 -4.490 1.00 221.69 84 LEU C C 1
ATOM 3511 O O . LEU C 3 84 ? 67.667 -43.764 -5.614 1.00 218.26 84 LEU C O 1
ATOM 3516 N N . LEU C 3 85 ? 67.889 -43.374 -3.420 1.00 164.79 85 LEU C N 1
ATOM 3517 C CA . LEU C 3 85 ? 67.368 -42.034 -3.480 1.00 164.69 85 LEU C CA 1
ATOM 3518 C C . LEU C 3 85 ? 68.182 -41.120 -4.408 1.00 162.24 85 LEU C C 1
ATOM 3519 O O . LEU C 3 85 ? 67.612 -40.396 -5.216 1.00 162.50 85 LEU C O 1
ATOM 3524 N N . VAL C 3 86 ? 69.514 -41.171 -4.298 1.00 240.93 86 VAL C N 1
ATOM 3525 C CA . VAL C 3 86 ? 70.387 -40.232 -5.013 1.00 240.44 86 VAL C CA 1
ATOM 3526 C C . VAL C 3 86 ? 70.502 -40.564 -6.487 1.00 237.08 86 VAL C C 1
ATOM 3527 O O . VAL C 3 86 ? 71.000 -39.744 -7.252 1.00 238.03 86 VAL C O 1
ATOM 3531 N N . GLU C 3 87 ? 70.052 -41.765 -6.879 1.00 249.96 87 GLU C N 1
ATOM 3532 C CA . GLU C 3 87 ? 70.117 -42.209 -8.279 1.00 247.01 87 GLU C CA 1
ATOM 3533 C C . GLU C 3 87 ? 68.814 -41.973 -9.048 1.00 246.54 87 GLU C C 1
ATOM 3534 O O . GLU C 3 87 ? 68.731 -42.239 -10.246 1.00 244.51 87 GLU C O 1
ATOM 3540 N N . GLN C 3 88 ? 67.806 -41.453 -8.357 1.00 228.44 88 GLN C N 1
ATOM 3541 C CA . GLN C 3 88 ? 66.545 -41.111 -9.000 1.00 230.05 88 GLN C CA 1
ATOM 3542 C C . GLN C 3 88 ? 66.764 -40.016 -10.037 1.00 232.74 88 GLN C C 1
ATOM 3543 O O . GLN C 3 88 ? 67.602 -39.134 -9.826 1.00 235.52 88 GLN C O 1
ATOM 3549 N N . PRO C 3 89 ? 66.014 -40.070 -11.162 1.00 197.75 89 PRO C N 1
ATOM 3550 C CA . PRO C 3 89 ? 66.254 -39.033 -12.175 1.00 201.94 89 PRO C CA 1
ATOM 3551 C C . PRO C 3 89 ? 65.933 -37.619 -11.664 1.00 211.66 89 PRO C C 1
ATOM 3552 O O . PRO C 3 89 ? 65.229 -37.461 -10.651 1.00 214.56 89 PRO C O 1
ATOM 3556 N N . ASN C 3 90 ? 66.444 -36.608 -12.368 1.00 160.31 90 ASN C N 1
ATOM 3557 C CA . ASN C 3 90 ? 66.234 -35.211 -11.986 1.00 170.42 90 ASN C CA 1
ATOM 3558 C C . ASN C 3 90 ? 64.754 -34.840 -12.082 1.00 174.85 90 ASN C C 1
ATOM 3559 O O . ASN C 3 90 ? 64.235 -34.116 -11.226 1.00 181.49 90 ASN C O 1
ATOM 3564 N N . GLY C 3 91 ? 64.079 -35.388 -13.101 1.00 236.47 91 GLY C N 1
ATOM 3565 C CA . GLY C 3 91 ? 62.671 -35.093 -13.350 1.00 239.62 91 GLY C CA 1
ATOM 3566 C C . GLY C 3 91 ? 62.513 -33.588 -13.415 1.00 248.02 91 GLY C C 1
ATOM 3567 O O . GLY C 3 91 ? 63.361 -32.903 -13.983 1.00 249.58 91 GLY C O 1
ATOM 3568 N N . ASN C 3 92 ? 61.435 -33.068 -12.834 1.00 306.44 92 ASN C N 1
ATOM 3569 C CA . ASN C 3 92 ? 61.196 -31.638 -12.887 1.00 313.61 92 ASN C CA 1
ATOM 3570 C C . ASN C 3 92 ? 61.876 -30.984 -11.689 1.00 318.72 92 ASN C C 1
ATOM 3571 O O . ASN C 3 92 ? 62.413 -31.676 -10.839 1.00 316.83 92 ASN C O 1
ATOM 3576 N N . PHE C 3 93 ? 61.851 -29.659 -11.616 1.00 299.38 93 PHE C N 1
ATOM 3577 C CA . PHE C 3 93 ? 62.543 -28.974 -10.528 1.00 302.22 93 PHE C CA 1
ATOM 3578 C C . PHE C 3 93 ? 62.065 -29.416 -9.140 1.00 304.81 93 PHE C C 1
ATOM 3579 O O . PHE C 3 93 ? 62.867 -29.517 -8.208 1.00 304.10 93 PHE C O 1
ATOM 3587 N N . ALA C 3 94 ? 60.773 -29.719 -9.002 1.00 287.40 94 ALA C N 1
ATOM 3588 C CA . ALA C 3 94 ? 60.254 -30.214 -7.717 1.00 289.39 94 ALA C CA 1
ATOM 3589 C C . ALA C 3 94 ? 60.845 -31.562 -7.365 1.00 281.67 94 ALA C C 1
ATOM 3590 O O . ALA C 3 94 ? 61.182 -31.798 -6.212 1.00 279.83 94 ALA C O 1
ATOM 3592 N N . ASP C 3 95 ? 60.981 -32.447 -8.349 1.00 296.66 95 ASP C N 1
ATOM 3593 C CA . ASP C 3 95 ? 61.579 -33.776 -8.118 1.00 288.23 95 ASP C CA 1
ATOM 3594 C C . ASP C 3 95 ? 63.024 -33.682 -7.639 1.00 284.31 95 ASP C C 1
ATOM 3595 O O . ASP C 3 95 ? 63.454 -34.430 -6.764 1.00 277.20 95 ASP C O 1
ATOM 3600 N N . THR C 3 96 ? 63.762 -32.745 -8.226 1.00 255.32 96 THR C N 1
ATOM 3601 C CA . THR C 3 96 ? 65.143 -32.469 -7.831 1.00 253.25 96 THR C CA 1
ATOM 3602 C C . THR C 3 96 ? 65.203 -31.917 -6.403 1.00 255.20 96 THR C C 1
ATOM 3603 O O . THR C 3 96 ? 66.054 -32.311 -5.613 1.00 250.38 96 THR C O 1
ATOM 3607 N N . ILE C 3 97 ? 64.250 -31.044 -6.077 1.00 255.48 97 ILE C N 1
ATOM 3608 C CA . ILE C 3 97 ? 64.160 -30.390 -4.774 1.00 258.72 97 ILE C CA 1
ATOM 3609 C C . ILE C 3 97 ? 63.706 -31.380 -3.692 1.00 254.34 97 ILE C C 1
ATOM 3610 O O . ILE C 3 97 ? 64.274 -31.416 -2.591 1.00 252.77 97 ILE C O 1
ATOM 3615 N N . ALA C 3 98 ? 62.713 -32.214 -4.010 1.00 170.44 98 ALA C N 1
ATOM 3616 C CA . ALA C 3 98 ? 62.308 -33.272 -3.077 1.00 165.50 98 ALA C CA 1
ATOM 3617 C C . ALA C 3 98 ? 63.513 -34.158 -2.737 1.00 157.53 98 ALA C C 1
ATOM 3618 O O . ALA C 3 98 ? 63.864 -34.305 -1.563 1.00 157.02 98 ALA C O 1
ATOM 3620 N N . ARG C 3 99 ? 64.191 -34.683 -3.770 1.00 245.42 99 ARG C N 1
ATOM 3621 C CA . ARG C 3 99 ? 65.355 -35.564 -3.574 1.00 238.00 99 ARG C CA 1
ATOM 3622 C C . ARG C 3 99 ? 66.426 -34.863 -2.753 1.00 240.36 99 ARG C C 1
ATOM 3623 O O . ARG C 3 99 ? 66.950 -35.443 -1.811 1.00 237.01 99 ARG C O 1
ATOM 3631 N N . GLN C 3 100 ? 66.740 -33.618 -3.111 1.00 219.18 100 GLN C N 1
ATOM 3632 C CA . GLN C 3 100 ? 67.757 -32.832 -2.385 1.00 222.36 100 GLN C CA 1
ATOM 3633 C C . GLN C 3 100 ? 67.421 -32.578 -0.903 1.00 225.84 100 GLN C C 1
ATOM 3634 O O . GLN C 3 100 ? 68.291 -32.713 -0.034 1.00 224.87 100 GLN C O 1
ATOM 3640 N N . PHE C 3 101 ? 66.176 -32.189 -0.633 1.00 257.16 101 PHE C N 1
ATOM 3641 C CA . PHE C 3 101 ? 65.712 -31.949 0.744 1.00 261.43 101 PHE C CA 1
ATOM 3642 C C . PHE C 3 101 ? 65.808 -33.194 1.654 1.00 255.85 101 PHE C C 1
ATOM 3643 O O . PHE C 3 101 ? 66.319 -33.109 2.804 1.00 256.80 101 PHE C O 1
ATOM 3651 N N . PHE C 3 102 ? 65.371 -34.354 1.133 1.00 249.26 102 PHE C N 1
ATOM 3652 C CA . PHE C 3 102 ? 65.445 -35.605 1.903 1.00 244.89 102 PHE C CA 1
ATOM 3653 C C . PHE C 3 102 ? 66.878 -36.009 2.197 1.00 241.36 102 PHE C C 1
ATOM 3654 O O . PHE C 3 102 ? 67.181 -36.533 3.287 1.00 242.07 102 PHE C O 1
ATOM 3662 N N . ILE C 3 103 ? 67.761 -35.757 1.233 1.00 212.25 103 ILE C N 1
ATOM 3663 C CA . ILE C 3 103 ? 69.170 -36.109 1.385 1.00 209.50 103 ILE C CA 1
ATOM 3664 C C . ILE C 3 103 ? 69.896 -35.121 2.317 1.00 214.48 103 ILE C C 1
ATOM 3665 O O . ILE C 3 103 ? 70.641 -35.538 3.209 1.00 214.59 103 ILE C O 1
ATOM 3670 N N . ASP C 3 104 ? 69.678 -33.822 2.108 1.00 225.72 104 ASP C N 1
ATOM 3671 C CA . ASP C 3 104 ? 70.315 -32.782 2.939 1.00 231.64 104 ASP C CA 1
ATOM 3672 C C . ASP C 3 104 ? 69.942 -32.906 4.407 1.00 234.28 104 ASP C C 1
ATOM 3673 O O . ASP C 3 104 ? 70.815 -32.857 5.281 1.00 236.03 104 ASP C O 1
ATOM 3678 N N . VAL C 3 105 ? 68.655 -33.078 4.679 1.00 204.61 105 VAL C N 1
ATOM 3679 C CA . VAL C 3 105 ? 68.173 -33.287 6.047 1.00 207.78 105 VAL C CA 1
ATOM 3680 C C . VAL C 3 105 ? 68.857 -34.504 6.679 1.00 204.62 105 VAL C C 1
ATOM 3681 O O . VAL C 3 105 ? 69.138 -34.520 7.882 1.00 207.78 105 VAL C O 1
ATOM 3685 N N . TRP C 3 106 ? 69.164 -35.504 5.850 1.00 232.19 106 TRP C N 1
ATOM 3686 C CA . TRP C 3 106 ? 69.744 -36.745 6.341 1.00 230.51 106 TRP C CA 1
ATOM 3687 C C . TRP C 3 106 ? 71.219 -36.539 6.560 1.00 230.72 106 TRP C C 1
ATOM 3688 O O . TRP C 3 106 ? 71.770 -37.031 7.550 1.00 232.92 106 TRP C O 1
ATOM 3699 N N . HIS C 3 107 ? 71.852 -35.811 5.632 1.00 179.51 107 HIS C N 1
ATOM 3700 C CA . HIS C 3 107 ? 73.266 -35.470 5.745 1.00 182.30 107 HIS C CA 1
ATOM 3701 C C . HIS C 3 107 ? 73.527 -34.613 6.983 1.00 191.08 107 HIS C C 1
ATOM 3702 O O . HIS C 3 107 ? 74.527 -34.813 7.666 1.00 196.05 107 HIS C O 1
ATOM 3709 N N . VAL C 3 108 ? 72.633 -33.665 7.258 1.00 193.83 108 VAL C N 1
ATOM 3710 C CA . VAL C 3 108 ? 72.738 -32.826 8.462 1.00 202.35 108 VAL C CA 1
ATOM 3711 C C . VAL C 3 108 ? 72.693 -33.671 9.741 1.00 206.32 108 VAL C C 1
ATOM 3712 O O . VAL C 3 108 ? 73.624 -33.620 10.551 1.00 213.08 108 VAL C O 1
ATOM 3716 N N . ALA C 3 109 ? 71.646 -34.486 9.887 1.00 262.12 109 ALA C N 1
ATOM 3717 C CA . ALA C 3 109 ? 71.551 -35.449 10.994 1.00 264.15 109 ALA C CA 1
ATOM 3718 C C . ALA C 3 109 ? 72.753 -36.419 11.066 1.00 262.46 109 ALA C C 1
ATOM 3719 O O . ALA C 3 109 ? 73.265 -36.717 12.166 1.00 266.07 109 ALA C O 1
ATOM 3721 N N . LEU C 3 110 ? 73.217 -36.897 9.911 1.00 308.21 110 LEU C N 1
ATOM 3722 C CA . LEU C 3 110 ? 74.337 -37.826 9.891 1.00 307.05 110 LEU C CA 1
ATOM 3723 C C . LEU C 3 110 ? 75.669 -37.175 10.252 1.00 309.26 110 LEU C C 1
ATOM 3724 O O . LEU C 3 110 ? 76.362 -37.640 11.163 1.00 312.19 110 LEU C O 1
ATOM 3729 N N . TYR C 3 111 ? 76.039 -36.113 9.531 1.00 429.43 111 TYR C N 1
ATOM 3730 C CA . TYR C 3 111 ? 77.373 -35.542 9.700 1.00 434.12 111 TYR C CA 1
ATOM 3731 C C . TYR C 3 111 ? 77.564 -34.907 11.082 1.00 443.58 111 TYR C C 1
ATOM 3732 O O . TYR C 3 111 ? 78.680 -34.888 11.617 1.00 448.36 111 TYR C O 1
ATOM 3741 N N . SER C 3 112 ? 76.464 -34.403 11.644 1.00 341.69 112 SER C N 1
ATOM 3742 C CA . SER C 3 112 ? 76.455 -33.885 13.007 1.00 348.07 112 SER C CA 1
ATOM 3743 C C . SER C 3 112 ? 76.965 -34.959 13.984 1.00 349.52 112 SER C C 1
ATOM 3744 O O . SER C 3 112 ? 77.810 -34.687 14.838 1.00 355.37 112 SER C O 1
ATOM 3747 N N . ARG C 3 113 ? 76.480 -36.180 13.825 1.00 332.60 113 ARG C N 1
ATOM 3748 C CA . ARG C 3 113 ? 76.868 -37.257 14.712 1.00 335.08 113 ARG C CA 1
ATOM 3749 C C . ARG C 3 113 ? 78.174 -37.940 14.317 1.00 333.71 113 ARG C C 1
ATOM 3750 O O . ARG C 3 113 ? 78.980 -38.304 15.184 1.00 337.00 113 ARG C O 1
ATOM 3758 N N . LEU C 3 114 ? 78.396 -38.092 13.009 1.00 442.89 114 LEU C N 1
ATOM 3759 C CA . LEU C 3 114 ? 79.599 -38.748 12.527 1.00 442.19 114 LEU C CA 1
ATOM 3760 C C . LEU C 3 114 ? 80.856 -37.916 12.806 1.00 448.15 114 LEU C C 1
ATOM 3761 O O . LEU C 3 114 ? 81.967 -38.453 12.774 1.00 450.26 114 LEU C O 1
ATOM 3766 N N . VAL C 3 115 ? 80.687 -36.625 13.107 1.00 504.94 115 VAL C N 1
ATOM 3767 C CA . VAL C 3 115 ? 81.829 -35.794 13.500 1.00 513.14 115 VAL C CA 1
ATOM 3768 C C . VAL C 3 115 ? 82.336 -36.088 14.927 1.00 522.25 115 VAL C C 1
ATOM 3769 O O . VAL C 3 115 ? 83.391 -35.608 15.316 1.00 531.78 115 VAL C O 1
ATOM 3773 N N . ASN C 3 116 ? 81.598 -36.912 15.673 1.00 372.25 116 ASN C N 1
ATOM 3774 C CA . ASN C 3 116 ? 82.083 -37.450 16.948 1.00 382.03 116 ASN C CA 1
ATOM 3775 C C . ASN C 3 116 ? 82.582 -38.917 16.833 1.00 380.21 116 ASN C C 1
ATOM 3776 O O . ASN C 3 116 ? 82.826 -39.594 17.844 1.00 388.70 116 ASN C O 1
ATOM 3781 N N . SER C 3 117 ? 82.767 -39.385 15.596 1.00 302.65 117 SER C N 1
ATOM 3782 C CA . SER C 3 117 ? 83.257 -40.745 15.315 1.00 302.04 117 SER C CA 1
ATOM 3783 C C . SER C 3 117 ? 84.610 -41.024 15.987 1.00 306.44 117 SER C C 1
ATOM 3784 O O . SER C 3 117 ? 85.475 -40.150 16.045 1.00 311.26 117 SER C O 1
ATOM 3787 N N . ARG C 3 118 ? 84.786 -42.245 16.486 1.00 346.23 118 ARG C N 1
ATOM 3788 C CA . ARG C 3 118 ? 86.081 -42.668 17.006 1.00 358.07 118 ARG C CA 1
ATOM 3789 C C . ARG C 3 118 ? 87.109 -42.853 15.890 1.00 353.50 118 ARG C C 1
ATOM 3790 O O . ARG C 3 118 ? 88.303 -42.954 16.159 1.00 364.42 118 ARG C O 1
ATOM 3798 N N . ASP C 3 119 ? 86.658 -42.875 14.635 1.00 348.60 119 ASP C N 1
ATOM 3799 C CA . ASP C 3 119 ? 87.588 -42.854 13.505 1.00 345.09 119 ASP C CA 1
ATOM 3800 C C . ASP C 3 119 ? 87.947 -41.400 13.211 1.00 344.10 119 ASP C C 1
ATOM 3801 O O . ASP C 3 119 ? 87.087 -40.624 12.816 1.00 338.58 119 ASP C O 1
ATOM 3806 N N . ALA C 3 120 ? 89.218 -41.016 13.434 1.00 639.87 120 ALA C N 1
ATOM 3807 C CA . ALA C 3 120 ? 89.615 -39.613 13.250 1.00 642.85 120 ALA C CA 1
ATOM 3808 C C . ALA C 3 120 ? 89.452 -39.069 11.820 1.00 631.20 120 ALA C C 1
ATOM 3809 O O . ALA C 3 120 ? 89.094 -37.903 11.663 1.00 630.65 120 ALA C O 1
ATOM 3811 N N . GLN C 3 121 ? 89.711 -39.890 10.802 1.00 314.82 121 GLN C N 1
ATOM 3812 C CA . GLN C 3 121 ? 89.556 -39.442 9.420 1.00 310.99 121 GLN C CA 1
ATOM 3813 C C . GLN C 3 121 ? 88.087 -39.236 9.092 1.00 306.27 121 GLN C C 1
ATOM 3814 O O . GLN C 3 121 ? 87.727 -38.265 8.429 1.00 304.63 121 GLN C O 1
ATOM 3820 N N . LEU C 3 122 ? 87.245 -40.143 9.585 1.00 363.47 122 LEU C N 1
ATOM 3821 C CA . LEU C 3 122 ? 85.800 -40.035 9.390 1.00 359.68 122 LEU C CA 1
ATOM 3822 C C . LEU C 3 122 ? 85.229 -38.805 10.074 1.00 361.28 122 LEU C C 1
ATOM 3823 O O . LEU C 3 122 ? 84.347 -38.138 9.540 1.00 358.55 122 LEU C O 1
ATOM 3828 N N . ALA C 3 123 ? 85.743 -38.508 11.258 1.00 397.34 123 ALA C N 1
ATOM 3829 C CA . ALA C 3 123 ? 85.295 -37.353 12.019 1.00 401.85 123 ALA C CA 1
ATOM 3830 C C . ALA C 3 123 ? 85.667 -36.069 11.290 1.00 402.56 123 ALA C C 1
ATOM 3831 O O . ALA C 3 123 ? 84.857 -35.141 11.220 1.00 401.91 123 ALA C O 1
ATOM 3833 N N . ALA C 3 124 ? 86.873 -36.029 10.729 1.00 354.79 124 ALA C N 1
ATOM 3834 C CA . ALA C 3 124 ? 87.345 -34.847 10.021 1.00 356.78 124 ALA C CA 1
ATOM 3835 C C . ALA C 3 124 ? 86.577 -34.597 8.712 1.00 352.14 124 ALA C C 1
ATOM 3836 O O . ALA C 3 124 ? 86.128 -33.467 8.463 1.00 353.72 124 ALA C O 1
ATOM 3838 N N . ILE C 3 125 ? 86.407 -35.643 7.900 1.00 292.05 125 ILE C N 1
ATOM 3839 C CA . ILE C 3 125 ? 85.613 -35.543 6.667 1.00 287.33 125 ILE C CA 1
ATOM 3840 C C . ILE C 3 125 ? 84.213 -35.014 6.959 1.00 286.07 125 ILE C C 1
ATOM 3841 O O . ILE C 3 125 ? 83.715 -34.150 6.234 1.00 285.81 125 ILE C O 1
ATOM 3846 N N . ALA C 3 126 ? 83.618 -35.505 8.046 1.00 334.53 126 ALA C N 1
ATOM 3847 C CA . ALA C 3 126 ? 82.255 -35.160 8.445 1.00 333.83 126 ALA C CA 1
ATOM 3848 C C . ALA C 3 126 ? 82.142 -33.725 8.935 1.00 338.84 126 ALA C C 1
ATOM 3849 O O . ALA C 3 126 ? 81.106 -33.087 8.749 1.00 338.66 126 ALA C O 1
ATOM 3851 N N . ALA C 3 127 ? 83.209 -33.245 9.572 1.00 454.09 127 ALA C N 1
ATOM 3852 C CA . ALA C 3 127 ? 83.291 -31.895 10.110 1.00 463.34 127 ALA C CA 1
ATOM 3853 C C . ALA C 3 127 ? 83.292 -30.887 8.973 1.00 463.78 127 ALA C C 1
ATOM 3854 O O . ALA C 3 127 ? 82.662 -29.826 9.065 1.00 468.38 127 ALA C O 1
ATOM 3856 N N . LYS C 3 128 ? 83.999 -31.224 7.895 1.00 281.75 128 LYS C N 1
ATOM 3857 C CA . LYS C 3 128 ? 83.955 -30.427 6.685 1.00 282.68 128 LYS C CA 1
ATOM 3858 C C . LYS C 3 128 ? 82.555 -30.506 6.058 1.00 278.37 128 LYS C C 1
ATOM 3859 O O . LYS C 3 128 ? 81.918 -29.487 5.834 1.00 281.67 128 LYS C O 1
ATOM 3865 N N . GLY C 3 129 ? 82.068 -31.724 5.834 1.00 395.19 129 GLY C N 1
ATOM 3866 C CA . GLY C 3 129 ? 80.800 -31.959 5.138 1.00 390.71 129 GLY C CA 1
ATOM 3867 C C . GLY C 3 129 ? 79.585 -31.298 5.790 1.00 393.04 129 GLY C C 1
ATOM 3868 O O . GLY C 3 129 ? 78.725 -30.756 5.093 1.00 393.22 129 GLY C O 1
ATOM 3869 N N . LEU C 3 130 ? 79.513 -31.341 7.120 1.00 370.99 130 LEU C N 1
ATOM 3870 C CA . LEU C 3 130 ? 78.372 -30.774 7.853 1.00 374.54 130 LEU C CA 1
ATOM 3871 C C . LEU C 3 130 ? 78.114 -29.276 7.530 1.00 382.32 130 LEU C C 1
ATOM 3872 O O . LEU C 3 130 ? 76.961 -28.857 7.394 1.00 382.56 130 LEU C O 1
ATOM 3877 N N . LYS C 3 131 ? 79.185 -28.501 7.378 1.00 285.49 131 LYS C N 1
ATOM 3878 C CA . LYS C 3 131 ? 79.083 -27.065 7.131 1.00 292.56 131 LYS C CA 1
ATOM 3879 C C . LYS C 3 131 ? 78.428 -26.846 5.789 1.00 290.10 131 LYS C C 1
ATOM 3880 O O . LYS C 3 131 ? 77.598 -25.948 5.629 1.00 293.35 131 LYS C O 1
ATOM 3886 N N . GLU C 3 132 ? 78.820 -27.668 4.819 1.00 307.89 132 GLU C N 1
ATOM 3887 C CA . GLU C 3 132 ? 78.244 -27.624 3.489 1.00 304.70 132 GLU C CA 1
ATOM 3888 C C . GLU C 3 132 ? 76.787 -28.107 3.497 1.00 301.92 132 GLU C C 1
ATOM 3889 O O . GLU C 3 132 ? 75.926 -27.462 2.899 1.00 303.51 132 GLU C O 1
ATOM 3895 N N . VAL C 3 133 ? 76.520 -29.228 4.176 1.00 307.13 133 VAL C N 1
ATOM 3896 C CA . VAL C 3 133 ? 75.174 -29.810 4.253 1.00 303.59 133 VAL C CA 1
ATOM 3897 C C . VAL C 3 133 ? 74.154 -28.803 4.806 1.00 309.71 133 VAL C C 1
ATOM 3898 O O . VAL C 3 133 ? 73.043 -28.698 4.301 1.00 309.87 133 VAL C O 1
ATOM 3902 N N . ARG C 3 134 ? 74.560 -28.037 5.816 1.00 339.44 134 ARG C N 1
ATOM 3903 C CA . ARG C 3 134 ? 73.716 -26.964 6.369 1.00 346.29 134 ARG C CA 1
ATOM 3904 C C . ARG C 3 134 ? 73.294 -25.934 5.322 1.00 349.34 134 ARG C C 1
ATOM 3905 O O . ARG C 3 134 ? 72.108 -25.605 5.236 1.00 351.25 134 ARG C O 1
ATOM 3913 N N . TYR C 3 135 ? 74.238 -25.488 4.491 1.00 248.35 135 TYR C N 1
ATOM 3914 C CA . TYR C 3 135 ? 73.911 -24.651 3.322 1.00 250.18 135 TYR C CA 1
ATOM 3915 C C . TYR C 3 135 ? 72.969 -25.334 2.344 1.00 245.57 135 TYR C C 1
ATOM 3916 O O . TYR C 3 135 ? 72.059 -24.694 1.819 1.00 248.42 135 TYR C O 1
ATOM 3925 N N . HIS C 3 136 ? 73.225 -26.615 2.054 1.00 239.32 136 HIS C N 1
ATOM 3926 C CA . HIS C 3 136 ? 72.374 -27.353 1.130 1.00 234.79 136 HIS C CA 1
ATOM 3927 C C . HIS C 3 136 ? 70.946 -27.413 1.640 1.00 236.33 136 HIS C C 1
ATOM 3928 O O . HIS C 3 136 ? 70.011 -27.202 0.868 1.00 237.30 136 HIS C O 1
ATOM 3935 N N . LEU C 3 137 ? 70.793 -27.669 2.939 1.00 231.92 137 LEU C N 1
ATOM 3936 C CA . LEU C 3 137 ? 69.463 -27.793 3.571 1.00 233.85 137 LEU C CA 1
ATOM 3937 C C . LEU C 3 137 ? 68.657 -26.497 3.505 1.00 240.87 137 LEU C C 1
ATOM 3938 O O . LEU C 3 137 ? 67.485 -26.534 3.152 1.00 241.70 137 LEU C O 1
ATOM 3943 N N . ARG C 3 138 ? 69.287 -25.359 3.819 1.00 336.45 138 ARG C N 1
ATOM 3944 C CA . ARG C 3 138 ? 68.655 -24.033 3.667 1.00 343.22 138 ARG C CA 1
ATOM 3945 C C . ARG C 3 138 ? 68.119 -23.806 2.247 1.00 342.68 138 ARG C C 1
ATOM 3946 O O . ARG C 3 138 ? 66.987 -23.394 2.057 1.00 345.80 138 ARG C O 1
ATOM 3954 N N . PHE C 3 139 ? 68.948 -24.092 1.249 1.00 289.77 139 PHE C N 1
ATOM 3955 C CA . PHE C 3 139 ? 68.527 -23.989 -0.134 1.00 289.03 139 PHE C CA 1
ATOM 3956 C C . PHE C 3 139 ? 67.357 -24.928 -0.436 1.00 286.17 139 PHE C C 1
ATOM 3957 O O . PHE C 3 139 ? 66.342 -24.496 -0.985 1.00 289.08 139 PHE C O 1
ATOM 3965 N N . SER C 3 140 ? 67.498 -26.206 -0.089 1.00 247.54 140 SER C N 1
ATOM 3966 C CA . SER C 3 140 ? 66.465 -27.186 -0.468 1.00 244.27 140 SER C CA 1
ATOM 3967 C C . SER C 3 140 ? 65.167 -26.961 0.323 1.00 248.54 140 SER C C 1
ATOM 3968 O O . SER C 3 140 ? 64.080 -26.933 -0.266 1.00 250.51 140 SER C O 1
ATOM 3971 N N . ARG C 3 141 ? 65.284 -26.771 1.634 1.00 314.73 141 ARG C N 1
ATOM 3972 C CA . ARG C 3 141 ? 64.107 -26.410 2.419 1.00 319.75 141 ARG C CA 1
ATOM 3973 C C . ARG C 3 141 ? 63.451 -25.112 1.934 1.00 326.36 141 ARG C C 1
ATOM 3974 O O . ARG C 3 141 ? 62.228 -25.023 1.885 1.00 329.25 141 ARG C O 1
ATOM 3982 N N . GLY C 3 142 ? 64.254 -24.120 1.574 1.00 266.70 142 GLY C N 1
ATOM 3983 C CA . GLY C 3 142 ? 63.723 -22.870 1.022 1.00 272.00 142 GLY C CA 1
ATOM 3984 C C . GLY C 3 142 ? 62.876 -23.096 -0.212 1.00 270.96 142 GLY C C 1
ATOM 3985 O O . GLY C 3 142 ? 61.771 -22.579 -0.326 1.00 274.57 142 GLY C O 1
ATOM 3986 N N . TRP C 3 143 ? 63.392 -23.877 -1.152 1.00 227.47 143 TRP C N 1
ATOM 3987 C CA . TRP C 3 143 ? 62.632 -24.181 -2.370 1.00 226.37 143 TRP C CA 1
ATOM 3988 C C . TRP C 3 143 ? 61.399 -25.037 -2.157 1.00 226.35 143 TRP C C 1
ATOM 3989 O O . TRP C 3 143 ? 60.409 -24.848 -2.849 1.00 228.29 143 TRP C O 1
ATOM 4000 N N . LEU C 3 144 ? 61.471 -25.983 -1.214 1.00 302.14 144 LEU C N 1
ATOM 4001 C CA . LEU C 3 144 ? 60.303 -26.778 -0.820 1.00 302.24 144 LEU C CA 1
ATOM 4002 C C . LEU C 3 144 ? 59.146 -25.858 -0.401 1.00 309.00 144 LEU C C 1
ATOM 4003 O O . LEU C 3 144 ? 58.013 -26.022 -0.850 1.00 310.88 144 LEU C O 1
ATOM 4008 N N . GLU C 3 145 ? 59.463 -24.896 0.470 1.00 331.03 145 GLU C N 1
ATOM 4009 C CA . GLU C 3 145 ? 58.495 -23.894 0.936 1.00 337.15 145 GLU C CA 1
ATOM 4010 C C . GLU C 3 145 ? 58.008 -22.972 -0.182 1.00 339.37 145 GLU C C 1
ATOM 4011 O O . GLU C 3 145 ? 56.802 -22.739 -0.302 1.00 342.17 145 GLU C O 1
ATOM 4017 N N . ARG C 3 146 ? 58.926 -22.480 -1.014 1.00 248.61 146 ARG C N 1
ATOM 4018 C CA . ARG C 3 146 ? 58.551 -21.606 -2.121 1.00 249.30 146 ARG C CA 1
ATOM 4019 C C . ARG C 3 146 ? 57.633 -22.277 -3.128 1.00 247.63 146 ARG C C 1
ATOM 4020 O O . ARG C 3 146 ? 56.730 -21.641 -3.679 1.00 249.14 146 ARG C O 1
ATOM 4028 N N . LEU C 3 147 ? 57.866 -23.563 -3.376 1.00 439.62 147 LEU C N 1
ATOM 4029 C CA . LEU C 3 147 ? 57.072 -24.287 -4.358 1.00 438.09 147 LEU C CA 1
ATOM 4030 C C . LEU C 3 147 ? 55.757 -24.805 -3.781 1.00 440.69 147 LEU C C 1
ATOM 4031 O O . LEU C 3 147 ? 54.700 -24.642 -4.394 1.00 442.27 147 LEU C O 1
ATOM 4036 N N . GLY C 3 148 ? 55.821 -25.437 -2.610 1.00 436.92 148 GLY C N 1
ATOM 4037 C CA . GLY C 3 148 ? 54.610 -25.964 -1.968 1.00 439.22 148 GLY C CA 1
ATOM 4038 C C . GLY C 3 148 ? 53.614 -24.871 -1.612 1.00 444.49 148 GLY C C 1
ATOM 4039 O O . GLY C 3 148 ? 52.397 -25.033 -1.767 1.00 446.48 148 GLY C O 1
ATOM 4040 N N . ASN C 3 149 ? 54.156 -23.757 -1.126 1.00 367.61 149 ASN C N 1
ATOM 4041 C CA . ASN C 3 149 ? 53.392 -22.593 -0.731 1.00 371.89 149 ASN C CA 1
ATOM 4042 C C . ASN C 3 149 ? 53.567 -21.464 -1.763 1.00 371.36 149 ASN C C 1
ATOM 4043 O O . ASN C 3 149 ? 53.802 -20.306 -1.403 1.00 373.49 149 ASN C O 1
ATOM 4048 N N . GLY C 3 150 ? 53.451 -21.812 -3.043 1.00 501.12 150 GLY C N 1
ATOM 4049 C CA . GLY C 3 150 ? 53.685 -20.866 -4.134 1.00 499.21 150 GLY C CA 1
ATOM 4050 C C . GLY C 3 150 ? 52.401 -20.611 -4.881 1.00 499.25 150 GLY C C 1
ATOM 4051 O O . GLY C 3 150 ? 51.570 -19.819 -4.439 1.00 502.02 150 GLY C O 1
ATOM 4052 N N . THR C 3 151 ? 52.251 -21.272 -6.027 1.00 353.17 151 THR C N 1
ATOM 4053 C CA . THR C 3 151 ? 50.989 -21.294 -6.760 1.00 352.80 151 THR C CA 1
ATOM 4054 C C . THR C 3 151 ? 50.271 -22.625 -6.509 1.00 353.75 151 THR C C 1
ATOM 4055 O O . THR C 3 151 ? 50.791 -23.511 -5.797 1.00 354.44 151 THR C O 1
ATOM 4059 N N . GLU C 3 152 ? 49.074 -22.760 -7.089 1.00 261.25 152 GLU C N 1
ATOM 4060 C CA . GLU C 3 152 ? 48.328 -24.016 -7.055 1.00 261.53 152 GLU C CA 1
ATOM 4061 C C . GLU C 3 152 ? 49.112 -25.092 -7.806 1.00 257.78 152 GLU C C 1
ATOM 4062 O O . GLU C 3 152 ? 49.207 -26.229 -7.353 1.00 257.79 152 GLU C O 1
ATOM 4068 N N . LEU C 3 153 ? 49.670 -24.698 -8.952 1.00 270.76 153 LEU C N 1
ATOM 4069 C CA . LEU C 3 153 ? 50.446 -25.570 -9.834 1.00 266.21 153 LEU C CA 1
ATOM 4070 C C . LEU C 3 153 ? 51.764 -26.035 -9.207 1.00 265.93 153 LEU C C 1
ATOM 4071 O O . LEU C 3 153 ? 52.097 -27.226 -9.276 1.00 262.99 153 LEU C O 1
ATOM 4076 N N . SER C 3 154 ? 52.496 -25.119 -8.574 1.00 272.12 154 SER C N 1
ATOM 4077 C CA . SER C 3 154 ? 53.759 -25.484 -7.933 1.00 271.32 154 SER C CA 1
ATOM 4078 C C . SER C 3 154 ? 53.523 -26.335 -6.677 1.00 272.72 154 SER C C 1
ATOM 4079 O O . SER C 3 154 ? 54.300 -27.239 -6.379 1.00 269.33 154 SER C O 1
ATOM 4082 N N . ASN C 3 155 ? 52.440 -26.040 -5.960 1.00 316.13 155 ASN C N 1
ATOM 4083 C CA . ASN C 3 155 ? 51.994 -26.845 -4.836 1.00 317.29 155 ASN C CA 1
ATOM 4084 C C . ASN C 3 155 ? 51.691 -28.289 -5.198 1.00 313.26 155 ASN C C 1
ATOM 4085 O O . ASN C 3 155 ? 52.055 -29.183 -4.453 1.00 311.05 155 ASN C O 1
ATOM 4090 N N . ARG C 3 156 ? 51.031 -28.514 -6.335 1.00 273.16 156 ARG C N 1
ATOM 4091 C CA . ARG C 3 156 ? 50.752 -29.870 -6.836 1.00 267.57 156 ARG C CA 1
ATOM 4092 C C . ARG C 3 156 ? 52.032 -30.604 -7.279 1.00 261.08 156 ARG C C 1
ATOM 4093 O O . ARG C 3 156 ? 52.238 -31.774 -6.954 1.00 256.87 156 ARG C O 1
ATOM 4101 N N . LYS C 3 157 ? 52.876 -29.923 -8.040 1.00 235.14 157 LYS C N 1
ATOM 4102 C CA . LYS C 3 157 ? 54.132 -30.517 -8.479 1.00 229.44 157 LYS C CA 1
ATOM 4103 C C . LYS C 3 157 ? 55.000 -30.938 -7.287 1.00 229.42 157 LYS C C 1
ATOM 4104 O O . LYS C 3 157 ? 55.615 -32.013 -7.307 1.00 223.65 157 LYS C O 1
ATOM 4110 N N . MET C 3 158 ? 55.024 -30.103 -6.246 1.00 277.77 158 MET C N 1
ATOM 4111 C CA . MET C 3 158 ? 55.819 -30.372 -5.051 1.00 277.89 158 MET C CA 1
ATOM 4112 C C . MET C 3 158 ? 55.271 -31.534 -4.208 1.00 275.76 158 MET C C 1
ATOM 4113 O O . MET C 3 158 ? 56.035 -32.317 -3.630 1.00 269.57 158 MET C O 1
ATOM 4118 N N . GLN C 3 159 ? 53.944 -31.626 -4.126 1.00 260.28 159 GLN C N 1
ATOM 4119 C CA . GLN C 3 159 ? 53.313 -32.769 -3.493 1.00 257.16 159 GLN C CA 1
ATOM 4120 C C . GLN C 3 159 ? 53.595 -34.049 -4.282 1.00 248.72 159 GLN C C 1
ATOM 4121 O O . GLN C 3 159 ? 53.936 -35.064 -3.692 1.00 242.67 159 GLN C O 1
ATOM 4127 N N . GLN C 3 160 ? 53.451 -33.988 -5.603 1.00 289.45 160 GLN C N 1
ATOM 4128 C CA . GLN C 3 160 ? 53.758 -35.134 -6.479 1.00 282.42 160 GLN C CA 1
ATOM 4129 C C . GLN C 3 160 ? 55.200 -35.593 -6.330 1.00 276.40 160 GLN C C 1
ATOM 4130 O O . GLN C 3 160 ? 55.467 -36.793 -6.239 1.00 268.57 160 GLN C O 1
ATOM 4136 N N . ALA C 3 161 ? 56.121 -34.631 -6.311 1.00 197.15 161 ALA C N 1
ATOM 4137 C CA . ALA C 3 161 ? 57.547 -34.907 -6.156 1.00 191.05 161 ALA C CA 1
ATOM 4138 C C . ALA C 3 161 ? 57.813 -35.677 -4.857 1.00 185.30 161 ALA C C 1
ATOM 4139 O O . ALA C 3 161 ? 58.546 -36.665 -4.846 1.00 176.96 161 ALA C O 1
ATOM 4141 N N . VAL C 3 162 ? 57.201 -35.219 -3.768 1.00 293.32 162 VAL C N 1
ATOM 4142 C CA . VAL C 3 162 ? 57.375 -35.837 -2.447 1.00 290.09 162 VAL C CA 1
ATOM 4143 C C . VAL C 3 162 ? 56.850 -37.287 -2.428 1.00 284.72 162 VAL C C 1
ATOM 4144 O O . VAL C 3 162 ? 57.529 -38.207 -1.966 1.00 279.28 162 VAL C O 1
ATOM 4148 N N . ASP C 3 163 ? 55.639 -37.452 -2.951 1.00 270.46 163 ASP C N 1
ATOM 4149 C CA . ASP C 3 163 ? 54.958 -38.736 -3.074 1.00 266.95 163 ASP C CA 1
ATOM 4150 C C . ASP C 3 163 ? 55.791 -39.743 -3.826 1.00 259.04 163 ASP C C 1
ATOM 4151 O O . ASP C 3 163 ? 55.935 -40.890 -3.404 1.00 255.73 163 ASP C O 1
ATOM 4156 N N . ASN C 3 164 ? 56.371 -39.281 -4.926 1.00 274.43 164 ASN C N 1
ATOM 4157 C CA . ASN C 3 164 ? 57.081 -40.123 -5.885 1.00 267.56 164 ASN C CA 1
ATOM 4158 C C . ASN C 3 164 ? 58.411 -40.623 -5.322 1.00 262.48 164 ASN C C 1
ATOM 4159 O O . ASN C 3 164 ? 58.913 -41.647 -5.748 1.00 256.79 164 ASN C O 1
ATOM 4164 N N . LEU C 3 165 ? 58.977 -39.901 -4.363 1.00 209.63 165 LEU C N 1
ATOM 4165 C CA . LEU C 3 165 ? 60.292 -40.262 -3.817 1.00 204.77 165 LEU C CA 1
ATOM 4166 C C . LEU C 3 165 ? 60.206 -40.975 -2.489 1.00 205.93 165 LEU C C 1
ATOM 4167 O O . LEU C 3 165 ? 61.176 -41.583 -2.052 1.00 203.32 165 LEU C O 1
ATOM 4172 N N . TRP C 3 166 ? 59.040 -40.887 -1.855 1.00 267.32 166 TRP C N 1
ATOM 4173 C CA . TRP C 3 166 ? 58.863 -41.342 -0.472 1.00 270.75 166 TRP C CA 1
ATOM 4174 C C . TRP C 3 166 ? 59.297 -42.789 -0.212 1.00 269.21 166 TRP C C 1
ATOM 4175 O O . TRP C 3 166 ? 59.959 -43.054 0.791 1.00 271.30 166 TRP C O 1
ATOM 4186 N N . ARG C 3 167 ? 58.958 -43.711 -1.106 1.00 218.69 167 ARG C N 1
ATOM 4187 C CA . ARG C 3 167 ? 59.271 -45.131 -0.864 1.00 220.12 167 ARG C CA 1
ATOM 4188 C C . ARG C 3 167 ? 60.760 -45.415 -0.618 1.00 218.81 167 ARG C C 1
ATOM 4189 O O . ARG C 3 167 ? 61.095 -46.399 0.025 1.00 223.73 167 ARG C O 1
ATOM 4197 N N . PHE C 3 168 ? 61.633 -44.539 -1.126 1.00 237.89 168 PHE C N 1
ATOM 4198 C CA . PHE C 3 168 ? 63.086 -44.701 -0.998 1.00 236.33 168 PHE C CA 1
ATOM 4199 C C . PHE C 3 168 ? 63.648 -44.152 0.305 1.00 239.66 168 PHE C C 1
ATOM 4200 O O . PHE C 3 168 ? 64.820 -44.354 0.609 1.00 239.83 168 PHE C O 1
ATOM 4208 N N . THR C 3 169 ? 62.816 -43.461 1.084 1.00 205.28 169 THR C N 1
ATOM 4209 C CA . THR C 3 169 ? 63.272 -42.907 2.368 1.00 209.10 169 THR C CA 1
ATOM 4210 C C . THR C 3 169 ? 63.585 -43.990 3.414 1.00 215.49 169 THR C C 1
ATOM 4211 O O . THR C 3 169 ? 64.347 -43.738 4.351 1.00 218.03 169 THR C O 1
ATOM 4215 N N . GLY C 3 170 ? 63.052 -45.201 3.221 1.00 217.17 170 GLY C N 1
ATOM 4216 C CA . GLY C 3 170 ? 63.262 -46.314 4.182 1.00 226.27 170 GLY C CA 1
ATOM 4217 C C . GLY C 3 170 ? 64.727 -46.707 4.301 1.00 227.02 170 GLY C C 1
ATOM 4218 O O . GLY C 3 170 ? 65.203 -47.020 5.393 1.00 233.64 170 GLY C O 1
ATOM 4219 N N . GLU C 3 171 ? 65.440 -46.671 3.176 1.00 267.23 171 GLU C N 1
ATOM 4220 C CA . GLU C 3 171 ? 66.878 -46.936 3.163 1.00 267.15 171 GLU C CA 1
ATOM 4221 C C . GLU C 3 171 ? 67.680 -45.977 4.047 1.00 265.53 171 GLU C C 1
ATOM 4222 O O . GLU C 3 171 ? 68.758 -46.340 4.512 1.00 268.26 171 GLU C O 1
ATOM 4228 N N . LEU C 3 172 ? 67.159 -44.765 4.268 1.00 230.17 172 LEU C N 1
ATOM 4229 C CA . LEU C 3 172 ? 67.851 -43.764 5.093 1.00 230.04 172 LEU C CA 1
ATOM 4230 C C . LEU C 3 172 ? 68.061 -44.239 6.527 1.00 238.05 172 LEU C C 1
ATOM 4231 O O . LEU C 3 172 ? 69.011 -43.824 7.204 1.00 238.41 172 LEU C O 1
ATOM 4236 N N . PHE C 3 173 ? 67.161 -45.103 6.988 1.00 200.67 173 PHE C N 1
ATOM 4237 C CA . PHE C 3 173 ? 67.216 -45.602 8.374 1.00 209.77 173 PHE C CA 1
ATOM 4238 C C . PHE C 3 173 ? 67.374 -47.126 8.454 1.00 217.76 173 PHE C C 1
ATOM 4239 O O . PHE C 3 173 ? 67.181 -47.727 9.511 1.00 226.57 173 PHE C O 1
ATOM 4247 N N . LEU C 3 174 ? 67.747 -47.723 7.322 1.00 300.25 174 LEU C N 1
ATOM 4248 C CA . LEU C 3 174 ? 68.046 -49.141 7.214 1.00 308.42 174 LEU C CA 1
ATOM 4249 C C . LEU C 3 174 ? 69.405 -49.406 7.831 1.00 310.03 174 LEU C C 1
ATOM 4250 O O . LEU C 3 174 ? 70.389 -48.772 7.447 1.00 303.00 174 LEU C O 1
ATOM 4255 N N . ALA C 3 175 ? 69.477 -50.336 8.779 1.00 250.99 175 ALA C N 1
ATOM 4256 C CA . ALA C 3 175 ? 70.771 -50.719 9.339 1.00 252.33 175 ALA C CA 1
ATOM 4257 C C . ALA C 3 175 ? 71.136 -52.148 8.929 1.00 259.38 175 ALA C C 1
ATOM 4258 O O . ALA C 3 175 ? 70.288 -53.042 8.934 1.00 267.18 175 ALA C O 1
ATOM 4260 N N . ASP C 3 176 ? 72.392 -52.359 8.556 1.00 285.02 176 ASP C N 1
ATOM 4261 C CA . ASP C 3 176 ? 72.903 -53.719 8.412 1.00 292.22 176 ASP C CA 1
ATOM 4262 C C . ASP C 3 176 ? 74.020 -53.980 9.422 1.00 293.81 176 ASP C C 1
ATOM 4263 O O . ASP C 3 176 ? 74.258 -53.158 10.316 1.00 290.74 176 ASP C O 1
ATOM 4268 N N . GLU C 3 177 ? 74.689 -55.122 9.301 1.00 309.66 177 GLU C N 1
ATOM 4269 C CA . GLU C 3 177 ? 75.659 -55.513 10.312 1.00 312.04 177 GLU C CA 1
ATOM 4270 C C . GLU C 3 177 ? 76.970 -54.738 10.201 1.00 305.09 177 GLU C C 1
ATOM 4271 O O . GLU C 3 177 ? 77.751 -54.691 11.154 1.00 305.87 177 GLU C O 1
ATOM 4277 N N . VAL C 3 178 ? 77.217 -54.136 9.042 1.00 253.33 178 VAL C N 1
ATOM 4278 C CA . VAL C 3 178 ? 78.315 -53.181 8.919 1.00 246.29 178 VAL C CA 1
ATOM 4279 C C . VAL C 3 178 ? 77.988 -51.943 9.760 1.00 242.55 178 VAL C C 1
ATOM 4280 O O . VAL C 3 178 ? 78.768 -51.568 10.630 1.00 242.37 178 VAL C O 1
ATOM 4284 N N . GLU C 3 179 ? 76.814 -51.350 9.538 1.00 523.10 179 GLU C N 1
ATOM 4285 C CA . GLU C 3 179 ? 76.370 -50.217 10.345 1.00 519.96 179 GLU C CA 1
ATOM 4286 C C . GLU C 3 179 ? 76.467 -50.540 11.836 1.00 529.44 179 GLU C C 1
ATOM 4287 O O . GLU C 3 179 ? 77.161 -49.843 12.579 1.00 529.24 179 GLU C O 1
ATOM 4293 N N . LEU C 3 180 ? 75.793 -51.614 12.252 1.00 351.85 180 LEU C N 1
ATOM 4294 C CA . LEU C 3 180 ? 75.663 -51.992 13.660 1.00 358.17 180 LEU C CA 1
ATOM 4295 C C . LEU C 3 180 ? 77.027 -52.258 14.295 1.00 359.18 180 LEU C C 1
ATOM 4296 O O . LEU C 3 180 ? 77.376 -51.632 15.289 1.00 358.97 180 LEU C O 1
ATOM 4301 N N . SER C 3 181 ? 77.820 -53.136 13.690 1.00 306.46 181 SER C N 1
ATOM 4302 C CA . SER C 3 181 ? 79.150 -53.438 14.220 1.00 307.63 181 SER C CA 1
ATOM 4303 C C . SER C 3 181 ? 80.021 -52.183 14.401 1.00 301.85 181 SER C C 1
ATOM 4304 O O . SER C 3 181 ? 80.667 -52.016 15.441 1.00 303.85 181 SER C O 1
ATOM 4307 N N . LEU C 3 182 ? 80.017 -51.290 13.410 1.00 384.56 182 LEU C N 1
ATOM 4308 C CA . LEU C 3 182 ? 80.854 -50.087 13.480 1.00 379.41 182 LEU C CA 1
ATOM 4309 C C . LEU C 3 182 ? 80.317 -49.053 14.474 1.00 379.46 182 LEU C C 1
ATOM 4310 O O . LEU C 3 182 ? 81.080 -48.307 15.094 1.00 380.83 182 LEU C O 1
ATOM 4315 N N . VAL C 3 183 ? 78.997 -49.038 14.623 1.00 405.87 183 VAL C N 1
ATOM 4316 C CA . VAL C 3 183 ? 78.301 -48.196 15.577 1.00 406.68 183 VAL C CA 1
ATOM 4317 C C . VAL C 3 183 ? 78.605 -48.599 17.022 1.00 412.95 183 VAL C C 1
ATOM 4318 O O . VAL C 3 183 ? 78.741 -47.734 17.909 1.00 413.35 183 VAL C O 1
ATOM 4322 N N . GLU C 3 184 ? 78.710 -49.905 17.258 1.00 357.88 184 GLU C N 1
ATOM 4323 C CA . GLU C 3 184 ? 79.032 -50.423 18.591 1.00 364.01 184 GLU C CA 1
ATOM 4324 C C . GLU C 3 184 ? 80.484 -50.135 18.982 1.00 363.49 184 GLU C C 1
ATOM 4325 O O . GLU C 3 184 ? 80.796 -50.003 20.171 1.00 370.87 184 GLU C O 1
ATOM 4331 N N . GLN C 3 185 ? 81.360 -50.049 17.981 1.00 348.41 185 GLN C N 1
ATOM 4332 C CA . GLN C 3 185 ? 82.748 -49.640 18.181 1.00 350.21 185 GLN C CA 1
ATOM 4333 C C . GLN C 3 185 ? 82.878 -48.108 18.262 1.00 345.07 185 GLN C C 1
ATOM 4334 O O . GLN C 3 185 ? 83.987 -47.590 18.412 1.00 346.79 185 GLN C O 1
ATOM 4340 N N . GLY C 3 186 ? 81.754 -47.399 18.159 1.00 376.90 186 GLY C N 1
ATOM 4341 C CA . GLY C 3 186 ? 81.735 -45.923 18.211 1.00 372.77 186 GLY C CA 1
ATOM 4342 C C . GLY C 3 186 ? 82.249 -45.218 16.957 1.00 364.14 186 GLY C C 1
ATOM 4343 O O . GLY C 3 186 ? 82.646 -44.055 17.008 1.00 363.01 186 GLY C O 1
ATOM 4344 N N . ILE C 3 187 ? 82.215 -45.931 15.832 1.00 336.86 187 ILE C N 1
ATOM 4345 C CA . ILE C 3 187 ? 82.827 -45.493 14.579 1.00 330.07 187 ILE C CA 1
ATOM 4346 C C . ILE C 3 187 ? 81.763 -44.974 13.587 1.00 324.75 187 ILE C C 1
ATOM 4347 O O . ILE C 3 187 ? 81.876 -43.861 13.058 1.00 320.79 187 ILE C O 1
ATOM 4352 N N . ALA C 3 188 ? 80.730 -45.784 13.361 1.00 299.24 188 ALA C N 1
ATOM 4353 C CA . ALA C 3 188 ? 79.625 -45.426 12.481 1.00 294.88 188 ALA C CA 1
ATOM 4354 C C . ALA C 3 188 ? 78.452 -44.925 13.286 1.00 296.50 188 ALA C C 1
ATOM 4355 O O . ALA C 3 188 ? 78.425 -45.057 14.520 1.00 301.53 188 ALA C O 1
ATOM 4357 N N . VAL C 3 189 ? 77.491 -44.341 12.576 1.00 361.32 189 VAL C N 1
ATOM 4358 C CA . VAL C 3 189 ? 76.206 -43.959 13.139 1.00 362.66 189 VAL C CA 1
ATOM 4359 C C . VAL C 3 189 ? 75.210 -45.032 12.733 1.00 364.31 189 VAL C C 1
ATOM 4360 O O . VAL C 3 189 ? 75.179 -45.436 11.571 1.00 360.90 189 VAL C O 1
ATOM 4364 N N . ASP C 3 190 ? 74.421 -45.507 13.695 1.00 317.66 190 ASP C N 1
ATOM 4365 C CA . ASP C 3 190 ? 73.353 -46.469 13.428 1.00 321.07 190 ASP C CA 1
ATOM 4366 C C . ASP C 3 190 ? 72.225 -45.705 12.728 1.00 316.74 190 ASP C C 1
ATOM 4367 O O . ASP C 3 190 ? 71.559 -44.879 13.360 1.00 317.55 190 ASP C O 1
ATOM 4372 N N . PRO C 3 191 ? 72.005 -45.976 11.426 1.00 298.54 191 PRO C N 1
ATOM 4373 C CA . PRO C 3 191 ? 71.001 -45.227 10.641 1.00 293.58 191 PRO C CA 1
ATOM 4374 C C . PRO C 3 191 ? 69.606 -45.201 11.253 1.00 297.92 191 PRO C C 1
ATOM 4375 O O . PRO C 3 191 ? 68.858 -44.260 11.018 1.00 294.67 191 PRO C O 1
ATOM 4379 N N . ARG C 3 192 ? 69.253 -46.224 12.028 1.00 266.91 192 ARG C N 1
ATOM 4380 C CA . ARG C 3 192 ? 67.930 -46.279 12.664 1.00 272.48 192 ARG C CA 1
ATOM 4381 C C . ARG C 3 192 ? 67.718 -45.123 13.650 1.00 272.46 192 ARG C C 1
ATOM 4382 O O . ARG C 3 192 ? 66.615 -44.605 13.768 1.00 273.48 192 ARG C O 1
ATOM 4390 N N . GLU C 3 193 ? 68.792 -44.740 14.341 1.00 302.65 193 GLU C N 1
ATOM 4391 C CA . GLU C 3 193 ? 68.765 -43.673 15.340 1.00 303.67 193 GLU C CA 1
ATOM 4392 C C . GLU C 3 193 ? 68.771 -42.268 14.702 1.00 297.29 193 GLU C C 1
ATOM 4393 O O . GLU C 3 193 ? 68.843 -41.270 15.413 1.00 298.36 193 GLU C O 1
ATOM 4399 N N . LEU C 3 194 ? 68.716 -42.200 13.364 1.00 263.16 194 LEU C N 1
ATOM 4400 C CA . LEU C 3 194 ? 68.665 -40.934 12.630 1.00 257.66 194 LEU C CA 1
ATOM 4401 C C . LEU C 3 194 ? 67.229 -40.552 12.314 1.00 258.13 194 LEU C C 1
ATOM 4402 O O . LEU C 3 194 ? 66.964 -39.455 11.808 1.00 255.29 194 LEU C O 1
ATOM 4407 N N . GLN C 3 195 ? 66.299 -41.454 12.601 1.00 319.31 195 GLN C N 1
ATOM 4408 C CA . GLN C 3 195 ? 64.909 -41.277 12.137 1.00 319.75 195 GLN C CA 1
ATOM 4409 C C . GLN C 3 195 ? 64.218 -40.079 12.781 1.00 322.50 195 GLN C C 1
ATOM 4410 O O . GLN C 3 195 ? 63.570 -39.279 12.088 1.00 320.15 195 GLN C O 1
ATOM 4416 N N . ALA C 3 196 ? 64.382 -39.961 14.097 1.00 329.39 196 ALA C N 1
ATOM 4417 C CA . ALA C 3 196 ? 63.789 -38.882 14.891 1.00 333.33 196 ALA C CA 1
ATOM 4418 C C . ALA C 3 196 ? 64.245 -37.510 14.410 1.00 329.66 196 ALA C C 1
ATOM 4419 O O . ALA C 3 196 ? 63.408 -36.629 14.169 1.00 330.81 196 ALA C O 1
ATOM 4421 N N . GLU C 3 197 ? 65.558 -37.334 14.247 1.00 316.05 197 GLU C N 1
ATOM 4422 C CA . GLU C 3 197 ? 66.072 -36.044 13.753 1.00 313.70 197 GLU C CA 1
ATOM 4423 C C . GLU C 3 197 ? 65.609 -35.757 12.325 1.00 309.18 197 GLU C C 1
ATOM 4424 O O . GLU C 3 197 ? 65.165 -34.638 12.024 1.00 310.67 197 GLU C O 1
ATOM 4430 N N . TRP C 3 198 ? 65.684 -36.766 11.449 1.00 335.62 198 TRP C N 1
ATOM 4431 C CA . TRP C 3 198 ? 65.266 -36.591 10.060 1.00 331.10 198 TRP C CA 1
ATOM 4432 C C . TRP C 3 198 ? 63.776 -36.277 9.973 1.00 334.39 198 TRP C C 1
ATOM 4433 O O . TRP C 3 198 ? 63.388 -35.374 9.254 1.00 334.26 198 TRP C O 1
ATOM 4444 N N . GLN C 3 199 ? 62.951 -37.028 10.693 1.00 266.09 199 GLN C N 1
ATOM 4445 C CA . GLN C 3 199 ? 61.494 -36.843 10.675 1.00 269.96 199 GLN C CA 1
ATOM 4446 C C . GLN C 3 199 ? 61.047 -35.484 11.239 1.00 275.16 199 GLN C C 1
ATOM 4447 O O . GLN C 3 199 ? 60.157 -34.839 10.666 1.00 276.82 199 GLN C O 1
ATOM 4453 N N . SER C 3 200 ? 61.672 -35.044 12.330 1.00 355.03 200 SER C N 1
ATOM 4454 C CA . SER C 3 200 ? 61.353 -33.738 12.940 1.00 360.42 200 SER C CA 1
ATOM 4455 C C . SER C 3 200 ? 61.619 -32.597 11.956 1.00 359.09 200 SER C C 1
ATOM 4456 O O . SER C 3 200 ? 60.834 -31.631 11.874 1.00 363.70 200 SER C O 1
ATOM 4459 N N . ALA C 3 201 ? 62.715 -32.723 11.197 1.00 376.17 201 ALA C N 1
ATOM 4460 C CA . ALA C 3 201 ? 63.046 -31.749 10.171 1.00 375.41 201 ALA C CA 1
ATOM 4461 C C . ALA C 3 201 ? 62.043 -31.851 9.026 1.00 374.57 201 ALA C C 1
ATOM 4462 O O . ALA C 3 201 ? 61.298 -30.911 8.751 1.00 379.62 201 ALA C O 1
ATOM 4464 N N . VAL C 3 202 ? 61.978 -33.019 8.400 1.00 270.07 202 VAL C N 1
ATOM 4465 C CA . VAL C 3 202 ? 61.211 -33.186 7.158 1.00 268.43 202 VAL C CA 1
ATOM 4466 C C . VAL C 3 202 ? 59.693 -32.988 7.310 1.00 274.28 202 VAL C C 1
ATOM 4467 O O . VAL C 3 202 ? 59.056 -32.363 6.452 1.00 277.13 202 VAL C O 1
ATOM 4471 N N . HIS C 3 203 ? 59.123 -33.516 8.388 1.00 255.57 203 HIS C N 1
ATOM 4472 C CA . HIS C 3 203 ? 57.687 -33.356 8.649 1.00 261.65 203 HIS C CA 1
ATOM 4473 C C . HIS C 3 203 ? 57.333 -31.877 8.885 1.00 268.45 203 HIS C C 1
ATOM 4474 O O . HIS C 3 203 ? 56.282 -31.400 8.446 1.00 273.07 203 HIS C O 1
ATOM 4481 N N . THR C 3 204 ? 58.206 -31.160 9.585 1.00 332.18 204 THR C N 1
ATOM 4482 C CA . THR C 3 204 ? 58.002 -29.730 9.838 1.00 338.76 204 THR C CA 1
ATOM 4483 C C . THR C 3 204 ? 58.046 -28.939 8.528 1.00 339.82 204 THR C C 1
ATOM 4484 O O . THR C 3 204 ? 57.124 -28.184 8.235 1.00 345.05 204 THR C O 1
ATOM 4488 N N . ALA C 3 205 ? 59.090 -29.151 7.725 1.00 207.77 205 ALA C N 1
ATOM 4489 C CA . ALA C 3 205 ? 59.219 -28.499 6.410 1.00 207.61 205 ALA C CA 1
ATOM 4490 C C . ALA C 3 205 ? 58.105 -28.783 5.409 1.00 207.43 205 ALA C C 1
ATOM 4491 O O . ALA C 3 205 ? 57.692 -27.910 4.661 1.00 210.79 205 ALA C O 1
ATOM 4493 N N . LEU C 3 206 ? 57.630 -30.018 5.376 1.00 250.22 206 LEU C N 1
ATOM 4494 C CA . LEU C 3 206 ? 56.497 -30.379 4.533 1.00 250.73 206 LEU C CA 1
ATOM 4495 C C . LEU C 3 206 ? 55.235 -29.676 5.058 1.00 258.15 206 LEU C C 1
ATOM 4496 O O . LEU C 3 206 ? 54.486 -29.101 4.269 1.00 261.39 206 LEU C O 1
ATOM 4501 N N . LEU C 3 207 ? 55.019 -29.699 6.380 1.00 267.80 207 LEU C N 1
ATOM 4502 C CA . LEU C 3 207 ? 53.888 -28.960 6.987 1.00 274.55 207 LEU C CA 1
ATOM 4503 C C . LEU C 3 207 ? 53.945 -27.473 6.656 1.00 278.71 207 LEU C C 1
ATOM 4504 O O . LEU C 3 207 ? 52.970 -26.913 6.168 1.00 282.16 207 LEU C O 1
ATOM 4509 N N . ASP C 3 208 ? 55.095 -26.850 6.912 1.00 370.54 208 ASP C N 1
ATOM 4510 C CA . ASP C 3 208 ? 55.311 -25.421 6.652 1.00 374.51 208 ASP C CA 1
ATOM 4511 C C . ASP C 3 208 ? 55.105 -25.034 5.194 1.00 374.00 208 ASP C C 1
ATOM 4512 O O . ASP C 3 208 ? 54.709 -23.913 4.905 1.00 378.13 208 ASP C O 1
ATOM 4517 N N . SER C 3 209 ? 55.374 -25.961 4.283 1.00 300.99 209 SER C N 1
ATOM 4518 C CA . SER C 3 209 ? 55.153 -25.738 2.860 1.00 300.56 209 SER C CA 1
ATOM 4519 C C . SER C 3 209 ? 53.688 -25.971 2.479 1.00 303.04 209 SER C C 1
ATOM 4520 O O . SER C 3 209 ? 53.330 -25.890 1.306 1.00 302.77 209 SER C O 1
ATOM 4523 N N . GLY C 3 210 ? 52.854 -26.249 3.482 1.00 275.58 210 GLY C N 1
ATOM 4524 C CA . GLY C 3 210 ? 51.427 -26.536 3.309 1.00 278.02 210 GLY C CA 1
ATOM 4525 C C . GLY C 3 210 ? 51.217 -27.809 2.489 1.00 273.92 210 GLY C C 1
ATOM 4526 O O . GLY C 3 210 ? 50.388 -27.849 1.574 1.00 274.95 210 GLY C O 1
ATOM 4527 N N . LEU C 3 211 ? 51.977 -28.843 2.831 1.00 320.94 211 LEU C N 1
ATOM 4528 C CA . LEU C 3 211 ? 51.950 -30.102 2.103 1.00 316.24 211 LEU C CA 1
ATOM 4529 C C . LEU C 3 211 ? 51.737 -31.255 3.064 1.00 313.84 211 LEU C C 1
ATOM 4530 O O . LEU C 3 211 ? 51.731 -31.061 4.279 1.00 315.68 211 LEU C O 1
ATOM 4535 N N . GLN C 3 212 ? 51.583 -32.453 2.503 1.00 345.14 212 GLN C N 1
ATOM 4536 C CA . GLN C 3 212 ? 51.305 -33.665 3.264 1.00 342.75 212 GLN C CA 1
ATOM 4537 C C . GLN C 3 212 ? 52.442 -34.681 3.253 1.00 335.00 212 GLN C C 1
ATOM 4538 O O . GLN C 3 212 ? 53.025 -34.974 2.196 1.00 328.94 212 GLN C O 1
ATOM 4544 N N . ILE C 3 213 ? 52.747 -35.207 4.437 1.00 353.69 213 ILE C N 1
ATOM 4545 C CA . ILE C 3 213 ? 53.622 -36.345 4.575 1.00 346.60 213 ILE C CA 1
ATOM 4546 C C . ILE C 3 213 ? 52.844 -37.518 3.981 1.00 343.28 213 ILE C C 1
ATOM 4547 O O . ILE C 3 213 ? 51.680 -37.723 4.337 1.00 347.35 213 ILE C O 1
ATOM 4552 N N . PRO C 3 214 ? 53.452 -38.232 3.014 1.00 232.10 214 PRO C N 1
ATOM 4553 C CA . PRO C 3 214 ? 52.834 -39.409 2.414 1.00 228.55 214 PRO C CA 1
ATOM 4554 C C . PRO C 3 214 ? 52.408 -40.443 3.446 1.00 231.13 214 PRO C C 1
ATOM 4555 O O . PRO C 3 214 ? 53.097 -40.656 4.443 1.00 233.30 214 PRO C O 1
ATOM 4559 N N . GLN C 3 215 ? 51.255 -41.056 3.222 1.00 292.60 215 GLN C N 1
ATOM 4560 C CA . GLN C 3 215 ? 50.769 -42.100 4.128 1.00 295.85 215 GLN C CA 1
ATOM 4561 C C . GLN C 3 215 ? 51.311 -43.474 3.755 1.00 291.78 215 GLN C C 1
ATOM 4562 O O . GLN C 3 215 ? 51.209 -44.411 4.538 1.00 295.01 215 GLN C O 1
ATOM 4568 N N . GLU C 3 216 ? 51.880 -43.585 2.553 1.00 284.84 216 GLU C N 1
ATOM 4569 C CA . GLU C 3 216 ? 52.538 -44.814 2.107 1.00 281.59 216 GLU C CA 1
ATOM 4570 C C . GLU C 3 216 ? 53.727 -45.133 3.026 1.00 283.71 216 GLU C C 1
ATOM 4571 O O . GLU C 3 216 ? 54.585 -44.270 3.278 1.00 282.32 216 GLU C O 1
ATOM 4577 N N . ALA C 3 217 ? 53.762 -46.355 3.547 1.00 336.94 217 ALA C N 1
ATOM 4578 C CA . ALA C 3 217 ? 54.928 -46.847 4.252 1.00 338.92 217 ALA C CA 1
ATOM 4579 C C . ALA C 3 217 ? 56.087 -47.082 3.289 1.00 332.15 217 ALA C C 1
ATOM 4580 O O . ALA C 3 217 ? 56.001 -47.948 2.424 1.00 330.24 217 ALA C O 1
ATOM 4582 N N . ALA C 3 218 ? 57.176 -46.336 3.455 1.00 245.48 218 ALA C N 1
ATOM 4583 C CA . ALA C 3 218 ? 58.367 -46.475 2.604 1.00 239.48 218 ALA C CA 1
ATOM 4584 C C . ALA C 3 218 ? 58.957 -47.903 2.697 1.00 243.97 218 ALA C C 1
ATOM 4585 O O . ALA C 3 218 ? 59.137 -48.433 3.802 1.00 252.01 218 ALA C O 1
ATOM 4587 N N . PHE C 3 219 ? 59.252 -48.518 1.553 1.00 227.66 219 PHE C N 1
ATOM 4588 C CA . PHE C 3 219 ? 59.634 -49.945 1.531 1.00 233.34 219 PHE C CA 1
ATOM 4589 C C . PHE C 3 219 ? 60.866 -50.283 0.689 1.00 230.10 219 PHE C C 1
ATOM 4590 O O . PHE C 3 219 ? 61.281 -51.444 0.659 1.00 235.79 219 PHE C O 1
ATOM 4598 N N . ARG C 3 220 ? 61.469 -49.291 0.026 1.00 255.08 220 ARG C N 1
ATOM 4599 C CA . ARG C 3 220 ? 62.564 -49.593 -0.907 1.00 251.54 220 ARG C CA 1
ATOM 4600 C C . ARG C 3 220 ? 63.968 -49.454 -0.335 1.00 253.97 220 ARG C C 1
ATOM 4601 O O . ARG C 3 220 ? 64.364 -48.382 0.174 1.00 250.64 220 ARG C O 1
ATOM 4609 N N . SER C 3 221 ? 64.699 -50.569 -0.409 1.00 278.11 221 SER C N 1
ATOM 4610 C CA . SER C 3 221 ? 66.113 -50.641 -0.043 1.00 281.81 221 SER C CA 1
ATOM 4611 C C . SER C 3 221 ? 66.855 -51.510 -1.075 1.00 282.87 221 SER C C 1
ATOM 4612 O O . SER C 3 221 ? 66.223 -52.146 -1.937 1.00 281.01 221 SER C O 1
ATOM 4615 N N . GLY C 3 222 ? 68.181 -51.510 -0.981 1.00 275.42 222 GLY C N 1
ATOM 4616 C CA . GLY C 3 222 ? 69.030 -52.400 -1.779 1.00 278.76 222 GLY C CA 1
ATOM 4617 C C . GLY C 3 222 ? 70.290 -51.738 -2.277 1.00 273.90 222 GLY C C 1
ATOM 4618 O O . GLY C 3 222 ? 71.258 -52.414 -2.572 1.00 278.82 222 GLY C O 1
ATOM 4619 N N . GLY C 3 223 ? 70.265 -50.413 -2.396 1.00 241.12 223 GLY C N 1
ATOM 4620 C CA . GLY C 3 223 ? 71.409 -49.657 -2.896 1.00 233.13 223 GLY C CA 1
ATOM 4621 C C . GLY C 3 223 ? 72.725 -49.950 -2.210 1.00 237.92 223 GLY C C 1
ATOM 4622 O O . GLY C 3 223 ? 73.744 -50.128 -2.875 1.00 236.94 223 GLY C O 1
ATOM 4623 N N . LYS C 3 224 ? 72.705 -50.011 -0.885 1.00 159.41 224 LYS C N 1
ATOM 4624 C CA . LYS C 3 224 ? 73.892 -50.290 -0.074 1.00 163.66 224 LYS C CA 1
ATOM 4625 C C . LYS C 3 224 ? 74.465 -51.690 -0.362 1.00 173.03 224 LYS C C 1
ATOM 4626 O O . LYS C 3 224 ? 75.637 -51.956 -0.096 1.00 174.79 224 LYS C O 1
ATOM 4632 N N . GLN C 3 225 ? 73.626 -52.570 -0.908 1.00 246.17 225 GLN C N 1
ATOM 4633 C CA . GLN C 3 225 ? 74.014 -53.946 -1.199 1.00 255.26 225 GLN C CA 1
ATOM 4634 C C . GLN C 3 225 ? 74.354 -54.148 -2.674 1.00 252.22 225 GLN C C 1
ATOM 4635 O O . GLN C 3 225 ? 74.547 -55.285 -3.109 1.00 258.51 225 GLN C O 1
ATOM 4641 N N . GLY C 3 226 ? 74.427 -53.063 -3.449 1.00 221.91 226 GLY C N 1
ATOM 4642 C CA . GLY C 3 226 ? 74.604 -53.180 -4.905 1.00 218.22 226 GLY C CA 1
ATOM 4643 C C . GLY C 3 226 ? 73.367 -53.622 -5.678 1.00 217.42 226 GLY C C 1
ATOM 4644 O O . GLY C 3 226 ? 73.454 -54.015 -6.841 1.00 214.51 226 GLY C O 1
ATOM 4645 N N . LEU C 3 227 ? 72.210 -53.534 -5.040 1.00 241.61 227 LEU C N 1
ATOM 4646 C CA . LEU C 3 227 ? 70.934 -53.872 -5.677 1.00 237.48 227 LEU C CA 1
ATOM 4647 C C . LEU C 3 227 ? 70.175 -52.592 -6.011 1.00 227.00 227 LEU C C 1
ATOM 4648 O O . LEU C 3 227 ? 69.446 -52.011 -5.178 1.00 225.93 227 LEU C O 1
ATOM 4653 N N . HIS C 3 228 ? 70.349 -52.144 -7.246 1.00 315.01 228 HIS C N 1
ATOM 4654 C CA . HIS C 3 228 ? 69.952 -50.792 -7.617 1.00 303.84 228 HIS C CA 1
ATOM 4655 C C . HIS C 3 228 ? 68.701 -50.784 -8.454 1.00 298.33 228 HIS C C 1
ATOM 4656 O O . HIS C 3 228 ? 68.289 -51.838 -8.941 1.00 301.59 228 HIS C O 1
ATOM 4663 N N . SER C 3 229 ? 68.072 -49.613 -8.579 1.00 254.75 229 SER C N 1
ATOM 4664 C CA . SER C 3 229 ? 67.044 -49.403 -9.583 1.00 249.79 229 SER C CA 1
ATOM 4665 C C . SER C 3 229 ? 67.722 -49.486 -10.978 1.00 246.38 229 SER C C 1
ATOM 4666 O O . SER C 3 229 ? 68.954 -49.449 -11.107 1.00 246.75 229 SER C O 1
ATOM 4669 N N . GLU C 3 230 ? 66.905 -49.573 -12.010 1.00 219.63 230 GLU C N 1
ATOM 4670 C CA . GLU C 3 230 ? 67.405 -49.571 -13.387 1.00 216.65 230 GLU C CA 1
ATOM 4671 C C . GLU C 3 230 ? 67.974 -48.201 -13.847 1.00 211.63 230 GLU C C 1
ATOM 4672 O O . GLU C 3 230 ? 68.420 -48.043 -14.984 1.00 209.61 230 GLU C O 1
ATOM 4678 N N . HIS C 3 231 ? 67.940 -47.221 -12.989 1.00 153.85 231 HIS C N 1
ATOM 4679 C CA . HIS C 3 231 ? 68.567 -45.947 -13.235 1.00 151.13 231 HIS C CA 1
ATOM 4680 C C . HIS C 3 231 ? 70.094 -45.929 -13.173 1.00 151.33 231 HIS C C 1
ATOM 4681 O O . HIS C 3 231 ? 70.701 -45.252 -13.933 1.00 149.83 231 HIS C O 1
ATOM 4688 N N . LEU C 3 232 ? 70.689 -46.686 -12.274 1.00 221.22 232 LEU C N 1
ATOM 4689 C CA . LEU C 3 232 ? 72.127 -46.604 -12.074 1.00 222.49 232 LEU C CA 1
ATOM 4690 C C . LEU C 3 232 ? 72.966 -47.035 -13.289 1.00 222.80 232 LEU C C 1
ATOM 4691 O O . LEU C 3 232 ? 73.892 -46.322 -13.686 1.00 221.69 232 LEU C O 1
ATOM 4696 N N . GLY C 3 233 ? 72.664 -48.195 -13.867 1.00 165.24 233 GLY C N 1
ATOM 4697 C CA . GLY C 3 233 ? 73.395 -48.699 -15.026 1.00 165.08 233 GLY C CA 1
ATOM 4698 C C . GLY C 3 233 ? 73.715 -47.654 -16.084 1.00 160.79 233 GLY C C 1
ATOM 4699 O O . GLY C 3 233 ? 74.879 -47.466 -16.404 1.00 160.87 233 GLY C O 1
ATOM 4700 N N . PRO C 3 234 ? 72.685 -47.007 -16.674 1.00 161.18 234 PRO C N 1
ATOM 4701 C CA . PRO C 3 234 ? 72.916 -45.945 -17.662 1.00 159.38 234 PRO C CA 1
ATOM 4702 C C . PRO C 3 234 ? 73.687 -44.705 -17.147 1.00 159.45 234 PRO C C 1
ATOM 4703 O O . PRO C 3 234 ? 74.442 -44.113 -17.917 1.00 159.62 234 PRO C O 1
ATOM 4707 N N . LEU C 3 235 ? 73.503 -44.330 -15.878 1.00 269.82 235 LEU C N 1
ATOM 4708 C CA . LEU C 3 235 ? 74.326 -43.295 -15.236 1.00 270.95 235 LEU C CA 1
ATOM 4709 C C . LEU C 3 235 ? 75.813 -43.664 -15.314 1.00 271.05 235 LEU C C 1
ATOM 4710 O O . LEU C 3 235 ? 76.650 -42.828 -15.672 1.00 271.74 235 LEU C O 1
ATOM 4715 N N . LEU C 3 236 ? 76.127 -44.912 -14.980 1.00 220.07 236 LEU C N 1
ATOM 4716 C CA . LEU C 3 236 ? 77.510 -45.356 -14.970 1.00 222.00 236 LEU C CA 1
ATOM 4717 C C . LEU C 3 236 ? 78.059 -45.497 -16.373 1.00 221.21 236 LEU C C 1
ATOM 4718 O O . LEU C 3 236 ? 79.221 -45.196 -16.595 1.00 221.97 236 LEU C O 1
ATOM 4723 N N . ALA C 3 237 ? 77.218 -45.910 -17.325 1.00 239.32 237 ALA C N 1
ATOM 4724 C CA . ALA C 3 237 ? 77.664 -46.026 -18.715 1.00 239.41 237 ALA C CA 1
ATOM 4725 C C . ALA C 3 237 ? 78.182 -44.660 -19.177 1.00 238.61 237 ALA C C 1
ATOM 4726 O O . ALA C 3 237 ? 79.204 -44.556 -19.846 1.00 239.04 237 ALA C O 1
ATOM 4728 N N . GLU C 3 238 ? 77.472 -43.610 -18.783 1.00 242.46 238 GLU C N 1
ATOM 4729 C CA . GLU C 3 238 ? 77.837 -42.251 -19.174 1.00 244.32 238 GLU C CA 1
ATOM 4730 C C . GLU C 3 238 ? 79.052 -41.742 -18.373 1.00 245.30 238 GLU C C 1
ATOM 4731 O O . GLU C 3 238 ? 80.023 -41.243 -18.947 1.00 246.06 238 GLU C O 1
ATOM 4737 N N . MET C 3 239 ? 78.983 -41.887 -17.059 1.00 201.17 239 MET C N 1
ATOM 4738 C CA . MET C 3 239 ? 80.049 -41.460 -16.173 1.00 203.68 239 MET C CA 1
ATOM 4739 C C . MET C 3 239 ? 81.400 -42.114 -16.484 1.00 203.85 239 MET C C 1
ATOM 4740 O O . MET C 3 239 ? 82.443 -41.446 -16.412 1.00 206.13 239 MET C O 1
ATOM 4745 N N . GLN C 3 240 ? 81.381 -43.401 -16.849 1.00 163.57 240 GLN C N 1
ATOM 4746 C CA . GLN C 3 240 ? 82.617 -44.178 -16.934 1.00 165.28 240 GLN C CA 1
ATOM 4747 C C . GLN C 3 240 ? 83.190 -44.364 -18.325 1.00 163.43 240 GLN C C 1
ATOM 4748 O O . GLN C 3 240 ? 84.315 -44.864 -18.463 1.00 164.18 240 GLN C O 1
ATOM 4754 N N . TYR C 3 241 ? 82.426 -43.985 -19.344 1.00 251.74 241 TYR C N 1
ATOM 4755 C CA . TYR C 3 241 ? 82.818 -44.222 -20.737 1.00 250.50 241 TYR C CA 1
ATOM 4756 C C . TYR C 3 241 ? 84.305 -44.005 -21.064 1.00 248.61 241 TYR C C 1
ATOM 4757 O O . TYR C 3 241 ? 84.996 -44.934 -21.517 1.00 248.19 241 TYR C O 1
ATOM 4766 N N . LEU C 3 242 ? 84.788 -42.781 -20.871 1.00 296.57 242 LEU C N 1
ATOM 4767 C CA . LEU C 3 242 ? 86.167 -42.446 -21.275 1.00 294.15 242 LEU C CA 1
ATOM 4768 C C . LEU C 3 242 ? 87.215 -43.281 -20.546 1.00 295.53 242 LEU C C 1
ATOM 4769 O O . LEU C 3 242 ? 88.183 -43.739 -21.155 1.00 293.55 242 LEU C O 1
ATOM 4774 N N . GLN C 3 243 ? 87.024 -43.492 -19.250 1.00 244.41 243 GLN C N 1
ATOM 4775 C CA . GLN C 3 243 ? 87.943 -44.327 -18.470 1.00 247.34 243 GLN C CA 1
ATOM 4776 C C . GLN C 3 243 ? 87.942 -45.776 -18.962 1.00 247.00 243 GLN C C 1
ATOM 4777 O O . GLN C 3 243 ? 88.980 -46.437 -18.915 1.00 247.76 243 GLN C O 1
ATOM 4783 N N . ARG C 3 244 ? 86.782 -46.256 -19.429 1.00 266.97 244 ARG C N 1
ATOM 4784 C CA . ARG C 3 244 ? 86.663 -47.639 -19.903 1.00 268.48 244 ARG C CA 1
ATOM 4785 C C . ARG C 3 244 ? 87.357 -47.779 -21.240 1.00 264.99 244 ARG C C 1
ATOM 4786 O O . ARG C 3 244 ? 88.077 -48.747 -21.462 1.00 265.68 244 ARG C O 1
ATOM 4794 N N . SER C 3 245 ? 87.140 -46.802 -22.120 1.00 355.92 245 SER C N 1
ATOM 4795 C CA . SER C 3 245 ? 87.807 -46.737 -23.414 1.00 352.33 245 SER C CA 1
ATOM 4796 C C . SER C 3 245 ? 89.321 -46.592 -23.285 1.00 349.29 245 SER C C 1
ATOM 4797 O O . SER C 3 245 ? 90.071 -47.245 -24.008 1.00 347.52 245 SER C O 1
ATOM 4800 N N . HIS C 3 246 ? 89.768 -45.731 -22.370 1.00 336.01 246 HIS C N 1
ATOM 4801 C CA . HIS C 3 246 ? 91.186 -45.432 -22.222 1.00 334.27 246 HIS C CA 1
ATOM 4802 C C . HIS C 3 246 ? 91.651 -45.625 -20.781 1.00 339.76 246 HIS C C 1
ATOM 4803 O O . HIS C 3 246 ? 91.958 -44.653 -20.089 1.00 341.95 246 HIS C O 1
ATOM 4810 N N . PRO C 3 247 ? 91.683 -46.887 -20.320 1.00 244.10 247 PRO C N 1
ATOM 4811 C CA . PRO C 3 247 ? 91.988 -47.172 -18.919 1.00 250.90 247 PRO C CA 1
ATOM 4812 C C . PRO C 3 247 ? 93.443 -46.894 -18.525 1.00 253.06 247 PRO C C 1
ATOM 4813 O O . PRO C 3 247 ? 94.317 -46.905 -19.374 1.00 249.04 247 PRO C O 1
ATOM 4817 N N . GLY C 3 248 ? 93.661 -46.601 -17.247 1.00 260.76 248 GLY C N 1
ATOM 4818 C CA . GLY C 3 248 ? 95.006 -46.522 -16.655 1.00 266.10 248 GLY C CA 1
ATOM 4819 C C . GLY C 3 248 ? 95.840 -45.321 -17.068 1.00 265.12 248 GLY C C 1
ATOM 4820 O O . GLY C 3 248 ? 97.075 -45.392 -17.123 1.00 267.30 248 GLY C O 1
ATOM 4821 N N . LEU C 3 249 ? 95.173 -44.204 -17.329 1.00 251.67 249 LEU C N 1
ATOM 4822 C CA . LEU C 3 249 ? 95.856 -43.019 -17.823 1.00 250.83 249 LEU C CA 1
ATOM 4823 C C . LEU C 3 249 ? 95.769 -41.906 -16.812 1.00 258.73 249 LEU C C 1
ATOM 4824 O O . LEU C 3 249 ? 95.067 -42.035 -15.821 1.00 262.93 249 LEU C O 1
ATOM 4829 N N . GLN C 3 250 ? 96.515 -40.830 -17.052 1.00 248.42 250 GLN C N 1
ATOM 4830 C CA . GLN C 3 250 ? 96.472 -39.629 -16.213 1.00 256.98 250 GLN C CA 1
ATOM 4831 C C . GLN C 3 250 ? 95.819 -38.519 -17.014 1.00 252.83 250 GLN C C 1
ATOM 4832 O O . GLN C 3 250 ? 96.056 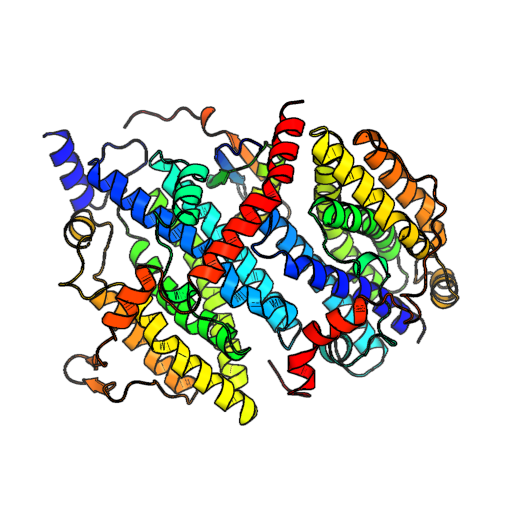-38.403 -18.225 1.00 244.99 250 GLN C O 1
ATOM 4838 N N . TRP C 3 251 ? 95.017 -37.698 -16.337 1.00 335.05 251 TRP C N 1
ATOM 4839 C CA . TRP C 3 251 ? 94.165 -36.724 -17.017 1.00 331.31 251 TRP C CA 1
ATOM 4840 C C . TRP C 3 251 ? 94.276 -35.337 -16.445 1.00 340.53 251 TRP C C 1
ATOM 4841 O O . TRP C 3 251 ? 94.909 -35.109 -15.401 1.00 350.75 251 TRP C O 1
#